Protein AF-0000000074209776 (afdb_homodimer)

Sequence (674 aa):
MSTSTVSNLLNGRTDRMLPETRHRVESTIRKLGYRPNRAARQLRTGKPQVIGLVVPSVGNPYWGALARHVEAAALTQGYHVLLCNSERDPERERQYVDELVSDGIRGIVLCSSLPSLEHVASLLDDGLRLVAFDRTAQADDPAGLINVSVDNAIGAELMGDHLVSLGHRRIAFVSGSIRSINRTERFQGFLRALERAGIARPDVVTWPGSIVDSTFGDVEAAELGRVATTELLSGPNPPTAIFAVNDMTAIGVCRAVRDAGLEVGRDVSVAGFDDIVLAELYSPALTTVRQPMKEMAAAAFRALHEPEDDDASSRGSSLLFRPELVVRDSTGRPAAEMSTSTVSNLLNGRTDRMLPETRHRVESTIRKLGYRPNRAARQLRTGKPQVIGLVVPSVGNPYWGALARHVEAAALTQGYHVLLCNSERDPERERQYVDELVSDGIRGIVLCSSLPSLEHVASLLDDGLRLVAFDRTAQADDPAGLINVSVDNAIGAELMGDHLVSLGHRRIAFVSGSIRSINRTERFQGFLRALERAGIARPDVVTWPGSIVDSTFGDVEAAELGRVATTELLSGPNPPTAIFAVNDMTAIGVCRAVRDAGLEVGRDVSVAGFDDIVLAELYSPALTTVRQPMKEMAAAAFRALHEPEDDDASSRGSSLLFRPELVVRDSTGRPAAE

Structure (mmCIF, N/CA/C/O backbone):
data_AF-0000000074209776-model_v1
#
loop_
_entity.id
_entity.type
_entity.pdbx_description
1 polymer 'DNA-binding LacI/PurR family transcriptional regulator'
#
loop_
_atom_site.group_PDB
_atom_site.id
_atom_site.type_symbol
_atom_site.label_atom_id
_atom_site.label_alt_id
_atom_site.label_comp_id
_atom_site.label_asym_id
_atom_site.label_entity_id
_atom_site.label_seq_id
_atom_site.pdbx_PDB_ins_code
_atom_site.Cartn_x
_atom_site.Cartn_y
_atom_site.Cartn_z
_atom_site.occupancy
_atom_site.B_iso_or_equiv
_atom_site.auth_seq_id
_atom_site.auth_comp_id
_atom_site.auth_asym_id
_atom_site.auth_atom_id
_atom_site.pdbx_PDB_model_num
ATOM 1 N N . MET A 1 1 ? 3.652 52.375 21.938 1 39.06 1 MET A N 1
ATOM 2 C CA . MET A 1 1 ? 2.879 51.5 21.047 1 39.06 1 MET A CA 1
ATOM 3 C C . MET A 1 1 ? 1.385 51.781 21.203 1 39.06 1 MET A C 1
ATOM 5 O O . MET A 1 1 ? 0.861 51.75 22.312 1 39.06 1 MET A O 1
ATOM 9 N N . SER A 1 2 ? 0.806 52.344 20.281 1 49.09 2 SER A N 1
ATOM 10 C CA . SER A 1 2 ? -0.432 53.094 20.406 1 49.09 2 SER A CA 1
ATOM 11 C C . SER A 1 2 ? -1.645 52.156 20.484 1 49.09 2 SER A C 1
ATOM 13 O O . SER A 1 2 ? -1.586 51.031 20.047 1 49.09 2 SER A O 1
ATOM 15 N N . THR A 1 3 ? -2.633 52.469 21.328 1 50.62 3 THR A N 1
ATOM 16 C CA . THR A 1 3 ? -3.996 51.969 21.359 1 50.62 3 THR A CA 1
ATOM 17 C C . THR A 1 3 ? -4.469 51.594 19.953 1 50.62 3 THR A C 1
ATOM 19 O O . THR A 1 3 ? -5.219 50.625 19.766 1 50.62 3 THR A O 1
ATOM 22 N N . SER A 1 4 ? -3.91 52.219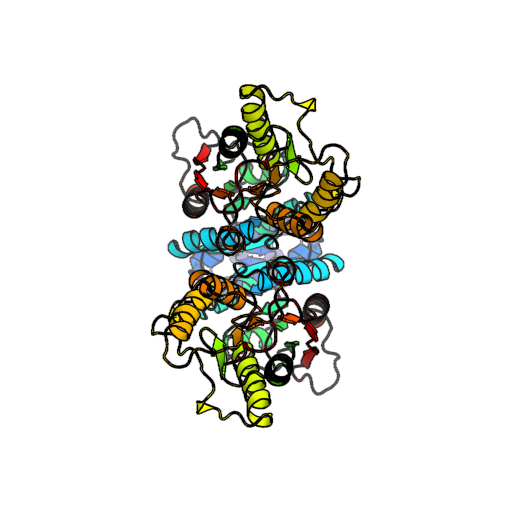 19.047 1 57.91 4 SER A N 1
ATOM 23 C CA . SER A 1 4 ? -4.316 52.062 17.656 1 57.91 4 SER A CA 1
ATOM 24 C C . SER A 1 4 ? -3.795 50.75 17.078 1 57.91 4 SER A C 1
ATOM 26 O O . SER A 1 4 ? -4.488 50.094 16.297 1 57.91 4 SER A O 1
ATOM 28 N N . THR A 1 5 ? -2.654 50.344 17.484 1 56.31 5 THR A N 1
ATOM 29 C CA . THR A 1 5 ? -2.049 49.125 16.984 1 56.31 5 THR A CA 1
ATOM 30 C C . THR A 1 5 ? -2.854 47.906 17.422 1 56.31 5 THR A C 1
ATOM 32 O O . THR A 1 5 ? -3.1 47 16.641 1 56.31 5 THR A O 1
ATOM 35 N N . VAL A 1 6 ? -3.24 47.938 18.625 1 52.91 6 VAL A N 1
ATOM 36 C CA . VAL A 1 6 ? -4.055 46.875 19.172 1 52.91 6 VAL A CA 1
ATOM 37 C C . VAL A 1 6 ? -5.43 46.875 18.5 1 52.91 6 VAL A C 1
ATOM 39 O O . VAL A 1 6 ? -5.969 45.812 18.156 1 52.91 6 VAL A O 1
ATOM 42 N N . SER A 1 7 ? -5.953 48.031 18.438 1 55.38 7 SER A N 1
ATOM 43 C CA . SER A 1 7 ? -7.238 48.188 17.766 1 55.38 7 SER A CA 1
ATOM 44 C C . SER A 1 7 ? -7.16 47.656 16.328 1 55.38 7 SER A C 1
ATOM 46 O O . SER A 1 7 ? -8.055 46.938 15.875 1 55.38 7 SER A O 1
ATOM 48 N N . ASN A 1 8 ? -6.109 47.969 15.672 1 59.94 8 ASN A N 1
ATOM 49 C CA . ASN A 1 8 ? -5.938 47.531 14.297 1 59.94 8 ASN A CA 1
ATOM 50 C C . ASN A 1 8 ? -5.711 46.031 14.234 1 59.94 8 ASN A C 1
ATOM 52 O O . ASN A 1 8 ? -6.211 45.344 13.32 1 59.94 8 ASN A O 1
ATOM 56 N N . LEU A 1 9 ? -4.949 45.531 15.172 1 59.19 9 LEU A N 1
ATOM 57 C CA . LEU A 1 9 ? -4.758 44.094 15.266 1 59.19 9 LEU A CA 1
ATOM 58 C C . LEU A 1 9 ? -6.074 43.375 15.555 1 59.19 9 LEU A C 1
ATOM 60 O O . LEU A 1 9 ? -6.418 42.406 14.891 1 59.19 9 LEU A O 1
ATOM 64 N N . LEU A 1 10 ? -6.801 43.875 16.484 1 57.44 10 LEU A N 1
ATOM 65 C CA . LEU A 1 10 ? -8.047 43.25 16.938 1 57.44 10 LEU A CA 1
ATOM 66 C C . LEU A 1 10 ? -9.133 43.375 15.867 1 57.44 10 LEU A C 1
ATOM 68 O O . LEU A 1 10 ? -10.047 42.562 15.797 1 57.44 10 LEU A O 1
ATOM 72 N N . ASN A 1 11 ? -8.984 44.312 15.086 1 57.97 11 ASN A N 1
ATOM 73 C CA . ASN A 1 11 ? -9.992 44.531 14.055 1 57.97 11 ASN A CA 1
ATOM 74 C C . ASN A 1 11 ? -9.531 44.031 12.695 1 57.97 11 ASN A C 1
ATOM 76 O O . ASN A 1 11 ? -10.141 44.312 11.672 1 57.97 11 ASN A O 1
ATOM 80 N N . GLY A 1 12 ? -8.5 43.188 12.75 1 58 12 GLY A N 1
ATOM 81 C CA . GLY A 1 12 ? -8 42.562 11.547 1 58 12 GLY A CA 1
ATOM 82 C C . GLY A 1 12 ? -7.438 43.531 10.531 1 58 12 GLY A C 1
ATOM 83 O O . GLY A 1 12 ? -7.41 43.25 9.336 1 58 12 GLY A O 1
ATOM 84 N N . ARG A 1 13 ? -7.188 44.75 10.828 1 61.97 13 ARG A N 1
ATOM 85 C CA . ARG A 1 13 ? -6.727 45.781 9.922 1 61.97 13 ARG A CA 1
ATOM 86 C C . ARG A 1 13 ? -5.215 45.969 10.008 1 61.97 13 ARG A C 1
ATOM 88 O O . ARG A 1 13 ? -4.723 47.062 10.289 1 61.97 13 ARG A O 1
ATOM 95 N N . THR A 1 14 ? -4.539 44.906 9.812 1 63.09 14 THR A N 1
ATOM 96 C CA . THR A 1 14 ? -3.086 44.906 9.938 1 63.09 14 THR A CA 1
ATOM 97 C C . THR A 1 14 ? -2.449 45.719 8.805 1 63.09 14 THR A C 1
ATOM 99 O O . THR A 1 14 ? -1.314 46.188 8.922 1 63.09 14 THR A O 1
ATOM 102 N N . ASP A 1 15 ? -3.148 45.812 7.793 1 64.12 15 ASP A N 1
ATOM 103 C CA . ASP A 1 15 ? -2.648 46.562 6.652 1 64.12 15 ASP A CA 1
ATOM 104 C C . ASP A 1 15 ? -2.486 48.031 7 1 64.12 15 ASP A C 1
ATOM 106 O O . ASP A 1 15 ? -1.776 48.781 6.309 1 64.12 15 ASP A O 1
ATOM 110 N N . ARG A 1 16 ? -3.035 48.531 7.949 1 64.44 16 ARG A N 1
ATOM 111 C CA . ARG A 1 16 ? -2.975 49.938 8.312 1 64.44 16 ARG A CA 1
ATOM 112 C C . ARG A 1 16 ? -1.871 50.188 9.336 1 64.44 16 ARG A C 1
ATOM 114 O O . ARG A 1 16 ? -1.658 51.344 9.758 1 64.44 16 ARG A O 1
ATOM 121 N N . MET A 1 17 ? -1.295 49.125 9.656 1 66.56 17 MET A N 1
ATOM 122 C CA . MET A 1 17 ? -0.195 49.25 10.609 1 66.56 17 MET A CA 1
ATOM 123 C C . MET A 1 17 ? 1.109 49.562 9.891 1 66.56 17 MET A C 1
ATOM 125 O O . MET A 1 17 ? 1.3 49.188 8.734 1 66.56 17 MET A O 1
ATOM 129 N N . LEU A 1 18 ? 1.891 50.375 10.539 1 66.88 18 LEU A N 1
ATOM 130 C CA . LEU A 1 18 ? 3.244 50.562 10.023 1 66.88 18 LEU A CA 1
ATOM 131 C C . LEU A 1 18 ? 3.969 49.219 9.906 1 66.88 18 LEU A C 1
ATOM 133 O O . LEU A 1 18 ? 3.768 48.344 10.742 1 66.88 18 LEU A O 1
ATOM 137 N N . PRO A 1 19 ? 4.766 49.031 8.875 1 71.62 19 PRO A N 1
ATOM 138 C CA . PRO A 1 19 ? 5.461 47.781 8.648 1 71.62 19 PRO A CA 1
ATOM 139 C C . PRO A 1 19 ? 6.191 47.25 9.891 1 71.62 19 PRO A C 1
ATOM 141 O O . PRO A 1 19 ? 6.18 46.062 10.172 1 71.62 19 PRO A O 1
ATOM 144 N N . GLU A 1 20 ? 6.758 48.188 10.562 1 69.75 20 GLU A N 1
ATOM 145 C CA . GLU A 1 20 ? 7.512 47.812 11.75 1 69.75 20 GLU A CA 1
ATOM 146 C C . GLU A 1 20 ? 6.59 47.25 12.828 1 69.75 20 GLU A C 1
ATOM 148 O O . GLU A 1 20 ? 6.934 46.25 13.492 1 69.75 20 GLU A O 1
ATOM 153 N N . THR A 1 21 ? 5.496 47.844 12.953 1 65.62 21 THR A N 1
ATOM 154 C CA . THR A 1 21 ? 4.52 47.406 13.945 1 65.62 21 THR A CA 1
ATOM 155 C C . THR A 1 21 ? 3.902 46.062 13.547 1 65.62 21 THR A C 1
ATOM 157 O O . THR A 1 21 ? 3.689 45.219 14.398 1 65.62 21 THR A O 1
ATOM 160 N N . ARG A 1 22 ? 3.59 45.906 12.328 1 70.94 22 ARG A N 1
ATOM 161 C CA . ARG A 1 22 ? 3.049 44.656 11.812 1 70.94 22 ARG A CA 1
ATOM 162 C C . ARG A 1 22 ? 3.994 43.5 12.094 1 70.94 22 ARG A C 1
ATOM 164 O O . ARG A 1 22 ? 3.561 42.406 12.523 1 70.94 22 ARG A O 1
ATOM 171 N N . HIS A 1 23 ? 5.152 43.719 11.852 1 72.88 23 HIS A N 1
ATOM 172 C CA . HIS A 1 23 ? 6.156 42.719 12.109 1 72.88 23 HIS A CA 1
ATOM 173 C C . HIS A 1 23 ? 6.191 42.312 13.586 1 72.88 23 HIS A C 1
ATOM 175 O O . HIS A 1 23 ? 6.316 41.156 13.93 1 72.88 23 HIS A O 1
ATOM 181 N N . ARG A 1 24 ? 6.129 43.344 14.391 1 68.12 24 ARG A N 1
ATOM 182 C CA . ARG A 1 24 ? 6.172 43.094 15.828 1 68.12 24 ARG A CA 1
ATOM 183 C C . ARG A 1 24 ? 4.949 42.312 16.281 1 68.12 24 ARG A C 1
ATOM 185 O O . ARG A 1 24 ? 5.059 41.406 17.125 1 68.12 24 ARG A O 1
ATOM 192 N N . VAL A 1 25 ? 3.822 42.688 15.742 1 66.19 25 VAL A N 1
ATOM 193 C CA . VAL A 1 25 ? 2.578 42 16.078 1 66.19 25 VAL A CA 1
ATOM 194 C C . VAL A 1 25 ? 2.648 40.531 15.594 1 66.19 25 VAL A C 1
ATOM 196 O O . VAL A 1 25 ? 2.328 39.625 16.344 1 66.19 25 VAL A O 1
ATOM 199 N N . GLU A 1 26 ? 3.055 40.375 14.398 1 69.25 26 GLU A N 1
ATOM 200 C CA . GLU A 1 26 ? 3.195 39.031 13.844 1 69.25 26 GLU A CA 1
ATOM 201 C C . GLU A 1 26 ? 4.195 38.188 14.648 1 69.25 26 GLU A C 1
ATOM 203 O O . GLU A 1 26 ? 3.963 37.031 14.914 1 69.25 26 GLU A O 1
ATOM 208 N N . SER A 1 27 ? 5.219 38.844 15.008 1 68.44 27 SER A N 1
ATOM 209 C CA . SER A 1 27 ? 6.219 38.156 15.828 1 68.44 27 SER A CA 1
ATOM 210 C C . SER A 1 27 ? 5.652 37.781 17.188 1 68.44 27 SER A C 1
ATOM 212 O O . SER A 1 27 ? 5.941 36.688 17.703 1 68.44 27 SER A O 1
ATOM 214 N N . THR A 1 28 ? 4.922 38.688 17.734 1 64.38 28 THR A N 1
ATOM 215 C CA . THR A 1 28 ? 4.312 38.438 19.031 1 64.38 28 THR A CA 1
ATOM 216 C C . THR A 1 28 ? 3.309 37.281 18.922 1 64.38 28 THR A C 1
ATOM 218 O O . THR A 1 28 ? 3.258 36.406 19.797 1 64.38 28 THR A O 1
ATOM 221 N N . ILE A 1 29 ? 2.502 37.312 17.875 1 65.19 29 ILE A N 1
ATOM 222 C CA . ILE A 1 29 ? 1.52 36.281 17.641 1 65.19 29 ILE A CA 1
ATOM 223 C C . ILE A 1 29 ? 2.227 34.938 17.531 1 65.19 29 ILE A C 1
ATOM 225 O O . ILE A 1 29 ? 1.784 33.938 18.109 1 65.19 29 ILE A O 1
ATOM 229 N N . ARG A 1 30 ? 3.266 34.969 16.844 1 64.81 30 ARG A N 1
ATOM 230 C CA . ARG A 1 30 ? 4.07 33.75 16.703 1 64.81 30 ARG A CA 1
ATOM 231 C C . ARG A 1 30 ? 4.637 33.312 18.047 1 64.81 30 ARG A C 1
ATOM 233 O O . ARG A 1 30 ? 4.648 32.125 18.359 1 64.81 30 ARG A O 1
ATOM 240 N N . LYS A 1 31 ? 5.105 34.281 18.766 1 63.47 31 LYS A N 1
ATOM 241 C CA . LYS A 1 31 ? 5.652 34 20.094 1 63.47 31 LYS A CA 1
ATOM 242 C C . LYS A 1 31 ? 4.59 33.406 21 1 63.47 31 LYS A C 1
ATOM 244 O O . LYS A 1 31 ? 4.898 32.594 21.891 1 63.47 31 LYS A O 1
ATOM 249 N N . LEU A 1 32 ? 3.383 33.875 20.797 1 60.84 32 LEU A N 1
ATOM 250 C CA . LEU A 1 32 ? 2.27 33.375 21.609 1 60.84 32 LEU A CA 1
ATOM 251 C C . LEU A 1 32 ? 1.84 32 21.141 1 60.84 32 LEU A C 1
ATOM 253 O O . LEU A 1 32 ? 0.91 31.422 21.703 1 60.84 32 LEU A O 1
ATOM 257 N N . GLY A 1 33 ? 2.471 31.609 20.156 1 60.09 33 GLY A N 1
ATOM 258 C CA . GLY A 1 33 ? 2.23 30.234 19.703 1 60.09 33 GLY A CA 1
ATOM 259 C C . GLY A 1 33 ? 1.218 30.156 18.578 1 60.09 33 GLY A C 1
ATOM 260 O O . GLY A 1 33 ? 0.601 29.109 18.375 1 60.09 33 GLY A O 1
ATOM 261 N N . TYR A 1 34 ? 0.944 31.406 18.078 1 62.22 34 TYR A N 1
ATOM 262 C CA . TYR A 1 34 ? 0.017 31.406 16.953 1 62.22 34 TYR A CA 1
ATOM 263 C C . TYR A 1 34 ? 0.769 31.391 15.625 1 62.22 34 TYR A C 1
ATOM 265 O O . TYR A 1 34 ? 1.846 31.984 15.508 1 62.22 34 TYR A O 1
ATOM 273 N N . ARG A 1 35 ? 0.39 30.562 14.797 1 60.25 35 ARG A N 1
ATOM 274 C CA . ARG A 1 35 ? 0.924 30.547 13.438 1 60.25 35 ARG A CA 1
ATOM 275 C C . ARG A 1 35 ? -0.155 30.906 12.422 1 60.25 35 ARG A C 1
ATOM 277 O O . ARG A 1 35 ? -1.336 30.625 12.633 1 60.25 35 ARG A O 1
ATOM 284 N N . PRO A 1 36 ? 0.321 31.797 11.484 1 58.34 36 PRO A N 1
ATOM 285 C CA . PRO A 1 36 ? -0.678 32.031 10.445 1 58.34 36 PRO A CA 1
ATOM 286 C C . PRO A 1 36 ? -1.297 30.734 9.914 1 58.34 36 PRO A C 1
ATOM 288 O O . PRO A 1 36 ? -0.607 29.719 9.789 1 58.34 36 PRO A O 1
ATOM 291 N N . ASN A 1 37 ? -2.658 30.812 9.922 1 57.72 37 ASN A N 1
ATOM 292 C CA . ASN A 1 37 ? -3.303 29.625 9.367 1 57.72 37 ASN A CA 1
ATOM 293 C C . ASN A 1 37 ? -2.932 29.422 7.906 1 57.72 37 ASN A C 1
ATOM 295 O O . ASN A 1 37 ? -2.303 30.297 7.293 1 57.72 37 ASN A O 1
ATOM 299 N N . ARG A 1 38 ? -3.162 28.188 7.457 1 56.12 38 ARG A N 1
ATOM 300 C CA . ARG A 1 38 ? -2.781 27.812 6.102 1 56.12 38 ARG A CA 1
ATOM 301 C C . ARG A 1 38 ? -3.287 28.828 5.082 1 56.12 38 ARG A C 1
ATOM 303 O O . ARG A 1 38 ? -2.578 29.172 4.133 1 56.12 38 ARG A O 1
ATOM 310 N N . ALA A 1 39 ? -4.527 29.297 5.375 1 50.97 39 ALA A N 1
ATOM 311 C CA . ALA A 1 39 ? -5.113 30.266 4.441 1 50.97 39 ALA A CA 1
ATOM 312 C C . ALA A 1 39 ? -4.309 31.562 4.418 1 50.97 39 ALA A C 1
ATOM 314 O O . ALA A 1 39 ? -4.039 32.094 3.346 1 50.97 39 ALA A O 1
ATOM 315 N N . ALA A 1 40 ? -4.016 32.062 5.551 1 54.16 40 ALA A N 1
ATOM 316 C CA . ALA A 1 40 ? -3.238 33.281 5.629 1 54.16 40 ALA A CA 1
ATOM 317 C C . ALA A 1 40 ? -1.846 33.094 5.035 1 54.16 40 ALA A C 1
ATOM 319 O O . ALA A 1 40 ? -1.325 34 4.359 1 54.16 40 ALA A O 1
ATOM 320 N N . ARG A 1 41 ? -1.356 31.922 5.223 1 56.47 41 ARG A N 1
ATOM 321 C CA . ARG A 1 41 ? -0.026 31.625 4.699 1 56.47 41 ARG A CA 1
ATOM 322 C C . ARG A 1 41 ? -0.05 31.516 3.178 1 56.47 41 ARG A C 1
ATOM 324 O O . ARG A 1 41 ? 0.873 31.984 2.504 1 56.47 41 ARG A O 1
ATOM 331 N N . GLN A 1 42 ? -1.112 30.797 2.717 1 56.75 42 GLN A N 1
ATOM 332 C CA . GLN A 1 42 ? -1.235 30.656 1.27 1 56.75 42 GLN A CA 1
ATOM 333 C C . GLN A 1 42 ? -1.262 32 0.581 1 56.75 42 GLN A C 1
ATOM 335 O O . GLN A 1 42 ? -0.653 32.188 -0.477 1 56.75 42 GLN A O 1
ATOM 340 N N . LEU A 1 43 ? -2.078 32.906 1.093 1 50.62 43 LEU A N 1
ATOM 341 C CA . LEU A 1 43 ? -2.182 34.25 0.519 1 50.62 43 LEU A CA 1
ATOM 342 C C . LEU A 1 43 ? -0.833 34.969 0.547 1 50.62 43 LEU A C 1
ATOM 344 O O . LEU A 1 43 ? -0.504 35.719 -0.371 1 50.62 43 LEU A O 1
ATOM 348 N N . ARG A 1 44 ? -0.186 34.656 1.535 1 49.78 44 ARG A N 1
ATOM 349 C CA . ARG A 1 44 ? 1.067 35.375 1.688 1 49.78 44 ARG A CA 1
ATOM 350 C C . ARG A 1 44 ? 2.203 34.688 0.948 1 49.78 44 ARG A C 1
ATOM 352 O O . ARG A 1 44 ? 3.027 35.344 0.304 1 49.78 44 ARG A O 1
ATOM 359 N N . THR A 1 45 ? 2.23 33.312 1.052 1 52.31 45 THR A N 1
ATOM 360 C CA . THR A 1 45 ? 3.459 32.656 0.656 1 52.31 45 THR A CA 1
ATOM 361 C C . THR A 1 45 ? 3.275 31.938 -0.679 1 52.31 45 THR A C 1
ATOM 363 O O . THR A 1 45 ? 4.254 31.516 -1.306 1 52.31 45 THR A O 1
ATOM 366 N N . GLY A 1 46 ? 2.018 31.859 -1.173 1 55.19 46 GLY A N 1
ATOM 367 C CA . GLY A 1 46 ? 1.811 31.109 -2.396 1 55.19 46 GLY A CA 1
ATOM 368 C C . GLY A 1 46 ? 1.904 29.609 -2.193 1 55.19 46 GLY A C 1
ATOM 369 O O . GLY A 1 46 ? 2.107 28.859 -3.152 1 55.19 46 GLY A O 1
ATOM 370 N N . LYS A 1 47 ? 1.936 29.203 -1.029 1 57.59 47 LYS A N 1
ATOM 371 C CA . LYS A 1 47 ? 2.15 27.797 -0.767 1 57.59 47 LYS A CA 1
ATOM 372 C C . LYS A 1 47 ? 0.939 26.969 -1.185 1 57.59 47 LYS A C 1
ATOM 374 O O . LYS A 1 47 ? -0.191 27.453 -1.168 1 57.59 47 LYS A O 1
ATOM 379 N N . PRO A 1 48 ? 1.28 25.703 -1.604 1 61.22 48 PRO A N 1
ATOM 380 C CA . PRO A 1 48 ? 0.191 24.875 -2.121 1 61.22 48 PRO A CA 1
ATOM 381 C C . PRO A 1 48 ? -0.923 24.656 -1.101 1 61.22 48 PRO A C 1
ATOM 383 O O . PRO A 1 48 ? -0.668 24.656 0.107 1 61.22 48 PRO A O 1
ATOM 386 N N . GLN A 1 49 ? -2.07 24.672 -1.663 1 83.19 49 GLN A N 1
ATOM 387 C CA . GLN A 1 49 ? -3.24 24.266 -0.891 1 83.19 49 GLN A CA 1
ATOM 388 C C . GLN A 1 49 ? -3.184 22.781 -0.535 1 83.19 49 GLN A C 1
ATOM 390 O O . GLN A 1 49 ? -2.4 22.031 -1.115 1 83.19 49 GLN A O 1
ATOM 395 N N . VAL A 1 50 ? -3.732 22.438 0.593 1 90.31 50 VAL A N 1
ATOM 396 C CA . VAL A 1 50 ? -3.646 21.062 1.086 1 90.31 50 VAL A CA 1
ATOM 397 C C . VAL A 1 50 ? -5.051 20.5 1.272 1 90.31 50 VAL A C 1
ATOM 399 O O . VAL A 1 50 ? -5.957 21.188 1.729 1 90.31 50 VAL A O 1
ATOM 402 N N . ILE A 1 51 ? -5.285 19.297 0.841 1 94.69 51 ILE A N 1
ATOM 403 C CA . ILE A 1 51 ? -6.492 18.562 1.216 1 94.69 51 ILE A CA 1
ATOM 404 C C . ILE A 1 51 ? -6.125 17.375 2.086 1 94.69 51 ILE A C 1
ATOM 406 O O . ILE A 1 51 ? -4.969 16.938 2.098 1 94.69 51 ILE A O 1
ATOM 410 N N . GLY A 1 52 ? -7.082 16.906 2.871 1 96.69 52 GLY A N 1
ATOM 411 C CA . GLY A 1 52 ? -6.906 15.695 3.656 1 96.69 52 GLY A CA 1
ATOM 412 C C . GLY A 1 52 ? -7.457 14.453 2.977 1 96.69 52 GLY A C 1
ATOM 413 O O . GLY A 1 52 ? -8.477 14.523 2.283 1 96.69 52 GLY A O 1
ATOM 414 N N . LEU A 1 53 ? -6.801 13.414 3.117 1 98 53 LEU A N 1
ATOM 415 C CA . LEU A 1 53 ? -7.254 12.086 2.713 1 98 53 LEU A CA 1
ATOM 416 C C . LEU A 1 53 ? -7.172 11.102 3.877 1 98 53 LEU A C 1
ATOM 418 O O . LEU A 1 53 ? -6.078 10.797 4.355 1 98 53 LEU A O 1
ATOM 422 N N . VAL A 1 54 ? -8.32 10.633 4.375 1 96.94 54 VAL A N 1
ATOM 423 C CA . VAL A 1 54 ? -8.375 9.68 5.473 1 96.94 54 VAL A CA 1
ATOM 424 C C . VAL A 1 54 ? -8.852 8.32 4.953 1 96.94 54 VAL A C 1
ATOM 426 O O . VAL A 1 54 ? -9.984 8.188 4.488 1 96.94 54 VAL A O 1
ATOM 429 N N . VAL A 1 55 ? -7.969 7.375 4.992 1 96.06 55 VAL A N 1
ATOM 430 C CA . VAL A 1 55 ? -8.289 6.039 4.496 1 96.06 55 VAL A CA 1
ATOM 431 C C . VAL A 1 55 ? -8.227 5.035 5.645 1 96.06 55 VAL A C 1
ATOM 433 O O . VAL A 1 55 ? -7.664 5.324 6.703 1 96.06 55 VAL A O 1
ATOM 436 N N . PRO A 1 56 ? -8.828 3.818 5.445 1 92.56 56 PRO A N 1
ATOM 437 C CA . PRO A 1 56 ? -8.688 2.791 6.48 1 92.56 56 PRO A CA 1
ATOM 438 C C . PRO A 1 56 ? -7.238 2.41 6.75 1 92.56 56 PRO A C 1
ATOM 440 O O . PRO A 1 56 ? -6.773 2.494 7.887 1 92.56 56 PRO A O 1
ATOM 443 N N . SER A 1 57 ? -6.547 1.992 5.699 1 92.88 57 SER A N 1
ATOM 444 C CA . SER A 1 57 ? -5.133 1.657 5.848 1 92.88 57 SER A CA 1
ATOM 445 C C . SER A 1 57 ? -4.461 1.489 4.492 1 92.88 57 SER A C 1
ATOM 447 O O . SER A 1 57 ? -4.918 0.701 3.658 1 92.88 57 SER A O 1
ATOM 449 N N . VAL A 1 58 ? -3.35 2.125 4.363 1 93.38 58 VAL A N 1
ATOM 450 C CA . VAL A 1 58 ? -2.6 1.979 3.119 1 93.38 58 VAL A CA 1
ATOM 451 C C . VAL A 1 58 ? -1.837 0.656 3.129 1 93.38 58 VAL A C 1
ATOM 453 O O . VAL A 1 58 ? -1.154 0.319 2.16 1 93.38 58 VAL A O 1
ATOM 456 N N . GLY A 1 59 ? -2.004 -0.084 4.215 1 89.5 59 GLY A N 1
ATOM 457 C CA . GLY A 1 59 ? -1.544 -1.464 4.184 1 89.5 59 GLY A CA 1
ATOM 458 C C . GLY A 1 59 ? -2.268 -2.309 3.15 1 89.5 59 GLY A C 1
ATOM 459 O O . GLY A 1 59 ? -1.749 -3.338 2.711 1 89.5 59 GLY A O 1
ATOM 460 N N . ASN A 1 60 ? -3.41 -1.97 2.846 1 91.69 60 ASN A N 1
ATOM 461 C CA . ASN A 1 60 ? -4.129 -2.502 1.693 1 91.69 60 ASN A CA 1
ATOM 462 C C . ASN A 1 60 ? -3.801 -1.727 0.421 1 91.69 60 ASN A C 1
ATOM 464 O O . ASN A 1 60 ? -4.051 -0.523 0.339 1 91.69 60 ASN A O 1
ATOM 468 N N . PRO A 1 61 ? -3.324 -2.461 -0.615 1 92.69 61 PRO A N 1
ATOM 469 C CA . PRO A 1 61 ? -2.895 -1.793 -1.846 1 92.69 61 PRO A CA 1
ATOM 470 C C . PRO A 1 61 ? -4.012 -0.98 -2.496 1 92.69 61 PRO A C 1
ATOM 472 O O . PRO A 1 61 ? -3.738 -0.018 -3.221 1 92.69 61 PRO A O 1
ATOM 475 N N . TYR A 1 62 ? -5.23 -1.296 -2.268 1 94.75 62 TYR A N 1
ATOM 476 C CA . TYR A 1 62 ? -6.344 -0.528 -2.816 1 94.75 62 TYR A CA 1
ATOM 477 C C . TYR A 1 62 ? -6.27 0.929 -2.375 1 94.75 62 TYR A C 1
ATOM 479 O O . TYR A 1 62 ? -6.426 1.84 -3.191 1 94.75 62 TYR A O 1
ATOM 487 N N . TRP A 1 63 ? -5.988 1.106 -1.13 1 95.69 63 TRP A N 1
ATOM 488 C CA . TRP A 1 63 ? -5.98 2.455 -0.574 1 95.69 63 TRP A CA 1
ATOM 489 C C . TRP A 1 63 ? -4.707 3.197 -0.966 1 95.69 63 TRP A C 1
ATOM 491 O O . TRP A 1 63 ? -4.719 4.422 -1.125 1 95.69 63 TRP A O 1
ATOM 501 N N . GLY A 1 64 ? -3.617 2.48 -1.072 1 94.19 64 GLY A N 1
ATOM 502 C CA . GLY A 1 64 ? -2.418 3.098 -1.619 1 94.19 64 GLY A CA 1
ATOM 503 C C . GLY A 1 64 ? -2.604 3.607 -3.035 1 94.19 64 GLY A C 1
ATOM 504 O O . GLY A 1 64 ? -2.143 4.699 -3.373 1 94.19 64 GLY A O 1
ATOM 505 N N . ALA A 1 65 ? -3.281 2.838 -3.826 1 94.06 65 ALA A N 1
ATOM 506 C CA . ALA A 1 65 ? -3.572 3.236 -5.199 1 94.06 65 ALA A CA 1
ATOM 507 C C . ALA A 1 65 ? -4.488 4.457 -5.234 1 94.06 65 ALA A C 1
ATOM 509 O O . ALA A 1 65 ? -4.273 5.379 -6.023 1 94.06 65 ALA A O 1
ATOM 510 N N . LEU A 1 66 ? -5.48 4.441 -4.387 1 96.62 66 LEU A N 1
ATOM 511 C CA . LEU A 1 66 ? -6.359 5.602 -4.309 1 96.62 66 LEU A CA 1
ATOM 512 C C . LEU A 1 66 ? -5.562 6.863 -3.98 1 96.62 66 LEU A C 1
ATOM 514 O O . LEU A 1 66 ? -5.758 7.906 -4.609 1 96.62 66 LEU A O 1
ATOM 518 N N . ALA A 1 67 ? -4.734 6.738 -2.951 1 96.12 67 ALA A N 1
ATOM 519 C CA . ALA A 1 67 ? -3.924 7.879 -2.533 1 96.12 67 ALA A CA 1
ATOM 520 C C . ALA A 1 67 ? -3.137 8.453 -3.709 1 96.12 67 ALA A C 1
ATOM 522 O O . ALA A 1 67 ? -3.096 9.672 -3.904 1 96.12 67 ALA A O 1
ATOM 523 N N . ARG A 1 68 ? -2.586 7.59 -4.477 1 93.06 68 ARG A N 1
ATOM 524 C CA . ARG A 1 68 ? -1.804 8.023 -5.629 1 93.06 68 ARG A CA 1
ATOM 525 C C . ARG A 1 68 ? -2.672 8.781 -6.625 1 93.06 68 ARG A C 1
ATOM 527 O O . ARG A 1 68 ? -2.268 9.828 -7.137 1 93.06 68 ARG A O 1
ATOM 534 N N . HIS A 1 69 ? -3.816 8.289 -6.914 1 95.31 69 HIS A N 1
ATOM 535 C CA . HIS A 1 69 ? -4.691 8.898 -7.906 1 95.31 69 HIS A CA 1
ATOM 536 C C . HIS A 1 69 ? -5.246 10.227 -7.402 1 95.31 69 HIS A C 1
ATOM 538 O O . HIS A 1 69 ? -5.375 11.18 -8.172 1 95.31 69 HIS A O 1
ATOM 544 N N . VAL A 1 70 ? -5.59 10.273 -6.102 1 96.75 70 VAL A N 1
ATOM 545 C CA . VAL A 1 70 ? -6.066 11.531 -5.527 1 96.75 70 VAL A CA 1
ATOM 546 C C . VAL A 1 70 ? -4.953 12.57 -5.566 1 96.75 70 VAL A C 1
ATOM 548 O O . VAL A 1 70 ? -5.195 13.734 -5.902 1 96.75 70 VAL A O 1
ATOM 551 N N . GLU A 1 71 ? -3.795 12.156 -5.215 1 94.31 71 GLU A N 1
ATOM 552 C CA . GLU A 1 71 ? -2.643 13.055 -5.223 1 94.31 71 GLU A CA 1
ATOM 553 C C . GLU A 1 71 ? -2.355 13.57 -6.629 1 94.31 71 GLU A C 1
ATOM 555 O O . GLU A 1 71 ? -2.045 14.75 -6.809 1 94.31 71 GLU A O 1
ATOM 560 N N . ALA A 1 72 ? -2.418 12.672 -7.602 1 92.25 72 ALA A N 1
ATOM 561 C CA . ALA A 1 72 ? -2.203 13.086 -8.984 1 92.25 72 ALA A CA 1
ATOM 562 C C . ALA A 1 72 ? -3.227 14.133 -9.414 1 92.25 72 ALA A C 1
ATOM 564 O O . ALA A 1 72 ? -2.877 15.133 -10.039 1 92.25 72 ALA A O 1
ATOM 565 N N . ALA A 1 73 ? -4.445 13.914 -9.078 1 93.38 73 ALA A N 1
ATOM 566 C CA . ALA A 1 73 ? -5.508 14.867 -9.398 1 93.38 73 ALA A CA 1
ATOM 567 C C . ALA A 1 73 ? -5.289 16.188 -8.672 1 93.38 73 ALA A C 1
ATOM 569 O O . ALA A 1 73 ? -5.48 17.266 -9.258 1 93.38 73 ALA A O 1
ATOM 570 N N . ALA A 1 74 ? -4.859 16.125 -7.426 1 93.44 74 ALA A N 1
ATOM 571 C CA . ALA A 1 74 ? -4.645 17.312 -6.598 1 93.44 74 ALA A CA 1
ATOM 572 C C . ALA A 1 74 ? -3.463 18.125 -7.102 1 93.44 74 ALA A C 1
ATOM 574 O O . ALA A 1 74 ? -3.537 19.359 -7.184 1 93.44 74 ALA A O 1
ATOM 575 N N . LEU A 1 75 ? -2.469 17.469 -7.441 1 88.38 75 LEU A N 1
ATOM 576 C CA . LEU A 1 75 ? -1.233 18.125 -7.859 1 88.38 75 LEU A CA 1
ATOM 577 C C . LEU A 1 75 ? -1.453 18.938 -9.125 1 88.38 75 LEU A C 1
ATOM 579 O O . LEU A 1 75 ? -0.857 20.016 -9.289 1 88.38 75 LEU A O 1
ATOM 583 N N . THR A 1 76 ? -2.262 18.453 -10.023 1 88.75 76 THR A N 1
ATOM 584 C CA . THR A 1 76 ? -2.553 19.156 -11.266 1 88.75 76 THR A CA 1
ATOM 585 C C . THR A 1 76 ? -3.195 20.516 -10.977 1 88.75 76 THR A C 1
ATOM 587 O O . THR A 1 76 ? -3.168 21.406 -11.82 1 88.75 76 THR A O 1
ATOM 590 N N . GLN A 1 77 ? -3.662 20.672 -9.812 1 88.62 77 GLN A N 1
ATOM 591 C CA . GLN A 1 77 ? -4.34 21.906 -9.453 1 88.62 77 GLN A CA 1
ATOM 592 C C . GLN A 1 77 ? -3.57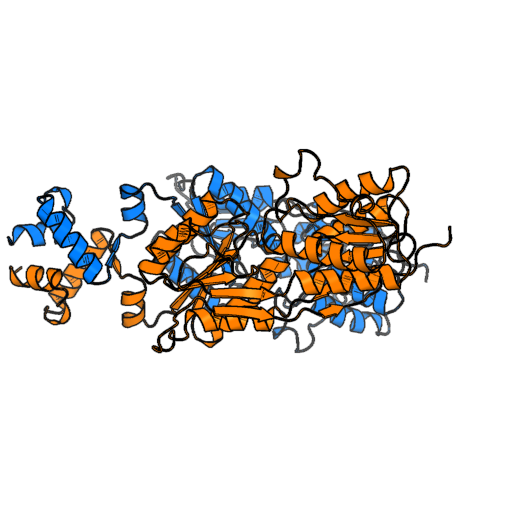4 22.656 -8.359 1 88.62 77 GLN A C 1
ATOM 594 O O . GLN A 1 77 ? -4.117 23.562 -7.723 1 88.62 77 GLN A O 1
ATOM 599 N N . GLY A 1 78 ? -2.34 22.125 -8.086 1 86.75 78 GLY A N 1
ATOM 600 C CA . GLY A 1 78 ? -1.464 22.828 -7.152 1 86.75 78 GLY A CA 1
ATOM 601 C C . GLY A 1 78 ? -1.742 22.469 -5.703 1 86.75 78 GLY A C 1
ATOM 602 O O . GLY A 1 78 ? -1.406 23.234 -4.801 1 86.75 78 GLY A O 1
ATOM 603 N N . TYR A 1 79 ? -2.453 21.344 -5.457 1 90.31 79 TYR A N 1
ATOM 604 C CA . TYR A 1 79 ? -2.74 20.906 -4.098 1 90.31 79 TYR A CA 1
ATOM 605 C C . TYR A 1 79 ? -1.797 19.781 -3.686 1 90.31 79 TYR A C 1
ATOM 607 O O . TYR A 1 79 ? -1.373 18.969 -4.52 1 90.31 79 TYR A O 1
ATOM 615 N N . HIS A 1 80 ? -1.526 19.75 -2.369 1 91.19 80 HIS A N 1
ATOM 616 C CA . HIS A 1 80 ? -0.9 18.594 -1.744 1 91.19 80 HIS A CA 1
ATOM 617 C C . HIS A 1 80 ? -1.912 17.797 -0.932 1 91.19 80 HIS A C 1
ATOM 619 O O . HIS A 1 80 ? -3.018 18.266 -0.668 1 91.19 80 HIS A O 1
ATOM 625 N N . VAL A 1 81 ? -1.496 16.578 -0.659 1 95.12 81 VAL A N 1
ATOM 626 C CA . VAL A 1 81 ? -2.408 15.703 0.07 1 95.12 81 VAL A CA 1
ATOM 627 C C . VAL A 1 81 ? -1.743 15.227 1.356 1 95.12 81 VAL A C 1
ATOM 629 O O . VAL A 1 81 ? -0.611 14.734 1.333 1 95.12 81 VAL A O 1
ATOM 632 N N . LEU A 1 82 ? -2.398 15.469 2.494 1 95 82 LEU A N 1
ATOM 633 C CA . LEU A 1 82 ? -2.021 14.82 3.748 1 95 82 LEU A CA 1
ATOM 634 C C . LEU A 1 82 ? -2.842 13.555 3.979 1 95 82 LEU A C 1
ATOM 636 O O . LEU A 1 82 ? -4.07 13.617 4.066 1 95 82 LEU A O 1
ATOM 640 N N . LEU A 1 83 ? -2.117 12.477 4.051 1 96.81 83 LEU A N 1
ATOM 641 C CA . LEU A 1 83 ? -2.746 11.164 4.121 1 96.81 83 LEU A CA 1
ATOM 642 C C . LEU A 1 83 ? -2.744 10.633 5.551 1 96.81 83 LEU A C 1
ATOM 644 O O . LEU A 1 83 ? -1.739 10.742 6.258 1 96.81 83 LEU A O 1
ATOM 648 N N . CYS A 1 84 ? -3.922 10.062 5.957 1 95.69 84 CYS A N 1
ATOM 649 C CA . CYS A 1 84 ? -4.09 9.531 7.305 1 95.69 84 CYS A CA 1
ATOM 650 C C . CYS A 1 84 ? -4.703 8.133 7.266 1 95.69 84 CYS A C 1
ATOM 652 O O . CYS A 1 84 ? -5.613 7.875 6.48 1 95.69 84 CYS A O 1
ATOM 654 N N . ASN A 1 85 ? -4.164 7.242 8.141 1 94.38 85 ASN A N 1
ATOM 655 C CA . ASN A 1 85 ? -4.738 5.914 8.312 1 94.38 85 ASN A CA 1
ATOM 656 C C . ASN A 1 85 ? -5.629 5.848 9.555 1 94.38 85 ASN A C 1
ATOM 658 O O . ASN A 1 85 ? -5.141 5.926 10.68 1 94.38 85 ASN A O 1
ATOM 662 N N . SER A 1 86 ? -6.918 5.574 9.328 1 91.06 86 SER A N 1
ATOM 663 C CA . SER A 1 86 ? -7.836 5.496 10.461 1 91.06 86 SER A CA 1
ATOM 664 C C . SER A 1 86 ? -7.863 4.09 11.047 1 91.06 86 SER A C 1
ATOM 666 O O . SER A 1 86 ? -8.352 3.889 12.164 1 91.06 86 SER A O 1
ATOM 668 N N . GLU A 1 87 ? -7.426 3.066 10.25 1 87.56 87 GLU A N 1
ATOM 669 C CA . GLU A 1 87 ? -7.434 1.66 10.648 1 87.56 87 GLU A CA 1
ATOM 670 C C . GLU A 1 87 ? -8.828 1.214 11.078 1 87.56 87 GLU A C 1
ATOM 672 O O . GLU A 1 87 ? -8.969 0.428 12.016 1 87.56 87 GLU A O 1
ATOM 677 N N . ARG A 1 88 ? -9.82 1.871 10.5 1 83.88 88 ARG A N 1
ATOM 678 C CA . ARG A 1 88 ? -11.234 1.578 10.711 1 83.88 88 ARG A CA 1
ATOM 679 C C . ARG A 1 88 ? -11.625 1.791 12.164 1 83.88 88 ARG A C 1
ATOM 681 O O . ARG A 1 88 ? -12.578 1.174 12.648 1 83.88 88 ARG A O 1
ATOM 688 N N . ASP A 1 89 ? -10.859 2.541 12.859 1 85.06 89 ASP A N 1
ATOM 689 C CA . ASP A 1 89 ? -11.188 2.939 14.227 1 85.06 89 ASP A CA 1
ATOM 690 C C . ASP A 1 89 ? -11.938 4.27 14.242 1 85.06 89 ASP A C 1
ATOM 692 O O . ASP A 1 89 ? -11.398 5.297 13.82 1 85.06 89 ASP A O 1
ATOM 696 N N . PRO A 1 90 ? -13.141 4.23 14.758 1 84.94 90 PRO A N 1
ATOM 697 C CA . PRO A 1 90 ? -13.953 5.445 14.703 1 84.94 90 PRO A CA 1
ATOM 698 C C . PRO A 1 90 ? -13.32 6.617 15.445 1 84.94 90 PRO A C 1
ATOM 700 O O . PRO A 1 90 ? -13.406 7.762 14.992 1 84.94 90 PRO A O 1
ATOM 703 N N . GLU A 1 91 ? -12.734 6.324 16.562 1 86.38 91 GLU A N 1
ATOM 704 C CA . GLU A 1 91 ? -12.117 7.398 17.328 1 86.38 91 GLU A CA 1
ATOM 705 C C . GLU A 1 91 ? -10.906 7.977 16.609 1 86.38 91 GLU A C 1
ATOM 707 O O . GLU A 1 91 ? -10.719 9.195 16.578 1 86.38 91 GLU A O 1
ATOM 712 N N . ARG A 1 92 ? -10.141 7.141 16.047 1 87.44 92 ARG A N 1
ATOM 713 C CA . ARG A 1 92 ? -8.992 7.594 15.273 1 87.44 92 ARG A CA 1
ATOM 714 C C . ARG A 1 92 ? -9.43 8.43 14.078 1 87.44 92 ARG A C 1
ATOM 716 O O . ARG A 1 92 ? -8.812 9.453 13.773 1 87.44 92 ARG A O 1
ATOM 723 N N . GLU A 1 93 ? -10.445 7.945 13.445 1 90.81 93 GLU A N 1
ATOM 724 C CA . GLU A 1 93 ? -10.984 8.664 12.297 1 90.81 93 GLU A CA 1
ATOM 725 C C . GLU A 1 93 ? -11.422 10.078 12.68 1 90.81 93 GLU A C 1
ATOM 727 O O . GLU A 1 93 ? -11.07 11.047 12.008 1 90.81 93 GLU A O 1
ATOM 732 N N . ARG A 1 94 ? -12.133 10.188 13.766 1 88.38 94 ARG A N 1
ATOM 733 C CA . ARG A 1 94 ? -12.602 11.484 14.25 1 88.38 94 ARG A CA 1
ATOM 734 C C . ARG A 1 94 ? -11.43 12.398 14.586 1 88.38 94 ARG A C 1
ATOM 736 O O . ARG A 1 94 ? -11.438 13.578 14.242 1 88.38 94 ARG A O 1
ATOM 743 N N . GLN A 1 95 ? -10.516 11.828 15.211 1 88 95 GLN A N 1
ATOM 744 C CA . GLN A 1 95 ? -9.359 12.609 15.641 1 88 95 GLN A CA 1
ATOM 745 C C . GLN A 1 95 ? -8.586 13.156 14.445 1 88 95 GLN A C 1
ATOM 747 O O . GLN A 1 95 ? -8.141 14.305 14.453 1 88 95 GLN A O 1
ATOM 752 N N . TYR A 1 96 ? -8.414 12.344 13.469 1 91.56 96 TYR A N 1
ATOM 753 C CA . TYR A 1 96 ? -7.715 12.797 12.273 1 91.56 96 TYR A CA 1
ATOM 754 C C . TYR A 1 96 ? -8.484 13.914 11.578 1 91.56 96 TYR A C 1
ATOM 756 O O . TYR A 1 96 ? -7.898 14.914 11.156 1 91.56 96 TYR A O 1
ATOM 764 N N . VAL A 1 97 ? -9.758 13.75 11.438 1 92.12 97 VAL A N 1
ATOM 765 C CA . VAL A 1 97 ? -10.578 14.773 10.797 1 92.12 97 VAL A CA 1
ATOM 766 C C . VAL A 1 97 ? -10.477 16.078 11.578 1 92.12 97 VAL A C 1
ATOM 768 O O . VAL A 1 97 ? -10.25 17.141 10.992 1 92.12 97 VAL A O 1
ATOM 771 N N . ASP A 1 98 ? -10.586 15.945 12.883 1 85.69 98 ASP A N 1
ATOM 772 C CA . ASP A 1 98 ? -10.5 17.125 13.734 1 85.69 98 ASP A CA 1
ATOM 773 C C . ASP A 1 98 ? -9.133 17.797 13.594 1 85.69 98 ASP A C 1
ATOM 775 O O . ASP A 1 98 ? -9.047 19.031 13.539 1 85.69 98 ASP A O 1
ATOM 779 N N . GLU A 1 99 ? -8.164 16.984 13.602 1 84.19 99 GLU A N 1
ATOM 780 C CA . GLU A 1 99 ? -6.801 17.5 13.477 1 84.19 99 GLU A CA 1
ATOM 781 C C . GLU A 1 99 ? -6.609 18.25 12.156 1 84.19 99 GLU A C 1
ATOM 783 O O . GLU A 1 99 ? -6.051 19.344 12.133 1 84.19 99 GLU A O 1
ATOM 788 N N . LEU A 1 100 ? -7.039 17.719 11.078 1 89.25 100 LEU A N 1
ATOM 789 C CA . LEU A 1 100 ? -6.91 18.344 9.758 1 89.25 100 LEU A CA 1
ATOM 790 C C . LEU A 1 100 ? -7.664 19.656 9.703 1 89.25 100 LEU A C 1
ATOM 792 O O . LEU A 1 100 ? -7.133 20.656 9.211 1 89.25 100 LEU A O 1
ATOM 796 N N . VAL A 1 101 ? -8.836 19.672 10.266 1 85.69 101 VAL A N 1
ATOM 797 C CA . VAL A 1 101 ? -9.656 20.875 10.266 1 85.69 101 VAL A CA 1
ATOM 798 C C . VAL A 1 101 ? -9 21.953 11.125 1 85.69 101 VAL A C 1
ATOM 800 O O . VAL A 1 101 ? -8.961 23.125 10.75 1 85.69 101 VAL A O 1
ATOM 803 N N . SER A 1 102 ? -8.516 21.5 12.203 1 77.75 102 SER A N 1
ATOM 804 C CA . SER A 1 102 ? -7.848 22.438 13.102 1 77.75 102 SER A CA 1
ATOM 805 C C . SER A 1 102 ? -6.617 23.062 12.445 1 77.75 102 SER A C 1
ATOM 807 O O . SER A 1 102 ? -6.246 24.188 12.766 1 77.75 102 SER A O 1
ATOM 809 N N . ASP A 1 103 ? -6.043 22.344 11.539 1 77.69 103 ASP A N 1
ATOM 810 C CA . ASP A 1 103 ? -4.852 22.812 10.844 1 77.69 103 ASP A CA 1
ATOM 811 C C . ASP A 1 103 ? -5.227 23.672 9.641 1 77.69 103 ASP A C 1
ATOM 813 O O . ASP A 1 103 ? -4.359 24.047 8.844 1 77.69 103 ASP A O 1
ATOM 817 N N . GLY A 1 104 ? -6.492 23.891 9.477 1 78.69 104 GLY A N 1
ATOM 818 C CA . GLY A 1 104 ? -6.941 24.828 8.461 1 78.69 104 GLY A CA 1
ATOM 819 C C . GLY A 1 104 ? -7.34 24.156 7.16 1 78.69 104 GLY A C 1
ATOM 820 O O . GLY A 1 104 ? -7.625 24.828 6.168 1 78.69 104 GLY A O 1
ATOM 821 N N . ILE A 1 105 ? -7.363 22.875 7.164 1 87.19 105 ILE A N 1
ATOM 822 C CA . ILE A 1 105 ? -7.762 22.156 5.965 1 87.19 105 ILE A CA 1
ATOM 823 C C . ILE A 1 105 ? -9.281 22.172 5.84 1 87.19 105 ILE A C 1
ATOM 825 O O . ILE A 1 105 ? -9.992 21.859 6.801 1 87.19 105 ILE A O 1
ATOM 829 N N . ARG A 1 106 ? -9.742 22.484 4.641 1 89 106 ARG A N 1
ATOM 830 C CA . ARG A 1 106 ? -11.18 22.656 4.469 1 89 106 ARG A CA 1
ATOM 831 C C . ARG A 1 106 ? -11.727 21.672 3.434 1 89 106 ARG A C 1
ATOM 833 O O . ARG A 1 106 ? -12.922 21.688 3.121 1 89 106 ARG A O 1
ATOM 840 N N . GLY A 1 107 ? -10.961 20.859 2.838 1 93.88 107 GLY A N 1
ATOM 841 C CA . GLY A 1 107 ? -11.352 19.766 1.953 1 93.88 107 GLY A CA 1
ATOM 842 C C . GLY A 1 107 ? -10.789 18.422 2.371 1 93.88 107 GLY A C 1
ATOM 843 O O . GLY A 1 107 ? -9.57 18.266 2.492 1 93.88 107 GLY A O 1
ATOM 844 N N . ILE A 1 108 ? -11.68 17.438 2.623 1 96.19 108 ILE A N 1
ATOM 845 C CA . ILE A 1 108 ? -11.25 16.125 3.066 1 96.19 108 ILE A CA 1
ATOM 846 C C . ILE A 1 108 ? -11.969 15.047 2.264 1 96.19 108 ILE A C 1
ATOM 848 O O . ILE A 1 108 ? -13.188 15.125 2.061 1 96.19 108 ILE A O 1
ATOM 852 N N . VAL A 1 109 ? -11.227 14.156 1.693 1 97.56 109 VAL A N 1
ATOM 853 C CA . VAL A 1 109 ? -11.781 12.898 1.215 1 97.56 109 VAL A CA 1
ATOM 854 C C . VAL A 1 109 ? -11.734 11.852 2.33 1 97.56 109 VAL A C 1
ATOM 856 O O . VAL A 1 109 ? -10.648 11.484 2.799 1 97.56 109 VAL A O 1
ATOM 859 N N . LEU A 1 110 ? -12.883 11.391 2.746 1 96.62 110 LEU A N 1
ATOM 860 C CA . LEU A 1 110 ? -13.008 10.469 3.873 1 96.62 110 LEU A CA 1
ATOM 861 C C . LEU A 1 110 ? -13.477 9.094 3.406 1 96.62 110 LEU A C 1
ATOM 863 O O . LEU A 1 110 ? -14.578 8.953 2.879 1 96.62 110 LEU A O 1
ATOM 867 N N . CYS A 1 111 ? -12.594 8.141 3.537 1 94.69 111 CYS A N 1
ATOM 868 C CA . CYS A 1 111 ? -12.93 6.75 3.238 1 94.69 111 CYS A CA 1
ATOM 869 C C . CYS A 1 111 ? -13.32 6 4.508 1 94.69 111 CYS A C 1
ATOM 871 O O . CYS A 1 111 ? -12.531 5.203 5.023 1 94.69 111 CYS A O 1
ATOM 873 N N . SER A 1 112 ? -14.531 6.172 4.93 1 84.56 112 SER A N 1
ATOM 874 C CA . SER A 1 112 ? -14.984 5.695 6.23 1 84.56 112 SER A CA 1
ATOM 875 C C . SER A 1 112 ? -15.516 4.27 6.141 1 84.56 112 SER A C 1
ATOM 877 O O . SER A 1 112 ? -16.156 3.898 5.148 1 84.56 112 SER A O 1
ATOM 879 N N . SER A 1 113 ? -15.156 3.553 7.176 1 74.94 113 SER A N 1
ATOM 880 C CA . SER A 1 113 ? -15.734 2.221 7.316 1 74.94 113 SER A CA 1
ATOM 881 C C . SER A 1 113 ? -16.922 2.229 8.273 1 74.94 113 SER A C 1
ATOM 883 O O . SER A 1 113 ? -17.5 1.181 8.562 1 74.94 113 SER A O 1
ATOM 885 N N . LEU A 1 114 ? -17.297 3.416 8.664 1 77.69 114 LEU A N 1
ATOM 886 C CA . LEU A 1 114 ? -18.391 3.539 9.625 1 77.69 114 LEU A CA 1
ATOM 887 C C . LEU A 1 114 ? -19.734 3.596 8.914 1 77.69 114 LEU A C 1
ATOM 889 O O . LEU A 1 114 ? -19.844 4.168 7.824 1 77.69 114 LEU A O 1
ATOM 893 N N . PRO A 1 115 ? -20.703 3.062 9.609 1 77.81 115 PRO A N 1
ATOM 894 C CA . PRO A 1 115 ? -22.031 3.086 8.992 1 77.81 115 PRO A CA 1
ATOM 895 C C . PRO A 1 115 ? -22.656 4.477 9.008 1 77.81 115 PRO A C 1
ATOM 897 O O . PRO A 1 115 ? -23.5 4.789 8.148 1 77.81 115 PRO A O 1
ATOM 900 N N . SER A 1 116 ? -22.281 5.234 9.969 1 83.19 116 SER A N 1
ATOM 901 C CA . SER A 1 116 ? -22.844 6.574 10.086 1 83.19 116 SER A CA 1
ATOM 902 C C . SER A 1 116 ? -21.75 7.633 10.109 1 83.19 116 SER A C 1
ATOM 904 O O . SER A 1 116 ? -20.656 7.391 10.617 1 83.19 116 SER A O 1
ATOM 906 N N . LEU A 1 117 ? -22.094 8.805 9.477 1 86.56 117 LEU A N 1
ATOM 907 C CA . LEU A 1 117 ? -21.156 9.914 9.461 1 86.56 117 LEU A CA 1
ATOM 908 C C . LEU A 1 117 ? -21.719 11.117 10.211 1 86.56 117 LEU A C 1
ATOM 910 O O . LEU A 1 117 ? -21.406 12.266 9.883 1 86.56 117 LEU A O 1
ATOM 914 N N . GLU A 1 118 ? -22.438 10.797 11.219 1 82.88 118 GLU A N 1
ATOM 915 C CA . GLU A 1 118 ? -23.031 11.852 12.031 1 82.88 118 GLU A CA 1
ATOM 916 C C . GLU A 1 118 ? -21.953 12.648 12.758 1 82.88 118 GLU A C 1
ATOM 918 O O . GLU A 1 118 ? -22.109 13.852 13 1 82.88 118 GLU A O 1
ATOM 923 N N . HIS A 1 119 ? -20.906 12.031 13.008 1 82 119 HIS A N 1
ATOM 924 C CA . HIS A 1 119 ? -19.859 12.641 13.812 1 82 119 HIS A CA 1
ATOM 925 C C . HIS A 1 119 ? -19.172 13.781 13.062 1 82 119 HIS A C 1
ATOM 927 O O . HIS A 1 119 ? -18.5 14.617 13.664 1 82 119 HIS A O 1
ATOM 933 N N . VAL A 1 120 ? -19.359 13.836 11.742 1 84.56 120 VAL A N 1
ATOM 934 C CA . VAL A 1 120 ? -18.703 14.883 10.977 1 84.56 120 VAL A CA 1
ATOM 935 C C . VAL A 1 120 ? -19.719 15.953 10.594 1 84.56 120 VAL A C 1
ATOM 937 O O . VAL A 1 120 ? -19.375 16.938 9.914 1 84.56 120 VAL A O 1
ATOM 940 N N . ALA A 1 121 ? -20.984 15.867 10.992 1 86.69 121 ALA A N 1
ATOM 941 C CA . ALA A 1 121 ? -22.062 16.75 10.578 1 86.69 121 ALA A CA 1
ATOM 942 C C . ALA A 1 121 ? -21.75 18.203 10.953 1 86.69 121 ALA A C 1
ATOM 944 O O . ALA A 1 121 ? -21.906 19.109 10.133 1 86.69 121 ALA A O 1
ATOM 945 N N . SER A 1 122 ? -21.312 18.391 12.117 1 86.44 122 SER A N 1
ATOM 946 C CA . SER A 1 122 ? -21.047 19.75 12.602 1 86.44 122 SER A CA 1
ATOM 947 C C . SER A 1 122 ? -19.922 20.406 11.812 1 86.44 122 SER A C 1
ATOM 949 O O . SER A 1 122 ? -19.906 21.625 11.633 1 86.44 122 SER A O 1
ATOM 951 N N . LEU A 1 123 ? -19.031 19.641 11.383 1 87.12 123 LEU A N 1
ATOM 952 C CA . LEU A 1 123 ? -17.906 20.172 10.633 1 87.12 123 LEU A CA 1
ATOM 953 C C . LEU A 1 123 ? -18.344 20.656 9.258 1 87.12 123 LEU A C 1
ATOM 955 O O . LEU A 1 123 ? -17.766 21.609 8.719 1 87.12 123 LEU A O 1
ATOM 959 N N . LEU A 1 124 ? -19.281 20 8.703 1 87.38 124 LEU A N 1
ATOM 960 C CA . LEU A 1 124 ? -19.859 20.438 7.434 1 87.38 124 LEU A CA 1
ATOM 961 C C . LEU A 1 124 ? -20.547 21.797 7.578 1 87.38 124 LEU A C 1
ATOM 963 O O . LEU A 1 124 ? -20.391 22.656 6.719 1 87.38 124 LEU A O 1
ATOM 967 N N . ASP A 1 125 ? -21.156 21.938 8.672 1 83.62 125 ASP A N 1
ATOM 968 C CA . ASP A 1 125 ? -21.828 23.203 8.961 1 83.62 125 ASP A CA 1
ATOM 969 C C . ASP A 1 125 ? -20.828 24.344 9.102 1 83.62 125 ASP A C 1
ATOM 971 O O . ASP A 1 125 ? -21.156 25.5 8.828 1 83.62 125 ASP A O 1
ATOM 975 N N . ASP A 1 126 ? -19.656 23.953 9.445 1 82.38 126 ASP A N 1
ATOM 976 C CA . ASP A 1 126 ? -18.625 24.938 9.688 1 82.38 126 ASP A CA 1
ATOM 977 C C . ASP A 1 126 ? -17.797 25.203 8.43 1 82.38 126 ASP A C 1
ATOM 979 O O . ASP A 1 126 ? -16.75 25.828 8.492 1 82.38 126 ASP A O 1
ATOM 983 N N . GLY A 1 127 ? -18.266 24.625 7.316 1 84.06 127 GLY A N 1
ATOM 984 C CA . GLY A 1 127 ? -17.656 24.984 6.055 1 84.06 127 GLY A CA 1
ATOM 985 C C . GLY A 1 127 ? -16.734 23.906 5.504 1 84.06 127 GLY A C 1
ATOM 986 O O . GLY A 1 127 ? -16.172 24.062 4.422 1 84.06 127 GLY A O 1
ATOM 987 N N . LEU A 1 128 ? -16.578 22.828 6.219 1 87.94 128 LEU A N 1
ATOM 988 C CA . LEU A 1 128 ? -15.789 21.719 5.691 1 87.94 128 LEU A CA 1
ATOM 989 C C . LEU A 1 128 ? -16.469 21.094 4.477 1 87.94 128 LEU A C 1
ATOM 991 O O . LEU A 1 128 ? -17.672 20.828 4.504 1 87.94 128 LEU A O 1
ATOM 995 N N . ARG A 1 129 ? -15.766 21 3.402 1 92.75 129 ARG A N 1
ATOM 996 C CA . ARG A 1 129 ? -16.203 20.188 2.273 1 92.75 129 ARG A CA 1
ATOM 997 C C . ARG A 1 129 ? -15.719 18.75 2.4 1 92.75 129 ARG A C 1
ATOM 999 O O . ARG A 1 129 ? -14.508 18.5 2.432 1 92.75 129 ARG A O 1
ATOM 1006 N N . LEU A 1 130 ? -16.656 17.844 2.475 1 93.81 130 LEU A N 1
ATOM 1007 C CA . LEU A 1 130 ? -16.328 16.453 2.736 1 93.81 130 LEU A CA 1
ATOM 1008 C C . LEU A 1 130 ? -16.875 15.547 1.639 1 93.81 130 LEU A C 1
ATOM 1010 O O . LEU A 1 130 ? -18.047 15.656 1.275 1 93.81 130 LEU A O 1
ATOM 1014 N N . VAL A 1 131 ? -16.031 14.773 1.085 1 95.5 131 VAL A N 1
ATOM 1015 C CA . VAL A 1 131 ? -16.438 13.703 0.177 1 95.5 131 VAL A CA 1
ATOM 1016 C C . VAL A 1 131 ? -16.312 12.359 0.878 1 95.5 131 VAL A C 1
ATOM 1018 O O . VAL A 1 131 ? -15.227 11.977 1.325 1 95.5 131 VAL A O 1
ATOM 1021 N N . ALA A 1 132 ? -17.406 11.688 1.094 1 95.25 132 ALA A N 1
ATOM 1022 C CA . ALA A 1 132 ? -17.391 10.297 1.542 1 95.25 132 ALA A CA 1
ATOM 1023 C C . ALA A 1 132 ? -17.125 9.352 0.376 1 95.25 132 ALA A C 1
ATOM 1025 O O . ALA A 1 132 ? -17.938 9.258 -0.55 1 95.25 132 ALA A O 1
ATOM 1026 N N . PHE A 1 133 ? -16 8.6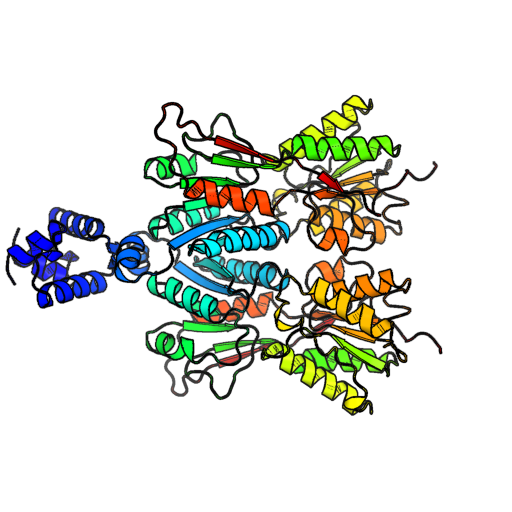8 0.428 1 96.19 133 PHE A N 1
ATOM 1027 C CA . PHE A 1 133 ? -15.547 7.84 -0.674 1 96.19 133 PHE A CA 1
ATOM 1028 C C . PHE A 1 133 ? -15.812 6.367 -0.375 1 96.19 133 PHE A C 1
ATOM 1030 O O . PHE A 1 133 ? -15.672 5.926 0.768 1 96.19 133 PHE A O 1
ATOM 1037 N N . ASP A 1 134 ? -16.234 5.543 -1.407 1 94.25 134 ASP A N 1
ATOM 1038 C CA . ASP A 1 134 ? -16.438 4.098 -1.369 1 94.25 134 ASP A CA 1
ATOM 1039 C C . ASP A 1 134 ? -17.688 3.742 -0.556 1 94.25 134 ASP A C 1
ATOM 1041 O O . ASP A 1 134 ? -17.688 2.744 0.168 1 94.25 134 ASP A O 1
ATOM 1045 N N . ARG A 1 135 ? -18.609 4.598 -0.556 1 89.88 135 ARG A N 1
ATOM 1046 C CA . ARG A 1 135 ? -19.922 4.344 0.052 1 89.88 135 ARG A CA 1
ATOM 1047 C C . ARG A 1 135 ? -21.016 5.102 -0.683 1 89.88 135 ARG A C 1
ATOM 1049 O O . ARG A 1 135 ? -20.797 6.199 -1.195 1 89.88 135 ARG A O 1
ATOM 1056 N N . THR A 1 136 ? -22.156 4.508 -0.71 1 90.19 136 THR A N 1
ATOM 1057 C CA . THR A 1 136 ? -23.312 5.176 -1.298 1 90.19 136 THR A CA 1
ATOM 1058 C C . THR A 1 136 ? -24.016 6.039 -0.26 1 90.19 136 THR A C 1
ATOM 1060 O O . THR A 1 136 ? -23.797 5.875 0.943 1 90.19 136 THR A O 1
ATOM 1063 N N . ALA A 1 137 ? -24.812 6.906 -0.787 1 89.25 137 ALA A N 1
ATOM 1064 C CA . ALA A 1 137 ? -25.562 7.812 0.074 1 89.25 137 ALA A CA 1
ATOM 1065 C C . ALA A 1 137 ? -26.484 7.039 1.018 1 89.25 137 ALA A C 1
ATOM 1067 O O . ALA A 1 137 ? -27.094 6.043 0.623 1 89.25 137 ALA A O 1
ATOM 1068 N N . GLN A 1 138 ? -26.422 7.457 2.232 1 88.38 138 GLN A N 1
ATOM 1069 C CA . GLN A 1 138 ? -27.297 6.887 3.252 1 88.38 138 GLN A CA 1
ATOM 1070 C C . GLN A 1 138 ? -28.359 7.887 3.678 1 88.38 138 GLN A C 1
ATOM 1072 O O . GLN A 1 138 ? -28.156 9.102 3.578 1 88.38 138 GLN A O 1
ATOM 1077 N N . ALA A 1 139 ? -29.453 7.391 4.195 1 85.94 139 ALA A N 1
ATOM 1078 C CA . ALA A 1 139 ? -30.578 8.234 4.57 1 85.94 139 ALA A CA 1
ATOM 1079 C C . ALA A 1 139 ? -30.203 9.203 5.688 1 85.94 139 ALA A C 1
ATOM 1081 O O . ALA A 1 139 ? -30.703 10.328 5.742 1 85.94 139 ALA A O 1
ATOM 1082 N N . ASP A 1 140 ? -29.281 8.773 6.488 1 86.56 140 ASP A N 1
ATOM 1083 C CA . ASP A 1 140 ? -28.938 9.578 7.656 1 86.56 140 ASP A CA 1
ATOM 1084 C C . ASP A 1 140 ? -27.656 10.391 7.402 1 86.56 140 ASP A C 1
ATOM 1086 O O . ASP A 1 140 ? -27.094 10.969 8.328 1 86.56 140 ASP A O 1
ATOM 1090 N N . ASP A 1 141 ? -27.297 10.484 6.184 1 89.75 141 ASP A N 1
ATOM 1091 C CA . ASP A 1 141 ? -26.125 11.297 5.871 1 89.75 141 ASP A CA 1
ATOM 1092 C C . ASP A 1 141 ? -26.391 12.773 6.129 1 89.75 141 ASP A C 1
ATOM 1094 O O . ASP A 1 141 ? -27.5 13.266 5.863 1 89.75 141 ASP A O 1
ATOM 1098 N N . PRO A 1 142 ? -25.422 13.469 6.688 1 87.44 142 PRO A N 1
ATOM 1099 C CA . PRO A 1 142 ? -25.594 14.914 6.824 1 87.44 142 PRO A CA 1
ATOM 1100 C C . PRO A 1 142 ? -25.812 15.617 5.484 1 87.44 142 PRO A C 1
ATOM 1102 O O . PRO A 1 142 ? -25.312 15.148 4.453 1 87.44 142 PRO A O 1
ATOM 1105 N N . ALA A 1 143 ? -26.516 16.781 5.625 1 83.12 143 ALA A N 1
ATOM 1106 C CA . ALA A 1 143 ? -26.75 17.578 4.434 1 83.12 143 ALA A CA 1
ATOM 1107 C C . ALA A 1 143 ? -25.438 18.094 3.859 1 83.12 143 ALA A C 1
ATOM 1109 O O . ALA A 1 143 ? -24.516 18.469 4.609 1 83.12 143 ALA A O 1
ATOM 1110 N N . GLY A 1 144 ? -25.266 18.016 2.639 1 84.12 144 GLY A N 1
ATOM 1111 C CA . GLY A 1 144 ? -24.078 18.562 1.998 1 84.12 144 GLY A CA 1
ATOM 1112 C C . GLY A 1 144 ? -23 17.531 1.749 1 84.12 144 GLY A C 1
ATOM 1113 O O . GLY A 1 144 ? -22 17.812 1.078 1 84.12 144 GLY A O 1
ATOM 1114 N N . LEU A 1 145 ? -23.203 16.375 2.33 1 89.38 145 LEU A N 1
ATOM 1115 C CA . LEU A 1 145 ? -22.234 15.312 2.113 1 89.38 145 LEU A CA 1
ATOM 1116 C C . LEU A 1 145 ? -22.281 14.812 0.674 1 89.38 145 LEU A C 1
ATOM 1118 O O . LEU A 1 145 ? -23.359 14.617 0.117 1 89.38 145 LEU A O 1
ATOM 1122 N N . ILE A 1 146 ? -21.125 14.703 0.075 1 91.19 146 ILE A N 1
ATOM 1123 C CA . ILE A 1 146 ? -21.016 14.141 -1.265 1 91.19 146 ILE A CA 1
ATOM 1124 C C . ILE A 1 146 ? -20.453 12.719 -1.179 1 91.19 146 ILE A C 1
ATOM 1126 O O . ILE A 1 146 ? -19.422 12.492 -0.533 1 91.19 146 ILE A O 1
ATOM 1130 N N . ASN A 1 147 ? -21.125 11.82 -1.771 1 93.81 147 ASN A N 1
ATOM 1131 C CA . ASN A 1 147 ? -20.656 10.438 -1.819 1 93.81 147 ASN A CA 1
ATOM 1132 C C . ASN A 1 147 ? -20.125 10.078 -3.203 1 93.81 147 ASN A C 1
ATOM 1134 O O . ASN A 1 147 ? -20.703 10.445 -4.219 1 93.81 147 ASN A O 1
ATOM 1138 N N . VAL A 1 148 ? -18.984 9.477 -3.26 1 95.88 148 VAL A N 1
ATOM 1139 C CA . VAL A 1 148 ? -18.391 8.914 -4.473 1 95.88 148 VAL A CA 1
ATOM 1140 C C . VAL A 1 148 ? -18.141 7.422 -4.281 1 95.88 148 VAL A C 1
ATOM 1142 O O . VAL A 1 148 ? -17.453 7.012 -3.346 1 95.88 148 VAL A O 1
ATOM 1145 N N . SER A 1 149 ? -18.719 6.621 -5.086 1 96.19 149 SER A N 1
ATOM 1146 C CA . SER A 1 149 ? -18.594 5.18 -4.91 1 96.19 149 SER A CA 1
ATOM 1147 C C . SER A 1 149 ? -18.766 4.441 -6.234 1 96.19 149 SER A C 1
ATOM 1149 O O . SER A 1 149 ? -19.312 4.992 -7.188 1 96.19 149 SER A O 1
ATOM 1151 N N . VAL A 1 150 ? -18.188 3.309 -6.305 1 97.38 150 VAL A N 1
ATOM 1152 C CA . VAL A 1 150 ? -18.578 2.361 -7.34 1 97.38 150 VAL A CA 1
ATOM 1153 C C . VAL A 1 150 ? -19.891 1.675 -6.938 1 97.38 150 VAL A C 1
ATOM 1155 O O . VAL A 1 150 ? -20.25 1.655 -5.758 1 97.38 150 VAL A O 1
ATOM 1158 N N . ASP A 1 151 ? -20.625 1.238 -7.891 1 97.19 151 ASP A N 1
ATOM 1159 C CA . ASP A 1 151 ? -21.812 0.454 -7.574 1 97.19 151 ASP A CA 1
ATOM 1160 C C . ASP A 1 151 ? -21.438 -0.947 -7.098 1 97.19 151 ASP A C 1
ATOM 1162 O O . ASP A 1 151 ? -21.344 -1.877 -7.898 1 97.19 151 ASP A O 1
ATOM 1166 N N . ASN A 1 152 ? -21.219 -1.048 -5.832 1 97.06 152 ASN A N 1
ATOM 1167 C CA . ASN A 1 152 ? -20.766 -2.287 -5.211 1 97.06 152 ASN A CA 1
ATOM 1168 C C . ASN A 1 152 ? -21.75 -3.428 -5.449 1 97.06 152 ASN A C 1
ATOM 1170 O O . ASN A 1 152 ? -21.344 -4.562 -5.707 1 97.06 152 ASN A O 1
ATOM 1174 N N . ALA A 1 153 ? -23.031 -3.146 -5.348 1 97.06 153 ALA A N 1
ATOM 1175 C CA . ALA A 1 153 ? -24.062 -4.172 -5.523 1 97.06 153 ALA A CA 1
ATOM 1176 C C . ALA A 1 153 ? -24.031 -4.73 -6.945 1 97.06 153 ALA A C 1
ATOM 1178 O O . ALA A 1 153 ? -24.047 -5.949 -7.137 1 97.06 153 ALA A O 1
ATOM 1179 N N . ILE A 1 154 ? -23.906 -3.861 -7.895 1 97.94 154 ILE A N 1
ATOM 1180 C CA . ILE A 1 154 ? -23.906 -4.285 -9.289 1 97.94 154 ILE A CA 1
ATOM 1181 C C . ILE A 1 154 ? -22.625 -5.074 -9.578 1 97.94 154 ILE A C 1
ATOM 1183 O O . ILE A 1 154 ? -22.656 -6.102 -10.258 1 97.94 154 ILE A O 1
ATOM 1187 N N . GLY A 1 155 ? -21.516 -4.59 -9.055 1 98.62 155 GLY A N 1
ATOM 1188 C CA . GLY A 1 155 ? -20.266 -5.309 -9.242 1 98.62 155 GLY A CA 1
ATOM 1189 C C . GLY A 1 155 ? -20.312 -6.73 -8.711 1 98.62 155 GLY A C 1
ATOM 1190 O O . GLY A 1 155 ? -19.859 -7.664 -9.383 1 98.62 155 GLY A O 1
ATOM 1191 N N . ALA A 1 156 ? -20.859 -6.84 -7.555 1 98.12 156 ALA A N 1
ATOM 1192 C CA . ALA A 1 156 ? -20.938 -8.156 -6.93 1 98.12 156 ALA A CA 1
ATOM 1193 C C . ALA A 1 156 ? -21.953 -9.047 -7.637 1 98.12 156 ALA A C 1
ATOM 1195 O O . ALA A 1 156 ? -21.781 -10.266 -7.719 1 98.12 156 ALA A O 1
ATOM 1196 N N . GLU A 1 157 ? -23 -8.422 -8.102 1 98.44 157 GLU A N 1
ATOM 1197 C CA . GLU A 1 157 ? -24 -9.156 -8.875 1 98.44 157 GLU A CA 1
ATOM 1198 C C . GLU A 1 157 ? -23.391 -9.727 -10.156 1 98.44 157 GLU A C 1
ATOM 1200 O O . GLU A 1 157 ? -23.641 -10.883 -10.508 1 98.44 157 GLU A O 1
ATOM 1205 N N . LEU A 1 158 ? -22.609 -8.938 -10.844 1 98.69 158 LEU A N 1
ATOM 1206 C CA . LEU A 1 158 ? -21.906 -9.391 -12.047 1 98.69 158 LEU A CA 1
ATOM 1207 C C . LEU A 1 158 ? -21.031 -10.602 -11.742 1 98.69 158 LEU A C 1
ATOM 1209 O O . LEU A 1 158 ? -21 -11.555 -12.516 1 98.69 158 LEU A O 1
ATOM 1213 N N . MET A 1 159 ? -20.375 -10.531 -10.586 1 98.81 159 MET A N 1
ATOM 1214 C CA . MET A 1 159 ? -19.484 -11.633 -10.211 1 98.81 159 MET A CA 1
ATOM 1215 C C . MET A 1 159 ? -20.297 -12.891 -9.891 1 98.81 159 MET A C 1
ATOM 1217 O O . MET A 1 159 ? -19.938 -13.992 -10.312 1 98.81 159 MET A O 1
ATOM 1221 N N . GLY A 1 160 ? -21.359 -12.688 -9.141 1 98.12 160 GLY A N 1
ATOM 1222 C CA . GLY A 1 160 ? -22.234 -13.82 -8.867 1 98.12 160 GLY A CA 1
ATOM 1223 C C . GLY A 1 160 ? -22.75 -14.477 -10.133 1 98.12 160 GLY A C 1
ATOM 1224 O O . GLY A 1 160 ? -22.703 -15.703 -10.258 1 98.12 160 GLY A O 1
ATOM 1225 N N . ASP A 1 161 ? -23.188 -13.688 -11.047 1 98.5 161 ASP A N 1
ATOM 1226 C CA . ASP A 1 161 ? -23.688 -14.18 -12.328 1 98.5 161 ASP A CA 1
ATOM 1227 C C . ASP A 1 161 ? -22.594 -14.953 -13.07 1 98.5 161 ASP A C 1
ATOM 1229 O O . ASP A 1 161 ? -22.875 -16 -13.664 1 98.5 161 ASP A O 1
ATOM 1233 N N . HIS A 1 162 ? -21.422 -14.414 -13.031 1 98.81 162 HIS A N 1
ATOM 1234 C CA . HIS A 1 162 ? -20.297 -15.047 -13.703 1 98.81 162 HIS A CA 1
ATOM 1235 C C . HIS A 1 162 ? -20.031 -16.438 -13.133 1 98.81 162 HIS A C 1
ATOM 1237 O O . HIS A 1 162 ? -19.938 -17.406 -13.891 1 98.81 162 HIS A O 1
ATOM 1243 N N . LEU A 1 163 ? -19.969 -16.531 -11.828 1 98.12 163 LEU A N 1
ATOM 1244 C CA . LEU A 1 163 ? -19.656 -17.812 -11.188 1 98.12 163 LEU A CA 1
ATOM 1245 C C . LEU A 1 163 ? -20.766 -18.828 -11.438 1 98.12 163 LEU A C 1
ATOM 1247 O O . LEU A 1 163 ? -20.484 -20 -11.703 1 98.12 163 LEU A O 1
ATOM 1251 N N . VAL A 1 164 ? -22 -18.391 -11.43 1 97.44 164 VAL A N 1
ATOM 1252 C CA . VAL A 1 164 ? -23.141 -19.266 -11.703 1 97.44 164 VAL A CA 1
ATOM 1253 C C . VAL A 1 164 ? -23.109 -19.719 -13.164 1 97.44 164 VAL A C 1
ATOM 1255 O O . VAL A 1 164 ? -23.391 -20.875 -13.461 1 97.44 164 VAL A O 1
ATOM 1258 N N . SER A 1 165 ? -22.781 -18.781 -14.016 1 98.19 165 SER A N 1
ATOM 1259 C CA . SER A 1 165 ? -22.75 -19.094 -15.445 1 98.19 165 SER A CA 1
ATOM 1260 C C . SER A 1 165 ? -21.688 -20.141 -15.766 1 98.19 165 SER A C 1
ATOM 1262 O O . SER A 1 165 ? -21.797 -20.859 -16.75 1 98.19 165 SER A O 1
ATOM 1264 N N . LEU A 1 166 ? -20.641 -20.234 -14.961 1 98.19 166 LEU A N 1
ATOM 1265 C CA . LEU A 1 166 ? -19.578 -21.234 -15.133 1 98.19 166 LEU A CA 1
ATOM 1266 C C . LEU A 1 166 ? -20.062 -22.609 -14.672 1 98.19 166 LEU A C 1
ATOM 1268 O O . LEU A 1 166 ? -19.406 -23.609 -14.945 1 98.19 166 LEU A O 1
ATOM 1272 N N . GLY A 1 167 ? -21.219 -22.609 -13.898 1 97.12 167 GLY A N 1
ATOM 1273 C CA . GLY A 1 167 ? -21.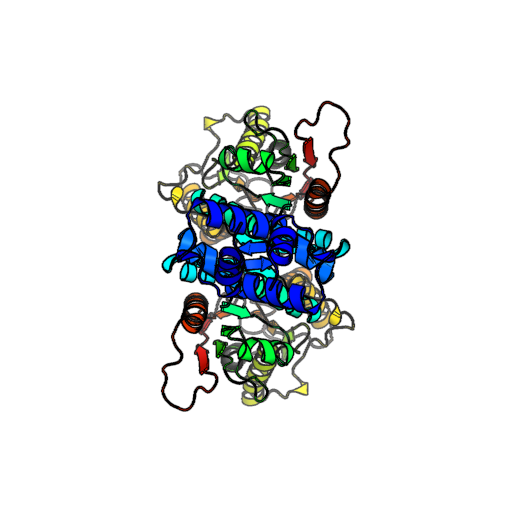781 -23.875 -13.469 1 97.12 167 GLY A CA 1
ATOM 1274 C C . GLY A 1 167 ? -21.688 -24.109 -11.977 1 97.12 167 GLY A C 1
ATOM 1275 O O . GLY A 1 167 ? -22.109 -25.156 -11.469 1 97.12 167 GLY A O 1
ATOM 1276 N N . HIS A 1 168 ? -21.172 -23.156 -11.219 1 96.38 168 HIS A N 1
ATOM 1277 C CA . HIS A 1 168 ? -21.016 -23.328 -9.773 1 96.38 168 HIS A CA 1
ATOM 1278 C C . HIS A 1 168 ? -22.344 -23.219 -9.062 1 96.38 168 HIS A C 1
ATOM 1280 O O . HIS A 1 168 ? -23.172 -22.359 -9.398 1 96.38 168 HIS A O 1
ATOM 1286 N N . ARG A 1 169 ? -22.547 -24.062 -8.07 1 94.06 169 ARG A N 1
ATOM 1287 C CA . ARG A 1 169 ? -23.75 -24.031 -7.258 1 94.06 169 ARG A CA 1
ATOM 1288 C C . ARG A 1 169 ? -23.406 -23.922 -5.773 1 94.06 169 ARG A C 1
ATOM 1290 O O . ARG A 1 169 ? -24.219 -23.453 -4.977 1 94.06 169 ARG A O 1
ATOM 1297 N N . ARG A 1 170 ? -22.266 -24.438 -5.355 1 93.94 170 ARG A N 1
ATOM 1298 C CA . ARG A 1 170 ? -21.719 -24.25 -4.012 1 93.94 170 ARG A CA 1
ATOM 1299 C C . ARG A 1 170 ? -20.703 -23.125 -3.977 1 93.94 170 ARG A C 1
ATOM 1301 O O . ARG A 1 170 ? -19.5 -23.359 -4.133 1 93.94 170 ARG A O 1
ATOM 1308 N N . ILE A 1 171 ? -21.219 -21.984 -3.738 1 95.38 171 ILE A N 1
ATOM 1309 C CA . ILE A 1 171 ? -20.391 -20.797 -3.805 1 95.38 171 ILE A CA 1
ATOM 1310 C C . ILE A 1 171 ? -20.328 -20.125 -2.428 1 95.38 171 ILE A C 1
ATOM 1312 O O . ILE A 1 171 ? -21.344 -19.938 -1.775 1 95.38 171 ILE A O 1
ATOM 1316 N N . ALA A 1 172 ? -19.125 -19.828 -1.97 1 95.44 172 ALA A N 1
ATOM 1317 C CA . ALA A 1 172 ? -18.953 -19.156 -0.684 1 95.44 172 ALA A CA 1
ATOM 1318 C C . ALA A 1 172 ? -18.594 -17.688 -0.876 1 95.44 172 ALA A C 1
ATOM 1320 O O . ALA A 1 172 ? -17.953 -17.312 -1.872 1 95.44 172 ALA A O 1
ATOM 1321 N N . PHE A 1 173 ? -19.031 -16.875 0.052 1 95 173 PHE A N 1
ATOM 1322 C CA . PHE A 1 173 ? -18.609 -15.492 0.18 1 95 173 PHE A CA 1
ATOM 1323 C C . PHE A 1 173 ? -17.719 -15.312 1.399 1 95 173 PHE A C 1
ATOM 1325 O O . PHE A 1 173 ? -18.109 -15.633 2.521 1 95 173 PHE A O 1
ATOM 1332 N N . VAL A 1 174 ? -16.5 -14.828 1.146 1 93.44 174 VAL A N 1
ATOM 1333 C CA . VAL A 1 174 ? -15.555 -14.672 2.246 1 93.44 174 VAL A CA 1
ATOM 1334 C C . VAL A 1 174 ? -15.297 -13.188 2.496 1 93.44 174 VAL A C 1
ATOM 1336 O O . VAL A 1 174 ? -14.828 -12.477 1.605 1 93.44 174 VAL A O 1
ATOM 1339 N N . SER A 1 175 ? -15.625 -12.758 3.65 1 89.88 175 SER A N 1
ATOM 1340 C CA . SER A 1 175 ? -15.445 -11.367 4.055 1 89.88 175 SER A CA 1
ATOM 1341 C C . SER A 1 175 ? -15.133 -11.266 5.547 1 89.88 175 SER A C 1
ATOM 1343 O O . SER A 1 175 ? -15.406 -12.195 6.309 1 89.88 175 SER A O 1
ATOM 1345 N N . GLY A 1 176 ? -14.336 -10.281 5.867 1 80.31 176 GLY A N 1
ATOM 1346 C CA . GLY A 1 176 ? -14.367 -9.906 7.273 1 80.31 176 GLY A CA 1
ATOM 1347 C C . GLY A 1 176 ? -15.688 -9.289 7.695 1 80.31 176 GLY A C 1
ATOM 1348 O O . GLY A 1 176 ? -16.734 -9.641 7.156 1 80.31 176 GLY A O 1
ATOM 1349 N N . SER A 1 177 ? -15.602 -8.398 8.656 1 75.56 177 SER A N 1
ATOM 1350 C CA . SER A 1 177 ? -16.812 -7.738 9.109 1 75.56 177 SER A CA 1
ATOM 1351 C C . SER A 1 177 ? -17.562 -7.078 7.945 1 75.56 177 SER A C 1
ATOM 1353 O O . SER A 1 177 ? -16.938 -6.395 7.125 1 75.56 177 SER A O 1
ATOM 1355 N N . ILE A 1 178 ? -18.859 -7.355 7.863 1 73.75 178 ILE A N 1
ATOM 1356 C CA . ILE A 1 178 ? -19.703 -6.773 6.824 1 73.75 178 ILE A CA 1
ATOM 1357 C C . ILE A 1 178 ? -20.5 -5.605 7.395 1 73.75 178 ILE A C 1
ATOM 1359 O O . ILE A 1 178 ? -21.719 -5.547 7.238 1 73.75 178 ILE A O 1
ATOM 1363 N N . ARG A 1 179 ? -19.781 -4.73 8.016 1 76.62 179 ARG A N 1
ATOM 1364 C CA . ARG A 1 179 ? -20.484 -3.635 8.672 1 76.62 179 ARG A CA 1
ATOM 1365 C C . ARG A 1 179 ? -20.375 -2.35 7.855 1 76.62 179 ARG A C 1
ATOM 1367 O O . ARG A 1 179 ? -21.203 -1.445 8 1 76.62 179 ARG A O 1
ATOM 1374 N N . SER A 1 180 ? -19.469 -2.334 7.02 1 83.06 180 SER A N 1
ATOM 1375 C CA . SER A 1 180 ? -19.344 -1.146 6.184 1 83.06 180 SER A CA 1
ATOM 1376 C C . SER A 1 180 ? -20.344 -1.18 5.031 1 83.06 180 SER A C 1
ATOM 1378 O O . SER A 1 180 ? -20.797 -2.254 4.617 1 83.06 180 SER A O 1
ATOM 1380 N N . ILE A 1 181 ? -20.703 -0.085 4.566 1 87.19 181 ILE A N 1
ATOM 1381 C CA . ILE A 1 181 ? -21.75 0.053 3.547 1 87.19 181 ILE A CA 1
ATOM 1382 C C . ILE A 1 181 ? -21.312 -0.677 2.275 1 87.19 181 ILE A C 1
ATOM 1384 O O . ILE A 1 181 ? -22.109 -1.424 1.688 1 87.19 181 ILE A O 1
ATOM 1388 N N . ASN A 1 182 ? -20.094 -0.475 1.79 1 91 182 ASN A N 1
ATOM 1389 C CA . ASN A 1 182 ? -19.609 -1.082 0.556 1 91 182 ASN A CA 1
ATOM 1390 C C . ASN A 1 182 ? -19.641 -2.605 0.634 1 91 182 ASN A C 1
ATOM 1392 O O . ASN A 1 182 ? -20.062 -3.273 -0.31 1 91 182 ASN A O 1
ATOM 1396 N N . ARG A 1 183 ? -19.266 -3.203 1.734 1 89.75 183 ARG A N 1
ATOM 1397 C CA . ARG A 1 183 ? -19.234 -4.652 1.895 1 89.75 183 ARG A CA 1
ATOM 1398 C C . ARG A 1 183 ? -20.641 -5.234 1.956 1 89.75 183 ARG A C 1
ATOM 1400 O O . ARG A 1 183 ? -20.891 -6.309 1.404 1 89.75 183 ARG A O 1
ATOM 1407 N N . THR A 1 184 ? -21.5 -4.551 2.689 1 90.06 184 THR A N 1
ATOM 1408 C CA . THR A 1 184 ? -22.906 -4.973 2.746 1 90.06 184 THR A CA 1
ATOM 1409 C C . THR A 1 184 ? -23.516 -4.988 1.349 1 90.06 184 THR A C 1
ATOM 1411 O O . THR A 1 184 ? -24.219 -5.938 0.984 1 90.06 184 THR A O 1
ATOM 1414 N N . GLU A 1 185 ? -23.219 -3.996 0.648 1 93.25 185 GLU A N 1
ATOM 1415 C CA . GLU A 1 185 ? -23.75 -3.883 -0.706 1 93.25 185 GLU A CA 1
ATOM 1416 C C . GLU A 1 185 ? -23.203 -4.98 -1.61 1 93.25 185 GLU A C 1
ATOM 1418 O O . GLU A 1 185 ? -23.938 -5.539 -2.432 1 93.25 185 GLU A O 1
ATOM 1423 N N . ARG A 1 186 ? -21.938 -5.27 -1.519 1 94.94 186 ARG A N 1
ATOM 1424 C CA . ARG A 1 186 ? -21.344 -6.355 -2.295 1 94.94 186 ARG A CA 1
ATOM 1425 C C . ARG A 1 186 ? -22.031 -7.688 -1.977 1 94.94 186 ARG A C 1
ATOM 1427 O O . ARG A 1 186 ? -22.375 -8.445 -2.883 1 94.94 186 ARG A O 1
ATOM 1434 N N . PHE A 1 187 ? -22.219 -7.902 -0.689 1 93.75 187 PHE A N 1
ATOM 1435 C CA . PHE A 1 187 ? -22.844 -9.148 -0.277 1 93.75 187 PHE A CA 1
ATOM 1436 C C . PHE A 1 187 ? -24.266 -9.242 -0.818 1 93.75 187 PHE A C 1
ATOM 1438 O O . PHE A 1 187 ? -24.688 -10.289 -1.318 1 93.75 187 PHE A O 1
ATOM 1445 N N . GLN A 1 188 ? -24.984 -8.164 -0.737 1 93.56 188 GLN A N 1
ATOM 1446 C CA . GLN A 1 188 ? -26.375 -8.141 -1.216 1 93.56 188 GLN A CA 1
ATOM 1447 C C . GLN A 1 188 ? -26.438 -8.383 -2.721 1 93.56 188 GLN A C 1
ATOM 1449 O O . GLN A 1 188 ? -27.297 -9.117 -3.197 1 93.56 188 GLN A O 1
ATOM 1454 N N . GLY A 1 189 ? -25.531 -7.711 -3.438 1 96.5 189 GLY A N 1
ATOM 1455 C CA . GLY A 1 189 ? -25.469 -7.938 -4.871 1 96.5 189 GLY A CA 1
ATOM 1456 C C . GLY A 1 189 ? -25.156 -9.375 -5.238 1 96.5 189 GLY A C 1
ATOM 1457 O O . GLY A 1 189 ? -25.781 -9.938 -6.145 1 96.5 189 GLY A O 1
ATOM 1458 N N . PHE A 1 190 ? -24.281 -9.945 -4.492 1 96.31 190 PHE A N 1
ATOM 1459 C CA . PHE A 1 190 ? -23.891 -11.336 -4.68 1 96.31 190 PHE A CA 1
ATOM 1460 C C . PHE A 1 190 ? -25.078 -12.266 -4.438 1 96.31 190 PHE A C 1
ATOM 1462 O O . PHE A 1 190 ? -25.344 -13.148 -5.254 1 96.31 190 PHE A O 1
ATOM 1469 N N . LEU A 1 191 ? -25.797 -12.039 -3.402 1 95.31 191 LEU A N 1
ATOM 1470 C CA . LEU A 1 191 ? -26.953 -12.859 -3.051 1 95.31 191 LEU A CA 1
ATOM 1471 C C . LEU A 1 191 ? -28.031 -12.758 -4.117 1 95.31 191 LEU A C 1
ATOM 1473 O O . LEU A 1 191 ? -28.703 -13.742 -4.426 1 95.31 191 LEU A O 1
ATOM 1477 N N . ARG A 1 192 ? -28.25 -11.602 -4.648 1 96.06 192 ARG A N 1
ATOM 1478 C CA . ARG A 1 192 ? -29.25 -11.406 -5.688 1 96.06 192 ARG A CA 1
ATOM 1479 C C . ARG A 1 192 ? -28.953 -12.273 -6.91 1 96.06 192 ARG A C 1
ATOM 1481 O O . ARG A 1 192 ? -29.875 -12.867 -7.484 1 96.06 192 ARG A O 1
ATOM 1488 N N . ALA A 1 193 ? -27.688 -12.281 -7.309 1 97.19 193 ALA A N 1
ATOM 1489 C CA . ALA A 1 193 ? -27.281 -13.109 -8.445 1 97.19 193 ALA A CA 1
ATOM 1490 C C . ALA A 1 193 ? -27.562 -14.586 -8.172 1 97.19 193 ALA A C 1
ATOM 1492 O O . ALA A 1 193 ? -28.078 -15.297 -9.039 1 97.19 193 ALA A O 1
ATOM 1493 N N . LEU A 1 194 ? -27.266 -15.023 -6.969 1 96.25 194 LEU A N 1
ATOM 1494 C CA . LEU A 1 194 ? -27.453 -16.422 -6.617 1 96.25 194 LEU A CA 1
ATOM 1495 C C . LEU A 1 194 ? -28.938 -16.781 -6.555 1 96.25 194 LEU A C 1
ATOM 1497 O O . LEU A 1 194 ? -29.344 -17.859 -7.016 1 96.25 194 LEU A O 1
ATOM 1501 N N . GLU A 1 195 ? -29.688 -15.898 -5.996 1 95.38 195 GLU A N 1
ATOM 1502 C CA . GLU A 1 195 ? -31.125 -16.109 -5.91 1 95.38 195 GLU A CA 1
ATOM 1503 C C . GLU A 1 195 ? -31.75 -16.266 -7.301 1 95.38 195 GLU A C 1
ATOM 1505 O O . GLU A 1 195 ? -32.594 -17.109 -7.516 1 95.38 195 GLU A O 1
ATOM 1510 N N . ARG A 1 196 ? -31.328 -15.477 -8.188 1 95.75 196 ARG A N 1
ATOM 1511 C CA . ARG A 1 196 ? -31.828 -15.531 -9.555 1 95.75 196 ARG A CA 1
ATOM 1512 C C . ARG A 1 196 ? -31.5 -16.875 -10.211 1 95.75 196 ARG A C 1
ATOM 1514 O O . ARG A 1 196 ? -32.219 -17.344 -11.078 1 95.75 196 ARG A O 1
ATOM 1521 N N . ALA A 1 197 ? -30.438 -17.453 -9.781 1 95.5 197 ALA A N 1
ATOM 1522 C CA . ALA A 1 197 ? -30 -18.734 -10.336 1 95.5 197 ALA A CA 1
ATOM 1523 C C . ALA A 1 197 ? -30.625 -19.906 -9.578 1 95.5 197 ALA A C 1
ATOM 1525 O O . ALA A 1 197 ? -30.312 -21.062 -9.852 1 95.5 197 ALA A O 1
ATOM 1526 N N . GLY A 1 198 ? -31.422 -19.609 -8.57 1 94.94 198 GLY A N 1
ATOM 1527 C CA . GLY A 1 198 ? -32.125 -20.641 -7.824 1 94.94 198 GLY A CA 1
ATOM 1528 C C . GLY A 1 198 ? -31.344 -21.172 -6.645 1 94.94 198 GLY A C 1
ATOM 1529 O O . GLY A 1 198 ? -31.672 -22.219 -6.086 1 94.94 198 GLY A O 1
ATOM 1530 N N . ILE A 1 199 ? -30.312 -20.547 -6.266 1 93 199 ILE A N 1
ATOM 1531 C CA . ILE A 1 199 ? -29.547 -20.922 -5.09 1 93 199 ILE A CA 1
ATOM 1532 C C . ILE A 1 199 ? -30.062 -20.172 -3.867 1 93 199 ILE A C 1
ATOM 1534 O O . ILE A 1 199 ? -30.031 -18.938 -3.822 1 93 199 ILE A O 1
ATOM 1538 N N . ALA A 1 200 ? -30.5 -20.953 -2.889 1 86.94 200 ALA A N 1
ATOM 1539 C CA . ALA A 1 200 ? -31.109 -20.344 -1.707 1 86.94 200 ALA A CA 1
ATOM 1540 C C . ALA A 1 200 ? -30.047 -19.734 -0.793 1 86.94 200 ALA A C 1
ATOM 1542 O O . ALA A 1 200 ? -28.922 -20.25 -0.703 1 86.94 200 ALA A O 1
ATOM 1543 N N . ARG A 1 201 ? -30.406 -18.703 -0.063 1 81.25 201 ARG A N 1
ATOM 1544 C CA . ARG A 1 201 ? -29.516 -17.969 0.817 1 81.25 201 ARG A CA 1
ATOM 1545 C C . ARG A 1 201 ? -28.859 -18.875 1.851 1 81.25 201 ARG A C 1
ATOM 1547 O O . ARG A 1 201 ? -27.656 -18.797 2.105 1 81.25 201 ARG A O 1
ATOM 1554 N N . PRO A 1 202 ? -29.641 -19.766 2.371 1 76.12 202 PRO A N 1
ATOM 1555 C CA . PRO A 1 202 ? -29.047 -20.656 3.363 1 76.12 202 PRO A CA 1
ATOM 1556 C C . PRO A 1 202 ? -27.969 -21.562 2.766 1 76.12 202 PRO A C 1
ATOM 1558 O O . PRO A 1 202 ? -27.156 -22.125 3.5 1 76.12 202 PRO A O 1
ATOM 1561 N N . ASP A 1 203 ? -27.984 -21.625 1.516 1 77 203 ASP A N 1
ATOM 1562 C CA . ASP A 1 203 ? -27.016 -22.5 0.847 1 77 203 ASP A CA 1
ATOM 1563 C C . ASP A 1 203 ? -25.734 -21.75 0.522 1 77 203 ASP A C 1
ATOM 1565 O O . ASP A 1 203 ? -24.734 -22.359 0.125 1 77 203 ASP A O 1
ATOM 1569 N N . VAL A 1 204 ? -25.906 -20.469 0.726 1 79.12 204 VAL A N 1
ATOM 1570 C CA . VAL A 1 204 ? -24.719 -19.672 0.504 1 79.12 204 VAL A CA 1
ATOM 1571 C C . VAL A 1 204 ? -23.828 -19.719 1.745 1 79.12 204 VAL A C 1
ATOM 1573 O O . VAL A 1 204 ? -24.266 -19.406 2.85 1 79.12 204 VAL A O 1
ATOM 1576 N N . VAL A 1 205 ? -22.609 -20.172 1.562 1 74.56 205 VAL A N 1
ATOM 1577 C CA . VAL A 1 205 ? -21.688 -20.266 2.684 1 74.56 205 VAL A CA 1
ATOM 1578 C C . VAL A 1 205 ? -21.047 -18.906 2.951 1 74.56 205 VAL A C 1
ATOM 1580 O O . VAL A 1 205 ? -20.5 -18.281 2.039 1 74.56 205 VAL A O 1
ATOM 1583 N N . THR A 1 206 ? -21.406 -18.344 4.012 1 78.06 206 THR A N 1
ATOM 1584 C CA . THR A 1 206 ? -20.719 -17.141 4.469 1 78.06 206 THR A CA 1
ATOM 1585 C C . THR A 1 206 ? -19.797 -17.453 5.645 1 78.06 206 THR A C 1
ATOM 1587 O O . THR A 1 206 ? -20.141 -18.234 6.52 1 78.06 206 THR A O 1
ATOM 1590 N N . TRP A 1 207 ? -18.562 -17.125 5.379 1 67.62 207 TRP A N 1
ATOM 1591 C CA . TRP A 1 207 ? -17.656 -17.391 6.488 1 67.62 207 TRP A CA 1
ATOM 1592 C C . TRP A 1 207 ? -17.938 -16.453 7.656 1 67.62 207 TRP A C 1
ATOM 1594 O O . TRP A 1 207 ? -17.875 -15.227 7.508 1 67.62 207 TRP A O 1
ATOM 1604 N N . PRO A 1 208 ? -18.625 -17.031 8.703 1 57.34 208 PRO A N 1
ATOM 1605 C CA . PRO A 1 208 ? -19.078 -16.25 9.852 1 57.34 208 PRO A CA 1
ATOM 1606 C C . PRO A 1 208 ? -17.953 -15.492 10.539 1 57.34 208 PRO A C 1
ATOM 1608 O O . PRO A 1 208 ? -18.203 -14.586 11.344 1 57.34 208 PRO A O 1
ATOM 1611 N N . GLY A 1 209 ? -16.922 -15.148 10.086 1 53.16 209 GLY A N 1
ATOM 1612 C CA . GLY A 1 209 ? -15.867 -14.555 10.891 1 53.16 209 GLY A CA 1
ATOM 1613 C C . GLY A 1 209 ? -15.641 -15.273 12.203 1 53.16 209 GLY A C 1
ATOM 1614 O O . GLY A 1 209 ? -16.594 -15.672 12.875 1 53.16 209 GLY A O 1
ATOM 1615 N N . SER A 1 210 ? -15.016 -16.359 12.352 1 46.53 210 SER A N 1
ATOM 1616 C CA . SER A 1 210 ? -14.844 -16.719 13.758 1 46.53 210 SER A CA 1
ATOM 1617 C C . SER A 1 210 ? -14.719 -15.477 14.633 1 46.53 210 SER A C 1
ATOM 1619 O O . SER A 1 210 ? -14.461 -14.383 14.125 1 46.53 210 SER A O 1
ATOM 1621 N N . ILE A 1 211 ? -15.016 -15.484 15.953 1 42.91 211 ILE A N 1
ATOM 1622 C CA . ILE A 1 211 ? -14.742 -14.492 17 1 42.91 211 ILE A CA 1
ATOM 1623 C C . ILE A 1 211 ? -13.555 -13.625 16.578 1 42.91 211 ILE A C 1
ATOM 1625 O O . ILE A 1 211 ? -13.219 -12.656 17.266 1 42.91 211 ILE A O 1
ATOM 1629 N N . VAL A 1 212 ? -12.812 -14.047 15.719 1 44.75 212 VAL A N 1
ATOM 1630 C CA . VAL A 1 212 ? -11.562 -13.406 15.336 1 44.75 212 VAL A CA 1
ATOM 1631 C C . VAL A 1 212 ? -11.852 -12.172 14.484 1 44.75 212 VAL A C 1
ATOM 1633 O O . VAL A 1 212 ? -10.938 -11.422 14.141 1 44.75 212 VAL A O 1
ATOM 1636 N N . ASP A 1 213 ? -13.07 -12.016 14.031 1 50.03 213 ASP A N 1
ATOM 1637 C CA . ASP A 1 213 ? -13.508 -11.055 13.023 1 50.03 213 ASP A CA 1
ATOM 1638 C C . ASP A 1 213 ? -13.156 -9.633 13.438 1 50.03 213 ASP A C 1
ATOM 1640 O O . ASP A 1 213 ? -12.789 -8.805 12.594 1 50.03 213 ASP A O 1
ATOM 1644 N N . SER A 1 214 ? -13.391 -9.461 14.773 1 51.44 214 SER A N 1
ATOM 1645 C CA . SER A 1 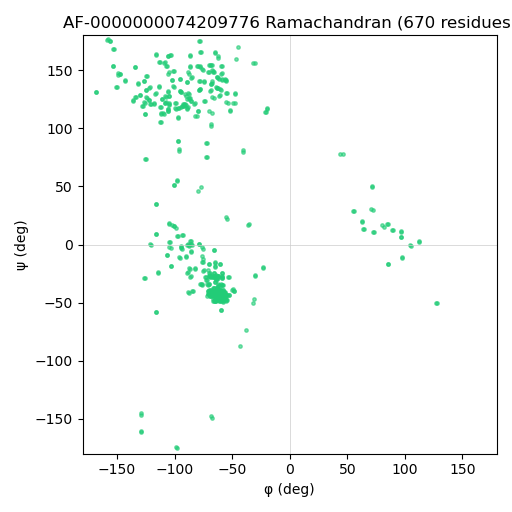214 ? -13.164 -8.094 15.234 1 51.44 214 SER A CA 1
ATOM 1646 C C . SER A 1 214 ? -11.695 -7.707 15.133 1 51.44 214 SER A C 1
ATOM 1648 O O . SER A 1 214 ? -11.352 -6.527 15.219 1 51.44 214 SER A O 1
ATOM 1650 N N . THR A 1 215 ? -10.898 -8.828 14.703 1 54.59 215 THR A N 1
ATOM 1651 C CA . THR A 1 215 ? -9.469 -8.578 14.836 1 54.59 215 THR A CA 1
ATOM 1652 C C . THR A 1 215 ? -8.844 -8.305 13.469 1 54.59 215 THR A C 1
ATOM 1654 O O . THR A 1 215 ? -7.684 -7.887 13.383 1 54.59 215 THR A O 1
ATOM 1657 N N . PHE A 1 216 ? -9.758 -8.406 12.477 1 55.66 216 PHE A N 1
ATOM 1658 C CA . PHE A 1 216 ? -9.086 -8.289 11.188 1 55.66 216 PHE A CA 1
ATOM 1659 C C . PHE A 1 216 ? -9.367 -6.93 10.555 1 55.66 216 PHE A C 1
ATOM 1661 O O . PHE A 1 216 ? -10.523 -6.574 10.328 1 55.66 216 PHE A O 1
ATOM 1668 N N . GLY A 1 217 ? -8.312 -6.309 10.445 1 65.44 217 GLY A N 1
ATOM 1669 C CA . GLY A 1 217 ? -8.359 -5.051 9.719 1 65.44 217 GLY A CA 1
ATOM 1670 C C . GLY A 1 217 ? -7.898 -5.184 8.273 1 65.44 217 GLY A C 1
ATOM 1671 O O . GLY A 1 217 ? -7.859 -6.289 7.73 1 65.44 217 GLY A O 1
ATOM 1672 N N . ASP A 1 218 ? -7.793 -4.176 7.598 1 70.94 218 ASP A N 1
ATOM 1673 C CA . ASP A 1 218 ? -7.398 -4.109 6.195 1 70.94 218 ASP A CA 1
ATOM 1674 C C . ASP A 1 218 ? -6.07 -4.824 5.961 1 70.94 218 ASP A C 1
ATOM 1676 O O . ASP A 1 218 ? -5.891 -5.492 4.941 1 70.94 218 ASP A O 1
ATOM 1680 N N . VAL A 1 219 ? -5.32 -4.844 6.969 1 73.75 219 VAL A N 1
ATOM 1681 C CA . VAL A 1 219 ? -3.967 -5.371 6.824 1 73.75 219 VAL A CA 1
ATOM 1682 C C . VAL A 1 219 ? -3.992 -6.895 6.922 1 73.75 219 VAL A C 1
ATOM 1684 O O . VAL A 1 219 ? -3.113 -7.574 6.387 1 73.75 219 VAL A O 1
ATOM 1687 N N . GLU A 1 220 ? -5.008 -7.355 7.484 1 84.25 220 GLU A N 1
ATOM 1688 C CA . GLU A 1 220 ? -5.078 -8.797 7.707 1 84.25 220 GLU A CA 1
ATOM 1689 C C . GLU A 1 220 ? -6.031 -9.461 6.723 1 84.25 220 GLU A C 1
ATOM 1691 O O . GLU A 1 220 ? -6.438 -10.609 6.918 1 84.25 220 GLU A O 1
ATOM 1696 N N . ALA A 1 221 ? -6.312 -8.781 5.699 1 89.38 221 ALA A N 1
ATOM 1697 C CA . ALA A 1 221 ? -7.305 -9.281 4.746 1 89.38 221 ALA A CA 1
ATOM 1698 C C . ALA A 1 221 ? -6.867 -10.609 4.145 1 89.38 221 ALA A C 1
ATOM 1700 O O . ALA A 1 221 ? -7.672 -11.539 4.027 1 89.38 221 ALA A O 1
ATOM 1701 N N . ALA A 1 222 ? -5.637 -10.703 3.785 1 93 222 ALA A N 1
ATOM 1702 C CA . ALA A 1 222 ? -5.148 -11.945 3.189 1 93 222 ALA A CA 1
ATOM 1703 C C . ALA A 1 222 ? -5.184 -13.094 4.195 1 93 222 ALA A C 1
ATOM 1705 O O . ALA A 1 222 ? -5.566 -14.211 3.855 1 93 222 ALA A O 1
ATOM 1706 N N . GLU A 1 223 ? -4.773 -12.789 5.391 1 91.31 223 GLU A N 1
ATOM 1707 C CA . GLU A 1 223 ? -4.797 -13.812 6.434 1 91.31 223 GLU A CA 1
ATOM 1708 C C . GLU A 1 223 ? -6.223 -14.273 6.715 1 91.31 223 GLU A C 1
ATOM 1710 O O . GLU A 1 223 ? -6.457 -15.469 6.934 1 91.31 223 GLU A O 1
ATOM 1715 N N . LEU A 1 224 ? -7.074 -13.352 6.723 1 91.12 224 LEU A N 1
ATOM 1716 C CA . LEU A 1 224 ? -8.484 -13.68 6.891 1 91.12 224 LEU A CA 1
ATOM 1717 C C . LEU A 1 224 ? -8.953 -14.625 5.789 1 91.12 224 LEU A C 1
ATOM 1719 O O . LEU A 1 224 ? -9.625 -15.617 6.066 1 91.12 224 LEU A O 1
ATOM 1723 N N . GLY A 1 225 ? -8.641 -14.336 4.566 1 94.5 225 GLY A N 1
ATOM 1724 C CA . GLY A 1 225 ? -8.984 -15.203 3.451 1 94.5 225 GLY A CA 1
ATOM 1725 C C . GLY A 1 225 ? -8.422 -16.594 3.584 1 94.5 225 GLY A C 1
ATOM 1726 O O . GLY A 1 225 ? -9.109 -17.578 3.291 1 94.5 225 GLY A O 1
ATOM 1727 N N . ARG A 1 226 ? -7.223 -16.641 4.043 1 93.81 226 ARG A N 1
ATOM 1728 C CA . ARG A 1 226 ? -6.543 -17.922 4.199 1 93.81 226 ARG A CA 1
ATOM 1729 C C . ARG A 1 226 ? -7.223 -18.766 5.27 1 93.81 226 ARG A C 1
ATOM 1731 O O . ARG A 1 226 ? -7.527 -19.938 5.039 1 93.81 226 ARG A O 1
ATOM 1738 N N . VAL A 1 227 ? -7.477 -18.188 6.414 1 91.94 227 VAL A N 1
ATOM 1739 C CA . VAL A 1 227 ? -8.07 -18.891 7.543 1 91.94 227 VAL A CA 1
ATOM 1740 C C . VAL A 1 227 ? -9.484 -19.344 7.188 1 91.94 227 VAL A C 1
ATOM 1742 O O . VAL A 1 227 ? -9.844 -20.5 7.402 1 91.94 227 VAL A O 1
ATOM 1745 N N . ALA A 1 228 ? -10.234 -18.438 6.66 1 92.5 228 ALA A N 1
ATOM 1746 C CA . ALA A 1 228 ? -11.617 -18.734 6.285 1 92.5 228 ALA A CA 1
ATOM 1747 C C . ALA A 1 228 ? -11.672 -19.891 5.289 1 92.5 228 ALA A C 1
ATOM 1749 O O . ALA A 1 228 ? -12.477 -20.812 5.445 1 92.5 228 ALA A O 1
ATOM 1750 N N . THR A 1 229 ? -10.875 -19.891 4.324 1 95.62 229 THR A N 1
ATOM 1751 C CA . THR A 1 229 ? -10.898 -20.875 3.25 1 95.62 229 THR A CA 1
ATOM 1752 C C . THR A 1 229 ? -10.414 -22.234 3.754 1 95.62 229 THR A C 1
ATOM 1754 O O . THR A 1 229 ? -10.93 -23.266 3.342 1 95.62 229 THR A O 1
ATOM 1757 N N . THR A 1 230 ? -9.398 -22.203 4.59 1 95.19 230 THR A N 1
ATOM 1758 C CA . THR A 1 230 ? -8.945 -23.453 5.199 1 95.19 230 THR A CA 1
ATOM 1759 C C . THR A 1 230 ? -10.102 -24.156 5.902 1 95.19 230 THR A C 1
ATOM 1761 O O . THR A 1 230 ? -10.281 -25.359 5.754 1 95.19 230 THR A O 1
ATOM 1764 N N . GLU A 1 231 ? -10.867 -23.375 6.609 1 92.25 231 GLU A N 1
ATOM 1765 C CA . GLU A 1 231 ? -12.031 -23.922 7.309 1 92.25 231 GLU A CA 1
ATOM 1766 C C . GLU A 1 231 ? -13.086 -24.422 6.32 1 92.25 231 GLU A C 1
ATOM 1768 O O . GLU A 1 231 ? -13.641 -25.5 6.496 1 92.25 231 GLU A O 1
ATOM 1773 N N . LEU A 1 232 ? -13.352 -23.656 5.293 1 93.12 232 LEU A N 1
ATOM 1774 C CA . LEU A 1 232 ? -14.375 -23.984 4.309 1 93.12 232 LEU A CA 1
ATOM 1775 C C . LEU A 1 232 ? -14.023 -25.281 3.564 1 93.12 232 LEU A C 1
ATOM 1777 O O . LEU A 1 232 ? -14.891 -26.109 3.303 1 93.12 232 LEU A O 1
ATOM 1781 N N . LEU A 1 233 ? -12.797 -25.438 3.225 1 94.94 233 LEU A N 1
ATOM 1782 C CA . LEU A 1 233 ? -12.359 -26.578 2.418 1 94.94 233 LEU A CA 1
ATOM 1783 C C . LEU A 1 233 ? -12.328 -27.859 3.25 1 94.94 233 LEU A C 1
ATOM 1785 O O . LEU A 1 233 ? -12.359 -28.969 2.701 1 94.94 233 LEU A O 1
ATOM 1789 N N . SER A 1 234 ? -12.234 -27.672 4.531 1 92.56 234 SER A N 1
ATOM 1790 C CA . SER A 1 234 ? -12.172 -28.828 5.422 1 92.56 234 SER A CA 1
ATOM 1791 C C . SER A 1 234 ? -13.562 -29.328 5.789 1 92.56 234 SER A C 1
ATOM 1793 O O . SER A 1 234 ? -13.711 -30.359 6.453 1 92.56 234 SER A O 1
ATOM 1795 N N . GLY A 1 235 ? -14.57 -28.656 5.402 1 88.69 235 GLY A N 1
ATOM 1796 C CA . GLY A 1 235 ? -15.938 -29.031 5.715 1 88.69 235 GLY A CA 1
ATOM 1797 C C . GLY A 1 235 ? -16.469 -30.141 4.832 1 88.69 235 GLY A C 1
ATOM 1798 O O . GLY A 1 235 ? -15.789 -30.578 3.9 1 88.69 235 GLY A O 1
ATOM 1799 N N . PRO A 1 236 ? -17.656 -30.625 5.102 1 89.12 236 PRO A N 1
ATOM 1800 C CA . PRO A 1 236 ? -18.234 -31.766 4.387 1 89.12 236 PRO A CA 1
ATOM 1801 C C . PRO A 1 236 ? -18.641 -31.406 2.957 1 89.12 236 PRO A C 1
ATOM 1803 O O . PRO A 1 236 ? -18.688 -32.281 2.09 1 89.12 236 PRO A O 1
ATOM 1806 N N . ASN A 1 237 ? -19.016 -30.203 2.746 1 90.12 237 ASN A N 1
ATOM 1807 C CA . ASN A 1 237 ? -19.406 -29.734 1.423 1 90.12 237 ASN A CA 1
ATOM 1808 C C . ASN A 1 237 ? -18.609 -28.5 0.999 1 90.12 237 ASN A C 1
ATOM 1810 O O . ASN A 1 237 ? -19.172 -27.406 0.894 1 90.12 237 ASN A O 1
ATOM 1814 N N . PRO A 1 238 ? -17.391 -28.719 0.675 1 93.62 238 PRO A N 1
ATOM 1815 C CA . PRO A 1 238 ? -16.562 -27.562 0.322 1 93.62 238 PRO A CA 1
ATOM 1816 C C . PRO A 1 238 ? -17.062 -26.828 -0.922 1 93.62 238 PRO A C 1
ATOM 1818 O O . PRO A 1 238 ? -17.547 -27.469 -1.856 1 93.62 238 PRO A O 1
ATOM 1821 N N . PRO A 1 239 ? -16.922 -25.531 -0.923 1 95.44 239 PRO A N 1
ATOM 1822 C CA . PRO A 1 239 ? -17.312 -24.781 -2.115 1 95.44 239 PRO A CA 1
ATOM 1823 C C . PRO A 1 239 ? -16.406 -25.062 -3.312 1 95.44 239 PRO A C 1
ATOM 1825 O O . PRO A 1 239 ? -15.234 -25.391 -3.139 1 95.44 239 PRO A O 1
ATOM 1828 N N . THR A 1 240 ? -17.031 -24.938 -4.484 1 96.44 240 THR A N 1
ATOM 1829 C CA . THR A 1 240 ? -16.25 -25.047 -5.711 1 96.44 240 THR A CA 1
ATOM 1830 C C . THR A 1 240 ? -15.852 -23.656 -6.227 1 96.44 240 THR A C 1
ATOM 1832 O O . THR A 1 240 ? -15.047 -23.547 -7.152 1 96.44 240 THR A O 1
ATOM 1835 N N . ALA A 1 241 ? -16.469 -22.625 -5.621 1 97.38 241 ALA A N 1
ATOM 1836 C CA . ALA A 1 241 ? -16.125 -21.234 -5.93 1 97.38 241 ALA A CA 1
ATOM 1837 C C . ALA A 1 241 ? -16.188 -20.359 -4.68 1 97.38 241 ALA A C 1
ATOM 1839 O O . ALA A 1 241 ? -17.047 -20.562 -3.82 1 97.38 241 ALA A O 1
ATOM 1840 N N . ILE A 1 242 ? -15.25 -19.469 -4.586 1 97.56 242 ILE A N 1
ATOM 1841 C CA . ILE A 1 242 ? -15.203 -18.531 -3.473 1 97.56 242 ILE A CA 1
ATOM 1842 C C . ILE A 1 242 ? -15.094 -17.094 -4.004 1 97.56 242 ILE A C 1
ATOM 1844 O O . ILE A 1 242 ? -14.188 -16.781 -4.773 1 97.56 242 ILE A O 1
ATOM 1848 N N . PHE A 1 243 ? -16.078 -16.281 -3.682 1 97.75 243 PHE A N 1
ATOM 1849 C CA . PHE A 1 243 ? -16.031 -14.836 -3.93 1 97.75 243 PHE A CA 1
ATOM 1850 C C . PHE A 1 243 ? -15.594 -14.086 -2.678 1 97.75 243 PHE A C 1
ATOM 1852 O O . PHE A 1 243 ? -16.328 -14.031 -1.692 1 97.75 243 PHE A O 1
ATOM 1859 N N . ALA A 1 244 ? -14.367 -13.547 -2.732 1 97 244 ALA A N 1
ATOM 1860 C CA . ALA A 1 244 ? -13.852 -12.766 -1.611 1 97 244 ALA A CA 1
ATOM 1861 C C . ALA A 1 244 ? -14.273 -11.305 -1.717 1 97 244 ALA A C 1
ATOM 1863 O O . ALA A 1 244 ? -14.398 -10.766 -2.818 1 97 244 ALA A O 1
ATOM 1864 N N . VAL A 1 245 ? -14.375 -10.641 -0.634 1 94.62 245 VAL A N 1
ATOM 1865 C CA . VAL A 1 245 ? -14.922 -9.289 -0.547 1 94.62 245 VAL A CA 1
ATOM 1866 C C . VAL A 1 245 ? -14.016 -8.312 -1.293 1 94.62 245 VAL A C 1
ATOM 1868 O O . VAL A 1 245 ? -14.477 -7.273 -1.776 1 94.62 245 VAL A O 1
ATOM 1871 N N . ASN A 1 246 ? -12.75 -8.625 -1.381 1 95.44 246 ASN A N 1
ATOM 1872 C CA . ASN A 1 246 ? -11.789 -7.832 -2.135 1 95.44 246 ASN A CA 1
ATOM 1873 C C . ASN A 1 246 ? -10.586 -8.672 -2.562 1 95.44 246 ASN A C 1
ATOM 1875 O O . ASN A 1 246 ? -10.492 -9.852 -2.217 1 95.44 246 ASN A O 1
ATOM 1879 N N . ASP A 1 247 ? -9.727 -8.109 -3.311 1 97 247 ASP A N 1
ATOM 1880 C CA . ASP A 1 247 ? -8.625 -8.82 -3.941 1 97 247 ASP A CA 1
ATOM 1881 C C . ASP A 1 247 ? -7.641 -9.352 -2.898 1 97 247 ASP A C 1
ATOM 1883 O O . ASP A 1 247 ? -7.109 -10.453 -3.037 1 97 247 ASP A O 1
ATOM 1887 N N . MET A 1 248 ? -7.352 -8.578 -1.889 1 95.19 248 MET A N 1
ATOM 1888 C CA . MET A 1 248 ? -6.406 -9.031 -0.874 1 95.19 248 MET A CA 1
ATOM 1889 C C . MET A 1 248 ? -6.926 -10.273 -0.158 1 95.19 248 MET A C 1
ATOM 1891 O O . MET A 1 248 ? -6.172 -11.219 0.086 1 95.19 248 MET A O 1
ATOM 1895 N N . THR A 1 249 ? -8.172 -10.266 0.202 1 94.94 249 THR A N 1
ATOM 1896 C CA . THR A 1 249 ? -8.797 -11.453 0.771 1 94.94 249 THR A CA 1
ATOM 1897 C C . THR A 1 249 ? -8.734 -12.625 -0.212 1 94.94 249 THR A C 1
ATOM 1899 O O . THR A 1 249 ? -8.438 -13.758 0.177 1 94.94 249 THR A O 1
ATOM 1902 N N . ALA A 1 250 ? -8.977 -12.328 -1.478 1 97.56 250 ALA A N 1
ATOM 1903 C CA . ALA A 1 250 ? -8.953 -13.352 -2.516 1 97.56 250 ALA A CA 1
ATOM 1904 C C . ALA A 1 250 ? -7.574 -13.992 -2.633 1 97.56 250 ALA A C 1
ATOM 1906 O O . ALA A 1 250 ? -7.453 -15.195 -2.842 1 97.56 250 ALA A O 1
ATOM 1907 N N . ILE A 1 251 ? -6.586 -13.172 -2.523 1 96.38 251 ILE A N 1
ATOM 1908 C CA . ILE A 1 251 ? -5.219 -13.68 -2.596 1 96.38 251 ILE A CA 1
ATOM 1909 C C . ILE A 1 251 ? -4.957 -14.625 -1.43 1 96.38 251 ILE A C 1
ATOM 1911 O O . ILE A 1 251 ? -4.312 -15.664 -1.599 1 96.38 251 ILE A O 1
ATOM 1915 N N . GLY A 1 252 ? -5.469 -14.281 -0.265 1 95.69 252 GLY A N 1
ATOM 1916 C CA . GLY A 1 252 ? -5.406 -15.203 0.861 1 95.69 252 GLY A CA 1
ATOM 1917 C C . GLY A 1 252 ? -6.145 -16.5 0.61 1 95.69 252 GLY A C 1
ATOM 1918 O O . GLY A 1 252 ? -5.676 -17.578 0.998 1 95.69 252 GLY A O 1
ATOM 1919 N N . VAL A 1 253 ? -7.266 -16.406 -0.017 1 97.12 253 VAL A N 1
ATOM 1920 C CA . VAL A 1 253 ? -8.039 -17.578 -0.407 1 97.12 253 VAL A CA 1
ATOM 1921 C C . VAL A 1 253 ? -7.211 -18.469 -1.331 1 97.12 253 VAL A C 1
ATOM 1923 O O . VAL A 1 253 ? -7.137 -19.688 -1.137 1 97.12 253 VAL A O 1
ATOM 1926 N N . CYS A 1 254 ? -6.598 -17.875 -2.316 1 97.69 254 CYS A N 1
ATOM 1927 C CA . CYS A 1 254 ? -5.766 -18.609 -3.26 1 97.69 254 CYS A CA 1
ATOM 1928 C C . CYS A 1 254 ? -4.668 -19.375 -2.533 1 97.69 254 CYS A C 1
ATOM 1930 O O . CYS A 1 254 ? -4.395 -20.531 -2.863 1 97.69 254 CYS A O 1
ATOM 1932 N N . ARG A 1 255 ? -4.082 -18.688 -1.586 1 95.94 255 ARG A N 1
ATOM 1933 C CA . ARG A 1 255 ? -3.023 -19.344 -0.824 1 95.94 255 ARG A CA 1
ATOM 1934 C C . ARG A 1 255 ? -3.549 -20.578 -0.097 1 95.94 255 ARG A C 1
ATOM 1936 O O . ARG A 1 255 ? -2.916 -21.641 -0.121 1 95.94 255 ARG A O 1
ATOM 1943 N N . ALA A 1 256 ? -4.648 -20.453 0.54 1 96.75 256 ALA A N 1
ATOM 1944 C CA . ALA A 1 256 ? -5.25 -21.578 1.275 1 96.75 256 ALA A CA 1
ATOM 1945 C C . ALA A 1 256 ? -5.582 -22.734 0.342 1 96.75 256 ALA A C 1
ATOM 1947 O O . ALA A 1 256 ? -5.398 -23.891 0.7 1 96.75 256 ALA A O 1
ATOM 1948 N N . VAL A 1 257 ? -6.105 -22.438 -0.849 1 97.62 257 VAL A N 1
ATOM 1949 C CA . VAL A 1 257 ? -6.426 -23.453 -1.839 1 97.62 257 VAL A CA 1
ATOM 1950 C C . VAL A 1 257 ? -5.164 -24.234 -2.211 1 97.62 257 VAL A C 1
ATOM 1952 O O . VAL A 1 257 ? -5.168 -25.469 -2.24 1 97.62 257 VAL A O 1
ATOM 1955 N N . ARG A 1 258 ? -4.117 -23.516 -2.391 1 95.88 258 ARG A N 1
ATOM 1956 C CA . ARG A 1 258 ? -2.848 -24.141 -2.736 1 95.88 258 ARG A CA 1
ATOM 1957 C C . ARG A 1 258 ? -2.309 -24.969 -1.57 1 95.88 258 ARG A C 1
ATOM 1959 O O . ARG A 1 258 ? -1.778 -26.062 -1.77 1 95.88 258 ARG A O 1
ATOM 1966 N N . ASP A 1 259 ? -2.441 -24.406 -0.393 1 95.25 259 ASP A N 1
ATOM 1967 C CA . ASP A 1 259 ? -1.988 -25.125 0.798 1 95.25 259 ASP A CA 1
ATOM 1968 C C . ASP A 1 259 ? -2.711 -26.453 0.948 1 95.25 259 ASP A C 1
ATOM 1970 O O . ASP A 1 259 ? -2.16 -27.406 1.505 1 95.25 259 ASP A O 1
ATOM 1974 N N . ALA A 1 260 ? -3.885 -26.562 0.44 1 96.81 260 ALA A N 1
ATOM 1975 C CA . ALA A 1 260 ? -4.699 -27.766 0.517 1 96.81 260 ALA A CA 1
ATOM 1976 C C . ALA A 1 260 ? -4.359 -28.734 -0.615 1 96.81 260 ALA A C 1
ATOM 1978 O O . ALA A 1 260 ? -4.969 -29.797 -0.738 1 96.81 260 ALA A O 1
ATOM 1979 N N . GLY A 1 261 ? -3.418 -28.344 -1.439 1 95.81 261 GLY A N 1
ATOM 1980 C CA . GLY A 1 261 ? -3 -29.172 -2.549 1 95.81 261 GLY A CA 1
ATOM 1981 C C . GLY A 1 261 ? -3.922 -29.094 -3.748 1 95.81 261 GLY A C 1
ATOM 1982 O O . GLY A 1 261 ? -3.922 -29.969 -4.609 1 95.81 261 GLY A O 1
ATOM 1983 N N . LEU A 1 262 ? -4.781 -28.031 -3.766 1 97 262 LEU A N 1
ATOM 1984 C CA . LEU A 1 262 ? -5.738 -27.828 -4.848 1 97 262 LEU A CA 1
ATOM 1985 C C . LEU A 1 262 ? -5.262 -26.719 -5.793 1 97 262 LEU A C 1
ATOM 1987 O O . LEU A 1 262 ? -4.375 -25.938 -5.445 1 97 262 LEU A O 1
ATOM 1991 N N . GLU A 1 263 ? -5.855 -26.688 -6.977 1 96.56 263 GLU A N 1
ATOM 1992 C CA . GLU A 1 263 ? -5.469 -25.703 -7.98 1 96.56 263 GLU A CA 1
ATOM 1993 C C . GLU A 1 263 ? -6.543 -24.625 -8.148 1 96.56 263 GLU A C 1
ATOM 1995 O O . GLU A 1 263 ? -7.703 -24.938 -8.414 1 96.56 263 GLU A O 1
ATOM 2000 N N . VAL A 1 264 ? -6.129 -23.422 -8.031 1 97.69 264 VAL A N 1
ATOM 2001 C CA . VAL A 1 264 ? -7.031 -22.297 -8.234 1 97.69 264 VAL A CA 1
ATOM 2002 C C . VAL A 1 264 ? -7.441 -22.219 -9.703 1 97.69 264 VAL A C 1
ATOM 2004 O O . VAL A 1 264 ? -6.598 -22.312 -10.602 1 97.69 264 VAL A O 1
ATOM 2007 N N . GLY A 1 265 ? -8.688 -21.953 -9.984 1 97.81 265 GLY A N 1
ATOM 2008 C CA . GLY A 1 265 ? -9.195 -21.844 -11.336 1 97.81 265 GLY A CA 1
ATOM 2009 C C . GLY A 1 265 ? -9.586 -23.188 -11.938 1 97.81 265 GLY A C 1
ATOM 2010 O O . GLY A 1 265 ? -10.32 -23.25 -12.922 1 97.81 265 GLY A O 1
ATOM 2011 N N . ARG A 1 266 ? -9.109 -24.266 -11.312 1 97 266 ARG A N 1
ATOM 2012 C CA . ARG A 1 266 ? -9.422 -25.609 -11.781 1 97 266 ARG A CA 1
ATOM 2013 C C . ARG A 1 266 ? -10.234 -26.375 -10.742 1 97 266 ARG A C 1
ATOM 2015 O O . ARG A 1 266 ? -11.328 -26.859 -11.023 1 97 266 ARG A O 1
ATOM 2022 N N . ASP A 1 267 ? -9.68 -26.516 -9.531 1 97.5 267 ASP A N 1
ATOM 2023 C CA . ASP A 1 267 ? -10.383 -27.219 -8.461 1 97.5 267 ASP A CA 1
ATOM 2024 C C . ASP A 1 267 ? -11.336 -26.297 -7.723 1 97.5 267 ASP A C 1
ATOM 2026 O O . ASP A 1 267 ? -12.414 -26.719 -7.289 1 97.5 267 ASP A O 1
ATOM 2030 N N . VAL A 1 268 ? -10.875 -25.078 -7.516 1 98.12 268 VAL A N 1
ATOM 2031 C CA . VAL A 1 268 ? -11.656 -24.047 -6.848 1 98.12 268 VAL A CA 1
ATOM 2032 C C . VAL A 1 268 ? -11.523 -22.719 -7.602 1 98.12 268 VAL A C 1
ATOM 2034 O O . VAL A 1 268 ? -10.406 -22.25 -7.844 1 98.12 268 VAL A O 1
ATOM 2037 N N . SER A 1 269 ? -12.664 -22.172 -8.008 1 98.75 269 SER A N 1
ATOM 2038 C CA . SER A 1 269 ? -12.656 -20.812 -8.57 1 98.75 269 SER A CA 1
ATOM 2039 C C . SER A 1 269 ? -12.555 -19.766 -7.473 1 98.75 269 SER A C 1
ATOM 2041 O O . SER A 1 269 ? -13.211 -19.875 -6.434 1 98.75 269 SER A O 1
ATOM 2043 N N . VAL A 1 270 ? -11.68 -18.812 -7.68 1 98.75 270 VAL A N 1
ATOM 2044 C CA . VAL A 1 270 ? -11.5 -17.734 -6.715 1 98.75 270 VAL A CA 1
ATOM 2045 C C . VAL A 1 270 ? -11.672 -16.375 -7.414 1 98.75 270 VAL A C 1
ATOM 2047 O O . VAL A 1 270 ? -11.109 -16.156 -8.492 1 98.75 270 VAL A O 1
ATOM 2050 N N . ALA A 1 271 ? -12.422 -15.523 -6.84 1 98.81 271 ALA A N 1
ATOM 2051 C CA . ALA A 1 271 ? -12.656 -14.195 -7.391 1 98.81 271 ALA A CA 1
ATOM 2052 C C . ALA A 1 271 ? -12.547 -13.117 -6.312 1 98.81 271 ALA A C 1
ATOM 2054 O O . ALA A 1 271 ? -12.766 -13.398 -5.129 1 98.81 271 ALA A O 1
ATOM 2055 N N . GLY A 1 272 ? -12.188 -11.945 -6.723 1 98.5 272 GLY A N 1
ATOM 2056 C CA . GLY A 1 272 ? -12.07 -10.82 -5.805 1 98.5 272 GLY A CA 1
ATOM 2057 C C . GLY A 1 272 ? -12.82 -9.586 -6.273 1 98.5 272 GLY A C 1
ATOM 2058 O O . GLY A 1 272 ? -13.797 -9.695 -7.02 1 98.5 272 GLY A O 1
ATOM 2059 N N . PHE A 1 273 ? -12.5 -8.453 -5.75 1 98.31 273 PHE A N 1
ATOM 2060 C CA . PHE A 1 273 ? -13.07 -7.141 -6.031 1 98.31 273 PHE A CA 1
ATOM 2061 C C . PHE A 1 273 ? -12.039 -6.043 -5.824 1 98.31 273 PHE A C 1
ATOM 2063 O O . PHE A 1 273 ? -11.328 -6.035 -4.816 1 98.31 273 PHE A O 1
ATOM 2070 N N . ASP A 1 274 ? -11.938 -5.082 -6.727 1 97.81 274 ASP A N 1
ATOM 2071 C CA . ASP A 1 274 ? -11.07 -3.908 -6.688 1 97.81 274 ASP A CA 1
ATOM 2072 C C . ASP A 1 274 ? -10.25 -3.785 -7.969 1 97.81 274 ASP A C 1
ATOM 2074 O O . ASP A 1 274 ? -10.203 -2.719 -8.578 1 97.81 274 ASP A O 1
ATOM 2078 N N . ASP A 1 275 ? -9.586 -4.902 -8.336 1 98 275 ASP A N 1
ATOM 2079 C CA . ASP A 1 275 ? -8.633 -5.016 -9.445 1 98 275 ASP A CA 1
ATOM 2080 C C . ASP A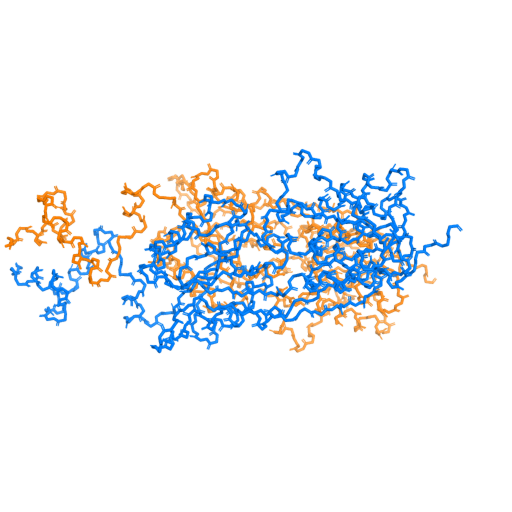 1 275 ? -7.332 -4.285 -9.125 1 98 275 ASP A C 1
ATOM 2082 O O . ASP A 1 275 ? -6.879 -3.447 -9.906 1 98 275 ASP A O 1
ATOM 2086 N N . ILE A 1 276 ? -6.781 -4.578 -7.965 1 95 276 ILE A N 1
ATOM 2087 C CA . ILE A 1 276 ? -5.469 -4.043 -7.613 1 95 276 ILE A CA 1
ATOM 2088 C C . ILE A 1 276 ? -4.41 -4.617 -8.555 1 95 276 ILE A C 1
ATOM 2090 O O . ILE A 1 276 ? -4.656 -5.609 -9.242 1 95 276 ILE A O 1
ATOM 2094 N N . VAL A 1 277 ? -3.262 -4.051 -8.594 1 91.31 277 VAL A N 1
ATOM 2095 C CA . VAL A 1 277 ? -2.215 -4.414 -9.547 1 91.31 277 VAL A CA 1
ATOM 2096 C C . VAL A 1 277 ? -1.857 -5.891 -9.383 1 91.31 277 VAL A C 1
ATOM 2098 O O . VAL A 1 277 ? -1.514 -6.562 -10.359 1 91.31 277 VAL A O 1
ATOM 2101 N N . LEU A 1 278 ? -1.996 -6.418 -8.258 1 92.12 278 LEU A N 1
ATOM 2102 C CA . LEU A 1 278 ? -1.631 -7.797 -7.941 1 92.12 278 LEU A CA 1
ATOM 2103 C C . LEU A 1 278 ? -2.576 -8.781 -8.625 1 92.12 278 LEU A C 1
ATOM 2105 O O . LEU A 1 278 ? -2.215 -9.938 -8.852 1 92.12 278 LEU A O 1
ATOM 2109 N N . ALA A 1 279 ? -3.754 -8.352 -8.867 1 95.56 279 ALA A N 1
ATOM 2110 C CA . ALA A 1 279 ? -4.742 -9.234 -9.477 1 95.56 279 ALA A CA 1
ATOM 2111 C C . ALA A 1 279 ? -4.258 -9.75 -10.828 1 95.56 279 ALA A C 1
ATOM 2113 O O . ALA A 1 279 ? -4.504 -10.906 -11.188 1 95.56 279 ALA A O 1
ATOM 2114 N N . GLU A 1 280 ? -3.529 -8.898 -11.523 1 93.06 280 GLU A N 1
ATOM 2115 C CA . GLU A 1 280 ? -3 -9.289 -12.828 1 93.06 280 GLU A CA 1
ATOM 2116 C C . GLU A 1 280 ? -1.665 -10.016 -12.688 1 93.06 280 GLU A C 1
ATOM 2118 O O . GLU A 1 280 ? -1.353 -10.906 -13.484 1 93.06 280 GLU A O 1
ATOM 2123 N N . LEU A 1 281 ? -0.949 -9.711 -11.648 1 90.69 281 LEU A N 1
ATOM 2124 C CA . LEU A 1 281 ? 0.418 -10.203 -11.508 1 90.69 281 LEU A CA 1
ATOM 2125 C C . LEU A 1 281 ? 0.439 -11.562 -10.82 1 90.69 281 LEU A C 1
ATOM 2127 O O . LEU A 1 281 ? 1.389 -12.336 -10.984 1 90.69 281 LEU A O 1
ATOM 2131 N N . TYR A 1 282 ? -0.562 -11.852 -10.078 1 89.88 282 TYR A N 1
ATOM 2132 C CA . TYR A 1 282 ? -0.65 -13.102 -9.328 1 89.88 282 TYR A CA 1
ATOM 2133 C C . TYR A 1 282 ? -0.808 -14.289 -10.273 1 89.88 282 TYR A C 1
ATOM 2135 O O . TYR A 1 282 ? -1.153 -14.117 -11.445 1 89.88 282 TYR A O 1
ATOM 2143 N N . SER A 1 283 ? -0.35 -15.492 -9.766 1 89.94 283 SER A N 1
ATOM 2144 C CA . SER A 1 283 ? -0.558 -16.719 -10.516 1 89.94 283 SER A CA 1
ATOM 2145 C C . SER A 1 283 ? -1.431 -17.703 -9.742 1 89.94 283 SER A C 1
ATOM 2147 O O . SER A 1 283 ? -1.055 -18.156 -8.656 1 89.94 283 SER A O 1
ATOM 2149 N N . PRO A 1 284 ? -2.586 -18.094 -10.344 1 94.25 284 PRO A N 1
ATOM 2150 C CA . PRO A 1 284 ? -3.141 -17.578 -11.594 1 94.25 284 PRO A CA 1
ATOM 2151 C C . PRO A 1 284 ? -3.664 -16.141 -11.469 1 94.25 284 PRO A C 1
ATOM 2153 O O . PRO A 1 284 ? -3.984 -15.695 -10.359 1 94.25 284 PRO A O 1
ATOM 2156 N N . ALA A 1 285 ? -3.682 -15.414 -12.602 1 96.12 285 ALA A N 1
ATOM 2157 C CA . ALA A 1 285 ? -4.246 -14.07 -12.578 1 96.12 285 ALA A CA 1
ATOM 2158 C C . ALA A 1 285 ? -5.676 -14.078 -12.039 1 96.12 285 ALA A C 1
ATOM 2160 O O . ALA A 1 285 ? -6.461 -14.977 -12.367 1 96.12 285 ALA A O 1
ATOM 2161 N N . LEU A 1 286 ? -6 -13.109 -11.273 1 98.19 286 LEU A N 1
ATOM 2162 C CA . LEU A 1 286 ? -7.191 -13.148 -10.438 1 98.19 286 LEU A CA 1
ATOM 2163 C C . LEU A 1 286 ? -8.391 -12.547 -11.156 1 98.19 286 LEU A C 1
ATOM 2165 O O . LEU A 1 286 ? -8.328 -11.398 -11.617 1 98.19 286 LEU A O 1
ATOM 2169 N N . THR A 1 287 ? -9.484 -13.312 -11.352 1 98.88 287 THR A N 1
ATOM 2170 C CA . THR A 1 287 ? -10.781 -12.758 -11.734 1 98.88 287 THR A CA 1
ATOM 2171 C C . THR A 1 287 ? -11.289 -11.789 -10.672 1 98.88 287 THR A C 1
ATOM 2173 O O . THR A 1 287 ? -11.289 -12.117 -9.484 1 98.88 287 THR A O 1
ATOM 2176 N N . THR A 1 288 ? -11.664 -10.594 -11.078 1 98.88 288 THR A N 1
ATOM 2177 C CA . THR A 1 288 ? -12.031 -9.562 -10.109 1 98.88 288 THR A CA 1
ATOM 2178 C C . THR A 1 288 ? -13.008 -8.562 -10.719 1 98.88 288 THR A C 1
ATOM 2180 O O . THR A 1 288 ? -13.391 -8.695 -11.883 1 98.88 288 THR A O 1
ATOM 2183 N N . VAL A 1 289 ? -13.586 -7.738 -9.906 1 98.88 289 VAL A N 1
ATOM 2184 C CA . VAL A 1 289 ? -14.383 -6.602 -10.359 1 98.88 289 VAL A CA 1
ATOM 2185 C C . VAL A 1 289 ? -13.547 -5.328 -10.305 1 98.88 289 VAL A C 1
ATOM 2187 O O . VAL A 1 289 ? -13.016 -4.969 -9.25 1 98.88 289 VAL A O 1
ATOM 2190 N N . ARG A 1 290 ? -13.422 -4.699 -11.406 1 98.69 290 ARG A N 1
ATOM 2191 C CA . ARG A 1 290 ? -12.602 -3.498 -11.5 1 98.69 290 ARG A CA 1
ATOM 2192 C C . ARG A 1 290 ? -13.414 -2.252 -11.164 1 98.69 290 ARG A C 1
ATOM 2194 O O . ARG A 1 290 ? -14.539 -2.09 -11.633 1 98.69 290 ARG A O 1
ATOM 2201 N N . GLN A 1 291 ? -12.883 -1.445 -10.289 1 98.19 291 GLN A N 1
ATOM 2202 C CA . GLN A 1 291 ? -13.398 -0.105 -10.023 1 98.19 291 GLN A CA 1
ATOM 2203 C C . GLN A 1 291 ? -12.641 0.945 -10.836 1 98.19 291 GLN A C 1
ATOM 2205 O O . GLN A 1 291 ? -11.414 0.897 -10.93 1 98.19 291 GLN A O 1
ATOM 2210 N N . PRO A 1 292 ? -13.344 1.825 -11.477 1 97.62 292 PRO A N 1
ATOM 2211 C CA . PRO A 1 292 ? -12.633 2.887 -12.203 1 97.62 292 PRO A CA 1
ATOM 2212 C C . PRO A 1 292 ? -12.016 3.922 -11.266 1 97.62 292 PRO A C 1
ATOM 2214 O O . PRO A 1 292 ? -12.445 5.078 -11.242 1 97.62 292 PRO A O 1
ATOM 2217 N N . MET A 1 293 ? -10.992 3.609 -10.641 1 96.06 293 MET A N 1
ATOM 2218 C CA . MET A 1 293 ? -10.391 4.328 -9.523 1 96.06 293 MET A CA 1
ATOM 2219 C C . MET A 1 293 ? -9.906 5.707 -9.961 1 96.06 293 MET A C 1
ATOM 2221 O O . MET A 1 293 ? -10.07 6.688 -9.234 1 96.06 293 MET A O 1
ATOM 2225 N N . LYS A 1 294 ? -9.211 5.758 -11.094 1 95.75 294 LYS A N 1
ATOM 2226 C CA . LYS A 1 294 ? -8.711 7.035 -11.594 1 95.75 294 LYS A CA 1
ATOM 2227 C C . LYS A 1 294 ? -9.836 8.055 -11.727 1 95.75 294 LYS A C 1
ATOM 2229 O O . LYS A 1 294 ? -9.703 9.195 -11.273 1 95.75 294 LYS A O 1
ATOM 2234 N N . GLU A 1 295 ? -10.898 7.613 -12.32 1 97 295 GLU A N 1
ATOM 2235 C CA . GLU A 1 295 ? -12.055 8.484 -12.516 1 97 295 GLU A CA 1
ATOM 2236 C C . GLU A 1 295 ? -12.703 8.844 -11.18 1 97 295 GLU A C 1
ATOM 2238 O O . GLU A 1 295 ? -13.109 9.992 -10.969 1 97 295 GLU A O 1
ATOM 2243 N N . MET A 1 296 ? -12.82 7.891 -10.336 1 97.31 296 MET A N 1
ATOM 2244 C CA . MET A 1 296 ? -13.43 8.102 -9.023 1 97.31 296 MET A CA 1
ATOM 2245 C C . MET A 1 296 ? -12.609 9.094 -8.195 1 97.31 296 MET A C 1
ATOM 2247 O O . MET A 1 296 ? -13.164 9.977 -7.551 1 97.31 296 MET A O 1
ATOM 2251 N N . ALA A 1 297 ? -11.289 8.914 -8.203 1 97.19 297 ALA A N 1
ATOM 2252 C CA . ALA A 1 297 ? -10.398 9.812 -7.473 1 97.19 297 ALA A CA 1
ATOM 2253 C C . ALA A 1 297 ? -10.508 11.242 -7.996 1 97.19 297 ALA A C 1
ATOM 2255 O O . ALA A 1 297 ? -10.562 12.195 -7.215 1 97.19 297 ALA A O 1
ATOM 2256 N N . ALA A 1 298 ? -10.516 11.391 -9.312 1 95.94 298 ALA A N 1
ATOM 2257 C CA . ALA A 1 298 ? -10.656 12.703 -9.945 1 95.94 298 ALA A CA 1
ATOM 2258 C C . ALA A 1 298 ? -11.984 13.352 -9.555 1 95.94 298 ALA A C 1
ATOM 2260 O O . ALA A 1 298 ? -12.039 14.547 -9.281 1 95.94 298 ALA A O 1
ATOM 2261 N N . ALA A 1 299 ? -13.031 12.547 -9.57 1 95.56 299 ALA A N 1
ATOM 2262 C CA . ALA A 1 299 ? -14.352 13.047 -9.195 1 95.56 299 ALA A CA 1
ATOM 2263 C C . ALA A 1 299 ? -14.367 13.508 -7.746 1 95.56 299 ALA A C 1
ATOM 2265 O O . ALA A 1 299 ? -14.984 14.531 -7.422 1 95.56 299 ALA A O 1
ATOM 2266 N N . ALA A 1 300 ? -13.742 12.719 -6.879 1 96.31 300 ALA A N 1
ATOM 2267 C CA . ALA A 1 300 ? -13.68 13.078 -5.465 1 96.31 300 ALA A CA 1
ATOM 2268 C C . ALA A 1 300 ? -12.984 14.422 -5.273 1 96.31 300 ALA A C 1
ATOM 2270 O O . ALA A 1 300 ? -13.469 15.289 -4.539 1 96.31 300 ALA A O 1
ATOM 2271 N N . PHE A 1 301 ? -11.859 14.594 -5.953 1 95.56 301 PHE A N 1
ATOM 2272 C CA . PHE A 1 301 ? -11.125 15.852 -5.844 1 95.56 301 PHE A CA 1
ATOM 2273 C C . PHE A 1 301 ? -11.953 17 -6.387 1 95.56 301 PHE A C 1
ATOM 2275 O O . PHE A 1 301 ? -12.016 18.078 -5.777 1 95.56 301 PHE A O 1
ATOM 2282 N N . ARG A 1 302 ? -12.555 16.797 -7.559 1 93.56 302 ARG A N 1
ATOM 2283 C CA . ARG A 1 302 ? -13.375 17.828 -8.18 1 93.56 302 ARG A CA 1
ATOM 2284 C C . ARG A 1 302 ? -14.523 18.25 -7.258 1 93.56 302 ARG A C 1
ATOM 2286 O O . ARG A 1 302 ? -14.859 19.438 -7.168 1 93.56 302 ARG A O 1
ATOM 2293 N N . ALA A 1 303 ? -15.078 17.297 -6.609 1 92.69 303 ALA A N 1
ATOM 2294 C CA . ALA A 1 303 ? -16.234 17.547 -5.746 1 92.69 303 ALA A CA 1
ATOM 2295 C C . ALA A 1 303 ? -15.844 18.438 -4.57 1 92.69 303 ALA A C 1
ATOM 2297 O O . ALA A 1 303 ? -16.688 19.172 -4.035 1 92.69 303 ALA A O 1
ATOM 2298 N N . LEU A 1 304 ? -14.586 18.406 -4.137 1 92.25 304 LEU A N 1
ATOM 2299 C CA . LEU A 1 304 ? -14.125 19.25 -3.035 1 92.25 304 LEU A CA 1
ATOM 2300 C C . LEU A 1 304 ? -14.086 20.703 -3.451 1 92.25 304 LEU A C 1
ATOM 2302 O O . LEU A 1 304 ? -14.125 21.594 -2.6 1 92.25 304 LEU A O 1
ATOM 2306 N N . HIS A 1 305 ? -13.898 21.016 -4.688 1 83.38 305 HIS A N 1
ATOM 2307 C CA . HIS A 1 305 ? -13.602 22.375 -5.113 1 83.38 305 HIS A CA 1
ATOM 2308 C C . HIS A 1 305 ? -14.727 22.953 -5.961 1 83.38 305 HIS A C 1
ATOM 2310 O O . HIS A 1 305 ? -14.727 24.156 -6.277 1 83.38 305 HIS A O 1
ATOM 2316 N N . GLU A 1 306 ? -15.477 22.234 -6.574 1 72.31 306 GLU A N 1
ATOM 2317 C CA . GLU A 1 306 ? -16.578 22.766 -7.371 1 72.31 306 GLU A CA 1
ATOM 2318 C C . GLU A 1 306 ? -17.641 23.406 -6.484 1 72.31 306 GLU A C 1
ATOM 2320 O O . GLU A 1 306 ? -18.047 22.812 -5.473 1 72.31 306 GLU A O 1
ATOM 2325 N N . PRO A 1 307 ? -17.672 24.859 -6.738 1 57.22 307 PRO A N 1
ATOM 2326 C CA . PRO A 1 307 ? -18.734 25.547 -5.992 1 57.22 307 PRO A CA 1
ATOM 2327 C C . PRO A 1 307 ? -20.078 24.859 -6.105 1 57.22 307 PRO A C 1
ATOM 2329 O O . PRO A 1 307 ? -20.375 24.203 -7.117 1 57.22 307 PRO A O 1
ATOM 2332 N N . GLU A 1 308 ? -20.641 24.484 -4.969 1 51.81 308 GLU A N 1
ATOM 2333 C CA . GLU A 1 308 ? -22.047 24.094 -5.043 1 51.81 308 GLU A CA 1
ATOM 2334 C C . GLU A 1 308 ? -22.828 25.016 -5.965 1 51.81 308 GLU A C 1
ATOM 2336 O O . GLU A 1 308 ? -22.75 26.234 -5.844 1 51.81 308 GLU A O 1
ATOM 2341 N N . ASP A 1 309 ? -22.859 24.938 -7.176 1 46.75 309 ASP A N 1
ATOM 2342 C CA . ASP A 1 309 ? -23.781 25.812 -7.891 1 46.75 309 ASP A CA 1
ATOM 2343 C C . ASP A 1 309 ? -24.891 26.328 -6.965 1 46.75 309 ASP A C 1
ATOM 2345 O O . ASP A 1 309 ? -25.391 25.578 -6.113 1 46.75 309 ASP A O 1
ATOM 2349 N N . ASP A 1 310 ? -25 27.719 -6.727 1 43.22 310 ASP A N 1
ATOM 2350 C CA . ASP A 1 310 ? -26.031 28.438 -5.992 1 43.22 310 ASP A CA 1
ATOM 2351 C C . ASP A 1 310 ? -27.391 27.734 -6.113 1 43.22 310 ASP A C 1
ATOM 2353 O O . ASP A 1 310 ? -28.391 28.219 -5.586 1 43.22 310 ASP A O 1
ATOM 2357 N N . ASP A 1 311 ? -27.859 27.391 -7.316 1 43.38 311 ASP A N 1
ATOM 2358 C CA . ASP A 1 311 ? -29.281 27.078 -7.27 1 43.38 311 ASP A CA 1
ATOM 2359 C C . ASP A 1 311 ? -29.609 26.188 -6.07 1 43.38 311 ASP A C 1
ATOM 2361 O O . ASP A 1 311 ? -28.719 25.547 -5.504 1 43.38 311 ASP A O 1
ATOM 2365 N N . ALA A 1 312 ? -31 26 -5.801 1 39.78 312 ALA A N 1
ATOM 2366 C CA . ALA A 1 312 ? -31.859 25.562 -4.707 1 39.78 312 ALA A CA 1
ATOM 2367 C C . ALA A 1 312 ? -31.281 24.328 -4.008 1 39.78 312 ALA A C 1
ATOM 2369 O O . ALA A 1 312 ? -31.203 24.297 -2.777 1 39.78 312 ALA A O 1
ATOM 2370 N N . SER A 1 313 ? -31.5 23 -4.383 1 43.47 313 SER A N 1
ATOM 2371 C CA . SER A 1 313 ? -31.516 21.734 -3.646 1 43.47 313 SER A CA 1
ATOM 2372 C C . SER A 1 313 ? -30.094 21.266 -3.334 1 43.47 313 SER A C 1
ATOM 2374 O O . SER A 1 313 ? -29.453 20.609 -4.16 1 43.47 313 SER A O 1
ATOM 2376 N N . SER A 1 314 ? -29.266 21.984 -2.834 1 48.81 314 SER A N 1
ATOM 2377 C CA . SER A 1 314 ? -27.906 21.75 -2.355 1 48.81 314 SER A CA 1
ATOM 2378 C C . SER A 1 314 ? -27.781 20.359 -1.73 1 48.81 314 SER A C 1
ATOM 2380 O O . SER A 1 314 ? -27.5 20.234 -0.539 1 48.81 314 SER A O 1
ATOM 2382 N N . ARG A 1 315 ? -28.656 19.578 -2.014 1 50.25 315 ARG A N 1
ATOM 2383 C CA . ARG A 1 315 ? -28.75 18.188 -1.564 1 50.25 315 ARG A CA 1
ATOM 2384 C C . ARG A 1 315 ? -27.469 17.422 -1.885 1 50.25 315 ARG A C 1
ATOM 2386 O O . ARG A 1 315 ? -26.797 17.719 -2.873 1 50.25 315 ARG A O 1
ATOM 2393 N N . GLY A 1 316 ? -26.844 16.891 -0.945 1 58.69 316 GLY A N 1
ATOM 2394 C CA . GLY A 1 316 ? -25.797 15.898 -1.093 1 58.69 316 GLY A CA 1
ATOM 2395 C C . GLY A 1 316 ? -25.844 15.18 -2.428 1 58.69 316 GLY A C 1
ATOM 2396 O O . GLY A 1 316 ? -26.906 15.055 -3.033 1 58.69 316 GLY A O 1
ATOM 2397 N N . SER A 1 317 ? -24.781 15.367 -3.346 1 70.06 317 SER A N 1
ATOM 2398 C CA . SER A 1 317 ? -24.672 14.648 -4.609 1 70.06 317 SER A CA 1
ATOM 2399 C C . SER A 1 317 ? -23.875 13.359 -4.445 1 70.06 317 SER A C 1
ATOM 2401 O O . SER A 1 317 ? -23.094 13.227 -3.498 1 70.06 317 SER A O 1
ATOM 2403 N N . SER A 1 318 ? -24.484 12.383 -4.93 1 84.81 318 SER A N 1
ATOM 2404 C CA . SER A 1 318 ? -23.781 11.094 -4.977 1 84.81 318 SER A CA 1
ATOM 2405 C C . SER A 1 318 ? -23.375 10.742 -6.398 1 84.81 318 SER A C 1
ATOM 2407 O O . SER A 1 318 ? -24.125 10.945 -7.344 1 84.81 318 SER A O 1
ATOM 2409 N N . LEU A 1 319 ? -22.109 10.547 -6.59 1 92.25 319 LEU A N 1
ATOM 2410 C CA . LEU A 1 319 ? -21.594 10.016 -7.848 1 92.25 319 LEU A CA 1
ATOM 2411 C C . LEU A 1 319 ? -21.375 8.508 -7.758 1 92.25 319 LEU A C 1
ATOM 2413 O O . LEU A 1 319 ? -20.656 8.039 -6.875 1 92.25 319 LEU A O 1
ATOM 2417 N N . LEU A 1 320 ? -22.078 7.836 -8.539 1 94.81 320 LEU A N 1
ATOM 2418 C CA . LEU A 1 320 ? -22 6.379 -8.594 1 94.81 320 LEU A CA 1
ATOM 2419 C C . LEU A 1 320 ? -21.375 5.922 -9.906 1 94.81 320 LEU A C 1
ATOM 2421 O O . LEU A 1 320 ? -21.844 6.297 -10.984 1 94.81 320 LEU A O 1
ATOM 2425 N N . PHE A 1 321 ? -20.312 5.113 -9.883 1 96.94 321 PHE A N 1
ATOM 2426 C CA . PHE A 1 321 ? -19.578 4.688 -11.07 1 96.94 321 PHE A CA 1
ATOM 2427 C C . PHE A 1 321 ? -19.859 3.227 -11.391 1 96.94 321 PHE A C 1
ATOM 2429 O O . PHE A 1 321 ? -20.188 2.439 -10.492 1 96.94 321 PHE A O 1
ATOM 2436 N N . ARG A 1 322 ? -19.734 2.906 -12.609 1 96.75 322 ARG A N 1
ATOM 2437 C CA . ARG A 1 322 ? -20.016 1.551 -13.07 1 96.75 322 ARG A CA 1
ATOM 2438 C C . ARG A 1 322 ? -18.781 0.657 -12.93 1 96.75 322 ARG A C 1
ATOM 2440 O O . ARG A 1 322 ? -17.703 1.004 -13.406 1 96.75 322 ARG A O 1
ATOM 2447 N N . PRO A 1 323 ? -18.953 -0.478 -12.234 1 98 323 PRO A N 1
ATOM 2448 C CA . PRO A 1 323 ? -17.859 -1.459 -12.156 1 98 323 PRO A CA 1
ATOM 2449 C C . PRO A 1 323 ? -17.734 -2.297 -13.43 1 98 323 PRO A C 1
ATOM 2451 O O . PRO A 1 323 ? -18.609 -2.23 -14.305 1 98 323 PRO A O 1
ATOM 2454 N N . GLU A 1 324 ? -16.625 -2.994 -13.586 1 98.56 324 GLU A N 1
ATOM 2455 C CA . GLU A 1 324 ? -16.391 -3.898 -14.703 1 98.56 324 GLU A CA 1
ATOM 2456 C C . GLU A 1 324 ? -15.906 -5.262 -14.219 1 98.56 324 GLU A C 1
ATOM 2458 O O . GLU A 1 324 ? -14.984 -5.348 -13.398 1 98.56 324 GLU A O 1
ATOM 2463 N N . LEU A 1 325 ? -16.578 -6.27 -14.695 1 98.88 325 LEU A N 1
ATOM 2464 C CA . LEU A 1 325 ? -16.078 -7.617 -14.438 1 98.88 325 LEU A CA 1
ATOM 2465 C C . LEU A 1 325 ? -14.852 -7.922 -15.289 1 98.88 325 LEU A C 1
ATOM 2467 O O . LEU A 1 325 ? -14.891 -7.777 -16.516 1 98.88 325 LEU A O 1
ATOM 2471 N N . VAL A 1 326 ? -13.766 -8.273 -14.688 1 98.88 326 VAL A N 1
ATOM 2472 C CA . VAL A 1 326 ? -12.539 -8.664 -15.375 1 98.88 326 VAL A CA 1
ATOM 2473 C C . VAL A 1 326 ? -12.273 -10.148 -15.141 1 98.88 326 VAL A C 1
ATOM 2475 O O . VAL A 1 326 ? -11.844 -10.555 -14.055 1 98.88 326 VAL A O 1
ATOM 2478 N N . VAL A 1 327 ? -12.5 -10.914 -16.125 1 98.81 327 VAL A N 1
ATOM 2479 C CA . VAL A 1 327 ? -12.328 -12.359 -16.031 1 98.81 327 VAL A CA 1
ATOM 2480 C C . VAL A 1 327 ? -10.891 -12.734 -16.391 1 98.81 327 VAL A C 1
ATOM 2482 O O . VAL A 1 327 ? -10.383 -12.336 -17.438 1 98.81 327 VAL A O 1
ATOM 2485 N N . ARG A 1 328 ? -10.25 -13.477 -15.43 1 98.12 328 ARG A N 1
ATOM 2486 C CA . ARG A 1 328 ? -8.906 -13.977 -15.672 1 98.12 328 ARG A CA 1
ATOM 2487 C C . ARG A 1 328 ? -8.82 -15.477 -15.383 1 98.12 328 ARG A C 1
ATOM 2489 O O . ARG A 1 328 ? -9.781 -16.203 -15.602 1 98.12 328 ARG A O 1
ATOM 2496 N N . ASP A 1 329 ? -7.676 -15.953 -14.867 1 97.25 329 ASP A N 1
ATOM 2497 C CA . ASP A 1 329 ? -7.395 -17.391 -14.883 1 97.25 329 ASP A CA 1
ATOM 2498 C C . ASP A 1 329 ? -7.82 -18.031 -13.562 1 97.25 329 ASP A C 1
ATOM 2500 O O . ASP A 1 329 ? -7.809 -19.266 -13.445 1 97.25 329 ASP A O 1
ATOM 2504 N N . SER A 1 330 ? -8.289 -17.25 -12.625 1 98.44 330 SER A N 1
ATOM 2505 C CA . SER A 1 330 ? -8.562 -17.812 -11.305 1 98.44 330 SER A CA 1
ATOM 2506 C C . SER A 1 330 ? -9.984 -18.375 -11.234 1 98.44 330 SER A C 1
ATOM 2508 O O . SER A 1 330 ? -10.414 -18.844 -10.18 1 98.44 330 SER A O 1
ATOM 2510 N N . THR A 1 331 ? -10.781 -18.297 -12.344 1 98.75 331 THR A N 1
ATOM 2511 C CA . THR A 1 331 ? -12.109 -18.891 -12.367 1 98.75 331 THR A CA 1
ATOM 2512 C C . THR A 1 331 ? -12.266 -19.828 -13.57 1 98.75 331 THR A C 1
ATOM 2514 O O . THR A 1 331 ? -11.727 -19.562 -14.641 1 98.75 331 THR A O 1
ATOM 2517 N N . GLY A 1 332 ? -12.922 -20.906 -13.352 1 98.38 332 GLY A N 1
ATOM 2518 C CA . GLY A 1 332 ? -13.242 -21.922 -14.344 1 98.38 332 GLY A CA 1
ATOM 2519 C C . GLY A 1 332 ? -14.422 -22.797 -13.945 1 98.38 332 GLY A C 1
ATOM 2520 O O . GLY A 1 332 ? -15.023 -22.594 -12.891 1 98.38 332 GLY A O 1
ATOM 2521 N N . ARG A 1 333 ? -14.828 -23.703 -14.844 1 97.88 333 ARG A N 1
ATOM 2522 C CA . ARG A 1 333 ? -15.93 -24.625 -14.562 1 97.88 333 ARG A CA 1
ATOM 2523 C C . ARG A 1 333 ? -15.594 -25.516 -13.375 1 97.88 333 ARG A C 1
ATOM 2525 O O . ARG A 1 333 ? -14.438 -25.875 -13.172 1 97.88 333 ARG A O 1
ATOM 2532 N N . PRO A 1 334 ? -16.594 -25.797 -12.562 1 95.88 334 PRO A N 1
ATOM 2533 C CA . PRO A 1 334 ? -16.312 -26.734 -11.469 1 95.88 334 PRO A CA 1
ATOM 2534 C C . PRO A 1 334 ? -15.82 -28.094 -11.961 1 95.88 334 PRO A C 1
ATOM 2536 O O . PRO A 1 334 ? -16.234 -28.547 -13.031 1 95.88 334 PRO A O 1
ATOM 2539 N N . ALA A 1 335 ? -14.969 -28.609 -11.102 1 87 335 ALA A N 1
ATOM 2540 C CA . ALA A 1 335 ? -14.492 -29.938 -11.445 1 87 335 ALA A CA 1
ATOM 2541 C C . ALA A 1 335 ? -15.641 -30.953 -11.469 1 87 335 ALA A C 1
ATOM 2543 O O . ALA A 1 335 ? -16.594 -30.828 -10.688 1 87 335 ALA A O 1
ATOM 2544 N N . ALA A 1 336 ? -15.695 -31.797 -12.5 1 72.44 336 ALA A N 1
ATOM 2545 C CA . ALA A 1 336 ? -16.734 -32.844 -12.648 1 72.44 336 ALA A CA 1
ATOM 2546 C C . ALA A 1 336 ? -16.828 -33.688 -11.391 1 72.44 336 ALA A C 1
ATOM 2548 O O . ALA A 1 336 ? -15.805 -34.031 -10.781 1 72.44 336 ALA A O 1
ATOM 2549 N N . GLU A 1 337 ? -17.891 -33.688 -10.648 1 58.34 337 GLU A N 1
ATOM 2550 C CA . GLU A 1 337 ? -18.141 -34.625 -9.547 1 58.34 337 GLU A CA 1
ATOM 2551 C C . GLU A 1 337 ? -18.031 -36.062 -10.016 1 58.34 337 GLU A C 1
ATOM 2553 O O . GLU A 1 337 ? -18.359 -36.375 -11.164 1 58.34 337 GLU A O 1
ATOM 2558 N N . MET B 1 1 ? -9.82 49.812 25.688 1 38.56 1 MET B N 1
ATOM 2559 C CA . MET B 1 1 ? -8.914 48.656 25.609 1 38.56 1 MET B CA 1
ATOM 2560 C C . MET B 1 1 ? -7.461 49.125 25.766 1 38.56 1 MET B C 1
ATOM 2562 O O . MET B 1 1 ? -7.004 50 25.062 1 38.56 1 MET B O 1
ATOM 2566 N N . SER B 1 2 ? -6.891 48.844 26.812 1 48.91 2 SER B N 1
ATOM 2567 C CA . SER B 1 2 ? -5.742 49.562 27.375 1 48.91 2 SER B CA 1
ATOM 2568 C C . SER B 1 2 ? -4.449 49.156 26.672 1 48.91 2 SER B C 1
ATOM 2570 O O . SER B 1 2 ? -4.371 48.062 26.078 1 48.91 2 SER B O 1
ATOM 2572 N N . THR B 1 3 ? -3.535 50.062 26.406 1 50.62 3 THR B N 1
ATOM 2573 C CA . THR B 1 3 ? -2.127 49.906 26.062 1 50.62 3 THR B CA 1
ATOM 2574 C C . THR B 1 3 ? -1.552 48.656 26.719 1 50.62 3 THR B C 1
ATOM 2576 O O . THR B 1 3 ? -0.694 47.969 26.141 1 50.62 3 THR B O 1
ATOM 2579 N N . SER B 1 4 ? -2.131 48.312 27.75 1 57.75 4 SER B N 1
ATOM 2580 C CA . SER B 1 4 ? -1.644 47.188 28.547 1 57.75 4 SER B CA 1
ATOM 2581 C C . SER B 1 4 ? -1.992 45.844 27.891 1 57.75 4 SER B C 1
ATOM 2583 O O . SER B 1 4 ? -1.198 44.906 27.922 1 57.75 4 SER B O 1
ATOM 2585 N N . THR B 1 5 ? -3.088 45.781 27.25 1 56.38 5 THR B N 1
ATOM 2586 C CA . THR B 1 5 ? -3.533 44.562 26.609 1 56.38 5 THR B CA 1
ATOM 2587 C C . THR B 1 5 ? -2.627 44.188 25.438 1 56.38 5 THR B C 1
ATOM 2589 O O . THR B 1 5 ? -2.248 43.031 25.266 1 56.38 5 THR B O 1
ATOM 2592 N N . VAL B 1 6 ? -2.303 45.188 24.703 1 53 6 VAL B N 1
ATOM 2593 C CA . VAL B 1 6 ? -1.405 44.969 23.578 1 53 6 VAL B CA 1
ATOM 2594 C C . VAL B 1 6 ? -0.008 44.625 24.078 1 53 6 VAL B C 1
ATOM 2596 O O . VAL B 1 6 ? 0.654 43.75 23.516 1 53 6 VAL B O 1
ATOM 2599 N N . SER B 1 7 ? 0.378 45.375 25.047 1 55.5 7 SER B N 1
ATOM 2600 C CA . SER B 1 7 ? 1.669 45.094 25.656 1 55.5 7 SER B CA 1
ATOM 2601 C C . SER B 1 7 ? 1.715 43.656 26.172 1 55.5 7 SER B C 1
ATOM 2603 O O . SER B 1 7 ? 2.701 42.938 25.969 1 55.5 7 SER B O 1
ATOM 2605 N N . ASN B 1 8 ? 0.676 43.25 26.797 1 60.12 8 ASN B N 1
ATOM 2606 C CA . ASN B 1 8 ? 0.621 41.875 27.328 1 60.12 8 ASN B CA 1
ATOM 2607 C C . ASN B 1 8 ? 0.56 40.844 26.203 1 60.12 8 ASN B C 1
ATOM 2609 O O . ASN B 1 8 ? 1.171 39.781 26.312 1 60.12 8 ASN B O 1
ATOM 2613 N N . LEU B 1 9 ? -0.188 41.188 25.188 1 59.12 9 LEU B N 1
ATOM 2614 C CA . LEU B 1 9 ? -0.231 40.312 24.016 1 59.12 9 LEU B CA 1
ATOM 2615 C C . LEU B 1 9 ? 1.14 40.219 23.359 1 59.12 9 LEU B C 1
ATOM 2617 O O . LEU B 1 9 ? 1.617 39.125 23.062 1 59.12 9 LEU B O 1
ATOM 2621 N N . LEU B 1 10 ? 1.761 41.312 23.156 1 57.31 10 LEU B N 1
ATOM 2622 C CA . LEU B 1 10 ? 3.043 41.406 22.469 1 57.31 10 LEU B CA 1
ATOM 2623 C C . LEU B 1 10 ? 4.152 40.781 23.328 1 57.31 10 LEU B C 1
ATOM 2625 O O . LEU B 1 10 ? 5.16 40.312 22.781 1 57.31 10 LEU B O 1
ATOM 2629 N N . ASN B 1 11 ? 3.947 40.781 24.531 1 58.12 11 ASN B N 1
ATOM 2630 C CA . ASN B 1 11 ? 4.977 40.219 25.422 1 58.12 11 ASN B CA 1
ATOM 2631 C C . ASN B 1 11 ? 4.645 38.812 25.875 1 58.12 11 ASN B C 1
ATOM 2633 O O . ASN B 1 11 ? 5.266 38.281 26.797 1 58.12 11 ASN B O 1
ATOM 2637 N N . GLY B 1 12 ? 3.701 38.219 25.156 1 58.06 12 GLY B N 1
ATOM 2638 C CA . GLY B 1 12 ? 3.332 36.844 25.406 1 58.06 12 GLY B CA 1
ATOM 2639 C C . GLY B 1 12 ? 2.721 36.625 26.781 1 58.06 12 GLY B C 1
ATOM 2640 O O . GLY B 1 12 ? 2.791 35.531 27.344 1 58.06 12 GLY B O 1
ATOM 2641 N N . ARG B 1 13 ? 2.33 37.594 27.531 1 62.19 13 ARG B N 1
ATOM 2642 C CA . ARG B 1 13 ? 1.81 37.531 28.891 1 62.19 13 ARG B CA 1
ATOM 2643 C C . ARG B 1 13 ? 0.284 37.562 28.891 1 62.19 13 ARG B C 1
ATOM 2645 O O . ARG B 1 13 ? -0.329 38.406 29.531 1 62.19 13 ARG B O 1
ATOM 2652 N N . THR B 1 14 ? -0.264 36.656 28.172 1 63.06 14 THR B N 1
ATOM 2653 C CA . THR B 1 14 ? -1.714 36.625 28.016 1 63.06 14 THR B CA 1
ATOM 2654 C C . THR B 1 14 ? -2.375 36.188 29.328 1 63.06 14 THR B C 1
ATOM 2656 O O . THR B 1 14 ? -3.557 36.469 29.547 1 63.06 14 THR B O 1
ATOM 2659 N N . ASP B 1 15 ? -1.643 35.562 30.078 1 64.12 15 ASP B N 1
ATOM 2660 C CA . ASP B 1 15 ? -2.162 35.125 31.359 1 64.12 15 ASP B CA 1
ATOM 2661 C C . ASP B 1 15 ? -2.502 36.312 32.25 1 64.12 15 ASP B C 1
ATOM 2663 O O . ASP B 1 15 ? -3.266 36.188 33.219 1 64.12 15 ASP B O 1
ATOM 2667 N N . ARG B 1 16 ? -2.049 37.406 32.062 1 64.62 16 ARG B N 1
ATOM 2668 C CA . ARG B 1 16 ? -2.277 38.562 32.906 1 64.62 16 ARG B CA 1
ATOM 2669 C C . ARG B 1 16 ? -3.449 39.406 32.375 1 64.62 16 ARG B C 1
ATOM 2671 O O . ARG B 1 16 ? -3.807 40.438 32.969 1 64.62 16 ARG B O 1
ATOM 2678 N N . MET B 1 17 ? -3.922 38.906 31.312 1 66.69 17 MET B N 1
ATOM 2679 C CA . MET B 1 17 ? -5.074 39.594 30.734 1 66.69 17 MET B CA 1
ATOM 2680 C C . MET B 1 17 ? -6.371 39.125 31.391 1 66.69 17 MET B C 1
ATOM 2682 O O . MET B 1 17 ? -6.465 37.969 31.828 1 66.69 17 MET B O 1
ATOM 2686 N N . LEU B 1 18 ? -7.258 40.031 31.547 1 66.88 18 LEU B N 1
ATOM 2687 C CA . LEU B 1 18 ? -8.594 39.625 31.953 1 66.88 18 LEU B CA 1
ATOM 2688 C C . LEU B 1 18 ? -9.172 38.594 30.969 1 66.88 18 LEU B C 1
ATOM 2690 O O . LEU B 1 18 ? -8.914 38.688 29.766 1 66.88 18 LEU B O 1
ATOM 2694 N N . PRO B 1 19 ? -9.891 37.594 31.438 1 71.69 19 PRO B N 1
ATOM 2695 C CA . PRO B 1 19 ? -10.438 36.562 30.594 1 71.69 19 PRO B CA 1
ATOM 2696 C C . PRO B 1 19 ? -11.164 37.094 29.359 1 71.69 19 PRO B C 1
ATOM 2698 O O . PRO B 1 19 ? -11.039 36.562 28.266 1 71.69 19 PRO B O 1
ATOM 2701 N N . GLU B 1 20 ? -11.867 38.156 29.609 1 69.69 20 GLU B N 1
ATOM 2702 C CA . GLU B 1 20 ? -12.633 38.719 28.5 1 69.69 20 GLU B CA 1
ATOM 2703 C C . GLU B 1 20 ? -11.711 39.281 27.422 1 69.69 20 GLU B C 1
ATOM 2705 O O . GLU B 1 20 ? -11.977 39.125 26.234 1 69.69 20 GLU B O 1
ATOM 2710 N N . THR B 1 21 ? -10.688 39.875 27.859 1 65.44 21 THR B N 1
ATOM 2711 C CA . THR B 1 21 ? -9.719 40.469 26.938 1 65.44 21 THR B CA 1
ATOM 2712 C C . THR B 1 21 ? -8.945 39.375 26.203 1 65.44 21 THR B C 1
ATOM 2714 O O . THR B 1 21 ? -8.688 39.469 25 1 65.44 21 THR B O 1
ATOM 2717 N N . ARG B 1 22 ? -8.562 38.344 26.875 1 70.56 22 ARG B N 1
ATOM 2718 C CA . ARG B 1 22 ? -7.871 37.219 26.281 1 70.56 22 ARG B CA 1
ATOM 2719 C C . ARG B 1 22 ? -8.703 36.594 25.172 1 70.56 22 ARG B C 1
ATOM 2721 O O . ARG B 1 22 ? -8.18 36.281 24.109 1 70.56 22 ARG B O 1
ATOM 2728 N N . HIS B 1 23 ? -9.867 36.438 25.453 1 72.44 23 HIS B N 1
ATOM 2729 C CA . HIS B 1 23 ? -10.766 35.875 24.453 1 72.44 23 HIS B CA 1
ATOM 2730 C C . HIS B 1 23 ? -10.836 36.75 23.219 1 72.44 23 HIS B C 1
ATOM 2732 O O . HIS B 1 23 ? -10.859 36.25 22.094 1 72.44 23 HIS B O 1
ATOM 2738 N N . ARG B 1 24 ? -10.914 38.031 23.469 1 67.94 24 ARG B N 1
ATOM 2739 C CA . ARG B 1 24 ? -11 38.969 22.359 1 67.94 24 ARG B CA 1
ATOM 2740 C C . ARG B 1 24 ? -9.727 38.938 21.531 1 67.94 24 ARG B C 1
ATOM 2742 O O . ARG B 1 24 ? -9.781 38.969 20.297 1 67.94 24 ARG B O 1
ATOM 2749 N N . VAL B 1 25 ? -8.609 38.875 22.203 1 65.75 25 VAL B N 1
ATOM 2750 C CA . VAL B 1 25 ? -7.32 38.812 21.531 1 65.75 25 VAL B CA 1
ATOM 2751 C C . VAL B 1 25 ? -7.219 37.5 20.734 1 65.75 25 VAL B C 1
ATOM 2753 O O . VAL B 1 25 ? -6.844 37.531 19.562 1 65.75 25 VAL B O 1
ATOM 2756 N N . GLU B 1 26 ? -7.547 36.438 21.359 1 69.06 26 GLU B N 1
ATOM 2757 C CA . GLU B 1 26 ? -7.523 35.156 20.672 1 69.06 26 GLU B CA 1
ATOM 2758 C C . GLU B 1 26 ? -8.469 35.125 19.484 1 69.06 26 GLU B C 1
ATOM 2760 O O . GLU B 1 26 ? -8.125 34.625 18.422 1 69.06 26 GLU B O 1
ATOM 2765 N N . SER B 1 27 ? -9.57 35.719 19.672 1 68.12 27 SER B N 1
ATOM 2766 C CA . SER B 1 27 ? -10.539 35.812 18.594 1 68.12 27 SER B CA 1
ATOM 2767 C C . SER B 1 27 ? -9.992 36.656 17.438 1 68.12 27 SER B C 1
ATOM 2769 O O . SER B 1 27 ? -10.195 36.344 16.266 1 68.12 27 SER B O 1
ATOM 2771 N N . THR B 1 28 ? -9.391 37.719 17.844 1 64.38 28 THR B N 1
ATOM 2772 C CA . THR B 1 28 ? -8.82 38.625 16.828 1 64.38 28 THR B CA 1
ATOM 2773 C C . THR B 1 28 ? -7.695 37.906 16.078 1 64.38 28 THR B C 1
ATOM 2775 O O . THR B 1 28 ? -7.598 38.031 14.852 1 64.38 28 THR B O 1
ATOM 2778 N N . ILE B 1 29 ? -6.84 37.219 16.828 1 65 29 ILE B N 1
ATOM 2779 C CA . ILE B 1 29 ? -5.742 36.469 16.219 1 65 29 ILE B CA 1
ATOM 2780 C C . ILE B 1 29 ? -6.297 35.438 15.234 1 65 29 ILE B C 1
ATOM 2782 O O . ILE B 1 29 ? -5.785 35.312 14.125 1 65 29 ILE B O 1
ATOM 2786 N N . ARG B 1 30 ? -7.301 34.844 15.656 1 64.5 30 ARG B N 1
ATOM 2787 C CA . ARG B 1 30 ? -7.969 33.875 14.781 1 64.5 30 ARG B CA 1
ATOM 2788 C C . ARG B 1 30 ? -8.555 34.562 13.555 1 64.5 30 ARG B C 1
ATOM 2790 O O . ARG B 1 30 ? -8.453 34.031 12.438 1 64.5 30 ARG B O 1
ATOM 2797 N N . LYS B 1 31 ? -9.156 35.688 13.812 1 63.41 31 LYS B N 1
ATOM 2798 C CA . LYS B 1 31 ? -9.734 36.469 12.711 1 63.41 31 LYS B CA 1
ATOM 2799 C C . LYS B 1 31 ? -8.656 36.875 11.719 1 63.41 31 LYS B C 1
ATOM 2801 O O . LYS B 1 31 ? -8.922 37 10.516 1 63.41 31 LYS B O 1
ATOM 2806 N N . LEU B 1 32 ? -7.496 37.156 12.273 1 60.75 32 LEU B N 1
ATOM 2807 C CA . LEU B 1 32 ? -6.375 37.562 11.43 1 60.75 32 LEU B CA 1
ATOM 2808 C C . LEU B 1 32 ? -5.781 36.375 10.688 1 60.75 32 LEU B C 1
ATOM 2810 O O . LEU B 1 32 ? -4.82 36.531 9.93 1 60.75 32 LEU B O 1
ATOM 2814 N N . GLY B 1 33 ? -6.312 35.312 11 1 60.03 33 GLY B N 1
ATOM 2815 C CA . GLY B 1 33 ? -5.906 34.125 10.258 1 60.03 33 GLY B CA 1
ATOM 2816 C C . GLY B 1 33 ? -4.84 33.312 10.961 1 60.03 33 GLY B C 1
ATOM 2817 O O . GLY B 1 33 ? -4.109 32.531 10.328 1 60.03 33 GLY B O 1
ATOM 2818 N N . TYR B 1 34 ? -4.68 33.75 12.258 1 62.12 34 TYR B N 1
ATOM 2819 C CA . TYR B 1 34 ? -3.703 33 13.031 1 62.12 34 TYR B CA 1
ATOM 2820 C C . TYR B 1 34 ? -4.383 31.891 13.844 1 62.12 34 TYR B C 1
ATOM 2822 O O . TYR B 1 34 ? -5.512 32.062 14.312 1 62.12 34 TYR B O 1
ATOM 2830 N N . ARG B 1 35 ? -3.889 30.766 13.766 1 59.94 35 ARG B N 1
ATOM 2831 C CA . ARG B 1 35 ? -4.352 29.672 14.609 1 59.94 35 ARG B CA 1
ATOM 2832 C C . ARG B 1 35 ? -3.271 29.234 15.594 1 59.94 35 ARG B C 1
ATOM 2834 O O . ARG B 1 35 ? -2.08 29.359 15.305 1 59.94 35 ARG B O 1
ATOM 2841 N N . PRO B 1 36 ? -3.787 29.031 16.828 1 58.31 36 PRO B N 1
ATOM 2842 C CA . PRO B 1 36 ? -2.773 28.5 17.75 1 58.31 36 PRO B CA 1
ATOM 2843 C C . PRO B 1 36 ? -1.99 27.344 17.125 1 58.31 36 PRO B C 1
ATOM 2845 O O . PRO B 1 36 ? -2.555 26.531 16.391 1 58.31 36 PRO B O 1
ATOM 2848 N N . ASN B 1 37 ? -0.648 27.531 17.266 1 57.34 37 ASN B N 1
ATOM 2849 C CA . ASN B 1 37 ? 0.15 26.422 16.734 1 57.34 37 ASN B CA 1
ATOM 2850 C C . ASN B 1 37 ? -0.135 25.125 17.484 1 57.34 37 ASN B C 1
ATOM 2852 O O . ASN B 1 37 ? -0.821 25.125 18.516 1 57.34 37 ASN B O 1
ATOM 2856 N N . ARG B 1 38 ? 0.224 24.031 16.828 1 56.12 38 ARG B N 1
ATOM 2857 C CA . ARG B 1 38 ? -0.055 22.703 17.375 1 56.12 38 ARG B CA 1
ATOM 2858 C C . ARG B 1 38 ? 0.39 22.594 18.828 1 56.12 38 ARG B C 1
ATOM 2860 O O . ARG B 1 38 ? -0.308 22 19.656 1 56.12 38 ARG B O 1
ATOM 2867 N N . ALA B 1 39 ? 1.557 23.25 19.078 1 50.72 39 ALA B N 1
ATOM 2868 C CA . ALA B 1 39 ? 2.08 23.188 20.438 1 50.72 39 ALA B CA 1
ATOM 2869 C C . ALA B 1 39 ? 1.153 23.891 21.406 1 50.72 39 ALA B C 1
ATOM 2871 O O . ALA B 1 39 ? 0.875 23.391 22.5 1 50.72 39 ALA B O 1
ATOM 2872 N N . ALA B 1 40 ? 0.768 25.047 21.078 1 54.03 40 ALA B N 1
ATOM 2873 C CA . ALA B 1 40 ? -0.133 25.812 21.938 1 54.03 40 ALA B CA 1
ATOM 2874 C C . ALA B 1 40 ? -1.473 25.094 22.094 1 54.03 40 ALA B C 1
ATOM 2876 O O . ALA B 1 40 ? -2.051 25.078 23.188 1 54.03 40 ALA B O 1
ATOM 2877 N N . ARG B 1 41 ? -1.853 24.469 21.031 1 56.09 41 ARG B N 1
ATOM 2878 C CA . ARG B 1 41 ? -3.121 23.75 21.078 1 56.09 41 ARG B CA 1
ATOM 2879 C C . ARG B 1 41 ? -3.02 22.5 21.953 1 56.09 41 ARG B C 1
ATOM 2881 O O . ARG B 1 41 ? -3.953 22.188 22.688 1 56.09 41 ARG B O 1
ATOM 2888 N N . GLN B 1 42 ? -1.869 21.797 21.75 1 56.59 42 GLN B N 1
ATOM 2889 C CA . GLN B 1 42 ? -1.666 20.609 22.562 1 56.59 42 GLN B CA 1
ATOM 2890 C C . GLN B 1 42 ? -1.753 20.938 24.047 1 56.59 42 GLN B C 1
ATOM 2892 O O . GLN B 1 42 ? -2.328 20.172 24.828 1 56.59 42 GLN B O 1
ATOM 2897 N N . LEU B 1 43 ? -1.055 21.969 24.453 1 50.62 43 LEU B N 1
ATOM 2898 C CA . LEU B 1 43 ? -1.062 22.391 25.859 1 50.62 43 LEU B CA 1
ATOM 2899 C C . LEU B 1 43 ? -2.477 22.719 26.328 1 50.62 43 LEU B C 1
ATOM 2901 O O . LEU B 1 43 ? -2.84 22.453 27.469 1 50.62 43 LEU B O 1
ATOM 2905 N N . ARG B 1 44 ? -3.133 23.219 25.438 1 49.75 44 ARG B N 1
ATOM 2906 C CA . ARG B 1 44 ? -4.461 23.672 25.844 1 49.75 44 ARG B CA 1
ATOM 2907 C C . ARG B 1 44 ? -5.484 22.547 25.703 1 49.75 44 ARG B C 1
ATOM 2909 O O . ARG B 1 44 ? -6.344 22.375 26.578 1 49.75 44 ARG B O 1
ATOM 2916 N N . THR B 1 45 ? -5.379 21.781 24.594 1 52.25 45 THR B N 1
ATOM 2917 C CA . THR B 1 45 ? -6.516 20.938 24.25 1 52.25 45 THR B CA 1
ATOM 2918 C C . THR B 1 45 ? -6.207 19.469 24.547 1 52.25 45 THR B C 1
ATOM 2920 O O . THR B 1 45 ? -7.109 18.641 24.578 1 52.25 45 THR B O 1
ATOM 2923 N N . GLY B 1 46 ? -4.918 19.172 24.875 1 55.19 46 GLY B N 1
ATOM 2924 C CA . GLY B 1 46 ? -4.586 17.766 25.078 1 55.19 46 GLY B CA 1
ATOM 2925 C C . GLY B 1 46 ? -4.539 16.969 23.797 1 55.19 46 GLY B C 1
ATOM 2926 O O . GLY B 1 46 ? -4.625 15.742 23.812 1 55.19 46 GLY B O 1
ATOM 2927 N N . LYS B 1 47 ? -4.57 17.609 22.734 1 57.56 47 LYS B N 1
ATOM 2928 C CA . LYS B 1 47 ? -4.652 16.906 21.469 1 57.56 47 LYS B CA 1
ATOM 2929 C C . LYS B 1 47 ? -3.342 16.188 21.156 1 57.56 47 LYS B C 1
ATOM 2931 O O . LYS B 1 47 ? -2.271 16.625 21.578 1 57.56 47 LYS B O 1
ATOM 2936 N N . PRO B 1 48 ? -3.537 15.039 20.438 1 61.44 48 PRO B N 1
ATOM 2937 C CA . PRO B 1 48 ? -2.344 14.227 20.188 1 61.44 48 PRO B CA 1
ATOM 2938 C C . PRO B 1 48 ? -1.264 14.992 19.422 1 61.44 48 PRO B C 1
ATOM 2940 O O . PRO B 1 48 ? -1.575 15.891 18.641 1 61.44 48 PRO B O 1
ATOM 2943 N N . GLN B 1 49 ? -0.091 14.68 19.859 1 83.25 49 GLN B N 1
ATOM 2944 C CA . GLN B 1 49 ? 1.077 15.133 19.109 1 83.25 49 GLN B CA 1
ATOM 2945 C C . GLN B 1 49 ? 1.15 14.469 17.734 1 83.25 49 GLN B C 1
ATOM 2947 O O . GLN B 1 49 ? 0.475 13.469 17.5 1 83.25 49 GLN B O 1
ATOM 2952 N N . VAL B 1 50 ? 1.687 15.172 16.781 1 90.5 50 VAL B N 1
ATOM 2953 C CA . VAL B 1 50 ? 1.71 14.672 15.406 1 90.5 50 VAL B CA 1
ATOM 2954 C C . VAL B 1 50 ? 3.152 14.594 14.914 1 90.5 50 VAL B C 1
ATOM 2956 O O . VAL B 1 50 ? 3.965 15.477 15.203 1 90.5 50 VAL B O 1
ATOM 2959 N N . ILE B 1 51 ? 3.521 13.523 14.281 1 94.81 51 ILE B N 1
ATOM 2960 C CA . ILE B 1 51 ? 4.777 13.461 13.539 1 94.81 51 ILE B CA 1
ATOM 2961 C C . ILE B 1 51 ? 4.484 13.328 12.047 1 94.81 51 ILE B C 1
ATOM 2963 O O . ILE B 1 51 ? 3.379 12.953 11.656 1 94.81 51 ILE B O 1
ATOM 2967 N N . GLY B 1 52 ? 5.449 13.734 11.234 1 96.75 52 GLY B N 1
ATOM 2968 C CA . GLY B 1 52 ? 5.352 13.547 9.797 1 96.75 52 GLY B CA 1
ATOM 2969 C C . GLY B 1 52 ? 6.055 12.297 9.305 1 96.75 52 GLY B C 1
ATOM 2970 O O . GLY B 1 52 ? 7.09 11.906 9.852 1 96.75 52 GLY B O 1
ATOM 2971 N N . LEU B 1 53 ? 5.496 11.672 8.383 1 98 53 LEU B N 1
ATOM 2972 C CA . LEU B 1 53 ? 6.098 10.57 7.648 1 98 53 LEU B CA 1
ATOM 2973 C C . LEU B 1 53 ? 6.059 10.836 6.145 1 98 53 LEU B C 1
ATOM 2975 O O . LEU B 1 53 ? 4.98 10.898 5.551 1 98 53 LEU B O 1
ATOM 2979 N N . VAL B 1 54 ? 7.223 11.039 5.531 1 97 54 VAL B N 1
ATOM 2980 C CA . VAL B 1 54 ? 7.324 11.289 4.098 1 97 54 VAL B CA 1
ATOM 2981 C C . VAL B 1 54 ? 7.953 10.078 3.408 1 97 54 VAL B C 1
ATOM 2983 O O . VAL B 1 54 ? 9.109 9.742 3.656 1 97 54 VAL B O 1
ATOM 2986 N N . VAL B 1 55 ? 7.16 9.414 2.613 1 96.12 55 VAL B N 1
ATOM 2987 C CA . VAL B 1 55 ? 7.637 8.227 1.919 1 96.12 55 VAL B CA 1
ATOM 2988 C C . VAL B 1 55 ? 7.613 8.461 0.411 1 96.12 55 VAL B C 1
ATOM 2990 O O . VAL B 1 55 ? 6.973 9.398 -0.067 1 96.12 55 VAL B O 1
ATOM 2993 N N . PRO B 1 56 ? 8.344 7.594 -0.363 1 92.75 56 PRO B N 1
ATOM 2994 C CA . PRO B 1 56 ? 8.266 7.727 -1.819 1 92.75 56 PRO B CA 1
ATOM 2995 C C . PRO B 1 56 ? 6.844 7.547 -2.352 1 92.75 56 PRO B C 1
ATOM 2997 O O . PRO B 1 56 ? 6.328 8.422 -3.053 1 92.75 56 PRO B O 1
ATOM 3000 N N . SER B 1 57 ? 6.246 6.418 -2.037 1 92.94 57 SER B N 1
ATOM 3001 C CA . SER B 1 57 ? 4.871 6.18 -2.459 1 92.94 57 SER B CA 1
ATOM 3002 C C . SER B 1 57 ? 4.281 4.961 -1.756 1 92.94 57 SER B C 1
ATOM 3004 O O . SER B 1 57 ? 4.852 3.869 -1.812 1 92.94 57 SER B O 1
ATOM 3006 N N . VAL B 1 58 ? 3.111 5.152 -1.239 1 93.44 58 VAL B N 1
ATOM 3007 C CA . VAL B 1 58 ? 2.439 4.031 -0.595 1 93.44 58 VAL B CA 1
ATOM 3008 C C . VAL B 1 58 ? 1.815 3.125 -1.654 1 93.44 58 VAL B C 1
ATOM 3010 O O . VAL B 1 58 ? 1.219 2.096 -1.327 1 93.44 58 VAL B O 1
ATOM 3013 N N . GLY B 1 59 ? 2.004 3.508 -2.912 1 89.62 59 GLY B N 1
ATOM 3014 C CA . GLY B 1 59 ? 1.686 2.564 -3.971 1 89.62 59 GLY B CA 1
ATOM 3015 C C . GLY B 1 59 ? 2.537 1.309 -3.928 1 89.62 59 GLY B C 1
ATOM 3016 O O . GLY B 1 59 ? 2.145 0.269 -4.461 1 89.62 59 GLY B O 1
ATOM 3017 N N . ASN B 1 60 ? 3.652 1.406 -3.418 1 91.81 60 ASN B N 1
ATOM 3018 C CA . ASN B 1 60 ? 4.473 0.256 -3.057 1 91.81 60 ASN B CA 1
ATOM 3019 C C . ASN B 1 60 ? 4.129 -0.261 -1.663 1 91.81 60 ASN B C 1
ATOM 3021 O O . ASN B 1 60 ? 4.266 0.463 -0.676 1 91.81 60 ASN B O 1
ATOM 3025 N N . PRO B 1 61 ? 3.768 -1.563 -1.582 1 92.69 61 PRO B N 1
ATOM 3026 C CA . PRO B 1 61 ? 3.332 -2.127 -0.302 1 92.69 61 PRO B CA 1
ATOM 3027 C C . PRO B 1 61 ? 4.395 -2.004 0.789 1 92.69 61 PRO B C 1
ATOM 3029 O O . PRO B 1 61 ? 4.062 -1.983 1.978 1 92.69 61 PRO B O 1
ATOM 3032 N N . TYR B 1 62 ? 5.637 -1.911 0.453 1 94.75 62 TYR B N 1
ATOM 3033 C CA . TYR B 1 62 ? 6.691 -1.739 1.446 1 94.75 62 TYR B CA 1
ATOM 3034 C C . TYR B 1 62 ? 6.453 -0.487 2.281 1 94.75 62 TYR B C 1
ATOM 3036 O O . TYR B 1 62 ? 6.555 -0.525 3.51 1 94.75 62 TYR B O 1
ATOM 3044 N N . TRP B 1 63 ? 6.098 0.555 1.614 1 95.75 63 TRP B N 1
ATOM 3045 C CA . TRP B 1 63 ? 5.934 1.835 2.295 1 95.75 63 TRP B CA 1
ATOM 3046 C C . TRP B 1 63 ? 4.613 1.879 3.057 1 95.75 63 TRP B C 1
ATOM 3048 O O . TRP B 1 63 ? 4.512 2.531 4.098 1 95.75 63 TRP B O 1
ATOM 3058 N N . GLY B 1 64 ? 3.602 1.232 2.527 1 94.19 64 GLY B N 1
ATOM 3059 C CA . GLY B 1 64 ? 2.377 1.084 3.295 1 94.19 64 GLY B CA 1
ATOM 3060 C C . GLY B 1 64 ? 2.576 0.334 4.598 1 94.19 64 GLY B C 1
ATOM 3061 O O . GLY B 1 64 ? 2.023 0.716 5.633 1 94.19 64 GLY B O 1
ATOM 3062 N N . ALA B 1 65 ? 3.361 -0.689 4.539 1 94.19 65 ALA B N 1
ATOM 3063 C CA . ALA B 1 65 ? 3.676 -1.464 5.734 1 94.19 65 ALA B CA 1
ATOM 3064 C C . ALA B 1 65 ? 4.465 -0.628 6.738 1 94.19 65 ALA B C 1
ATOM 3066 O O . ALA B 1 65 ? 4.199 -0.673 7.941 1 94.19 65 ALA B O 1
ATOM 3067 N N . LEU B 1 66 ? 5.414 0.11 6.227 1 96.62 66 LEU B N 1
ATOM 3068 C CA . LEU B 1 66 ? 6.168 0.991 7.113 1 96.62 66 LEU B CA 1
ATOM 3069 C C . LEU B 1 66 ? 5.242 1.964 7.832 1 96.62 66 LEU B C 1
ATOM 3071 O O . LEU B 1 66 ? 5.359 2.16 9.047 1 96.62 66 LEU B O 1
ATOM 3075 N N . ALA B 1 67 ? 4.383 2.596 7.043 1 96.19 67 ALA B N 1
ATOM 3076 C CA . ALA B 1 67 ? 3.445 3.561 7.617 1 96.19 67 ALA B CA 1
ATOM 3077 C C . ALA B 1 67 ? 2.658 2.941 8.766 1 96.19 67 ALA B C 1
ATOM 3079 O O . ALA B 1 67 ? 2.508 3.557 9.828 1 96.19 67 ALA B O 1
ATOM 3080 N N . ARG B 1 68 ? 2.229 1.751 8.57 1 93.19 68 ARG B N 1
ATOM 3081 C CA . ARG B 1 68 ? 1.461 1.06 9.602 1 93.19 68 ARG B CA 1
ATOM 3082 C C . ARG B 1 68 ? 2.295 0.861 10.859 1 93.19 68 ARG B C 1
ATOM 3084 O O . ARG B 1 68 ? 1.813 1.089 11.977 1 93.19 68 ARG B O 1
ATOM 3091 N N . HIS B 1 69 ? 3.496 0.439 10.719 1 95.44 69 HIS B N 1
ATOM 3092 C CA . HIS B 1 69 ? 4.352 0.151 11.859 1 95.44 69 HIS B CA 1
ATOM 3093 C C . HIS B 1 69 ? 4.75 1.432 12.586 1 95.44 69 HIS B C 1
ATOM 3095 O O . HIS B 1 69 ? 4.816 1.457 13.82 1 95.44 69 HIS B O 1
ATOM 3101 N N . VAL B 1 70 ? 5.027 2.492 11.812 1 96.81 70 VAL B N 1
ATOM 3102 C CA . VAL B 1 70 ? 5.355 3.771 12.43 1 96.81 70 VAL B CA 1
ATOM 3103 C C . VAL B 1 70 ? 4.145 4.293 13.203 1 96.81 70 VAL B C 1
ATOM 3105 O O . VAL B 1 70 ? 4.285 4.797 14.32 1 96.81 70 VAL B O 1
ATOM 3108 N N . GLU B 1 71 ? 3.02 4.188 12.602 1 94.38 71 GLU B N 1
ATOM 3109 C CA . GLU B 1 71 ? 1.787 4.637 13.242 1 94.38 71 GLU B CA 1
ATOM 3110 C C . GLU B 1 71 ? 1.514 3.855 14.523 1 94.38 71 GLU B C 1
ATOM 3112 O O . GLU B 1 71 ? 1.095 4.434 15.531 1 94.38 71 GLU B O 1
ATOM 3117 N N . ALA B 1 72 ? 1.709 2.549 14.461 1 92.44 72 ALA B N 1
ATOM 3118 C CA . ALA B 1 72 ? 1.515 1.728 15.656 1 92.44 72 ALA B CA 1
ATOM 3119 C C . ALA B 1 72 ? 2.449 2.162 16.781 1 92.44 72 ALA B C 1
ATOM 3121 O O . ALA B 1 72 ? 2.029 2.277 17.938 1 92.44 72 ALA B O 1
ATOM 3122 N N . ALA B 1 73 ? 3.676 2.395 16.453 1 93.5 73 ALA B N 1
ATOM 3123 C CA . ALA B 1 73 ? 4.648 2.857 17.438 1 93.5 73 ALA B CA 1
ATOM 3124 C C . ALA B 1 73 ? 4.266 4.227 18 1 93.5 73 ALA B C 1
ATOM 3126 O O . ALA B 1 73 ? 4.379 4.477 19.203 1 93.5 73 ALA B O 1
ATOM 3127 N N . ALA B 1 74 ? 3.793 5.109 17.109 1 93.5 74 ALA B N 1
ATOM 3128 C CA . ALA B 1 74 ? 3.426 6.473 17.484 1 93.5 74 ALA B CA 1
ATOM 3129 C C . ALA B 1 74 ? 2.191 6.488 18.391 1 93.5 74 ALA B C 1
ATOM 3131 O O . ALA B 1 74 ? 2.148 7.211 19.375 1 93.5 74 ALA B O 1
ATOM 3132 N N . LEU B 1 75 ? 1.275 5.707 18.047 1 88.62 75 LEU B N 1
ATOM 3133 C CA . LEU B 1 75 ? 0.001 5.684 18.75 1 88.62 75 LEU B CA 1
ATOM 3134 C C . LEU B 1 75 ? 0.195 5.25 20.203 1 88.62 75 LEU B C 1
ATOM 3136 O O . LEU B 1 75 ? -0.494 5.742 21.109 1 88.62 75 LEU B O 1
ATOM 3140 N N . THR B 1 76 ? 1.084 4.328 20.438 1 88.94 76 THR B N 1
ATOM 3141 C CA . THR B 1 76 ? 1.358 3.846 21.781 1 88.94 76 THR B CA 1
ATOM 3142 C C . THR B 1 76 ? 1.85 4.984 22.672 1 88.94 76 THR B C 1
ATOM 3144 O O . THR B 1 76 ? 1.771 4.898 23.906 1 88.94 76 THR B O 1
ATOM 3147 N N . GLN B 1 77 ? 2.246 6.02 22.078 1 88.75 77 GLN B N 1
ATOM 3148 C CA . GLN B 1 77 ? 2.779 7.152 22.828 1 88.75 77 GLN B CA 1
ATOM 3149 C C . GLN B 1 77 ? 1.9 8.391 22.672 1 88.75 77 GLN B C 1
ATOM 3151 O O . GLN B 1 77 ? 2.32 9.5 22.984 1 88.75 77 GLN B O 1
ATOM 3156 N N . GLY B 1 78 ? 0.715 8.156 22.047 1 86.81 78 GLY B N 1
ATOM 3157 C CA . GLY B 1 78 ? -0.263 9.227 21.938 1 86.81 78 GLY B CA 1
ATOM 3158 C C . GLY B 1 78 ? -0.019 10.141 20.75 1 86.81 78 GLY B C 1
ATOM 3159 O O . GLY B 1 78 ? -0.468 11.289 20.75 1 86.81 78 GLY B O 1
ATOM 3160 N N . TYR B 1 79 ? 0.785 9.688 19.766 1 90.5 79 TYR B N 1
ATOM 3161 C CA . TYR B 1 79 ? 1.055 10.469 18.562 1 90.5 79 TYR B CA 1
ATOM 3162 C C . TYR B 1 79 ? 0.207 9.984 17.391 1 90.5 79 TYR B C 1
ATOM 3164 O O . TYR B 1 79 ? -0.102 8.797 17.281 1 90.5 79 TYR B O 1
ATOM 3172 N N . HIS B 1 80 ? -0.112 10.953 16.516 1 91.31 80 HIS B N 1
ATOM 3173 C CA . HIS B 1 80 ? -0.65 10.648 15.203 1 91.31 80 HIS B CA 1
ATOM 3174 C C . HIS B 1 80 ? 0.397 10.867 14.117 1 91.31 80 HIS B C 1
ATOM 3176 O O . HIS B 1 80 ? 1.438 11.477 14.359 1 91.31 80 HIS B O 1
ATOM 3182 N N . VAL B 1 81 ? 0.093 10.266 12.984 1 95.19 81 VAL B N 1
ATOM 3183 C CA . VAL B 1 81 ? 1.054 10.367 11.891 1 95.19 81 VAL B CA 1
ATOM 3184 C C . VAL B 1 81 ? 0.381 10.984 10.664 1 95.19 81 VAL B C 1
ATOM 3186 O O . VAL B 1 81 ? -0.694 10.539 10.25 1 95.19 81 VAL B O 1
ATOM 3189 N N . LEU B 1 82 ? 0.955 12.07 10.148 1 95.06 82 LEU B N 1
ATOM 3190 C CA . LEU B 1 82 ? 0.584 12.586 8.836 1 95.06 82 LEU B CA 1
ATOM 3191 C C . LEU B 1 82 ? 1.513 12.047 7.758 1 95.06 82 LEU B C 1
ATOM 3193 O O . LEU B 1 82 ? 2.723 12.273 7.801 1 95.06 82 LEU B O 1
ATOM 3197 N N . LEU B 1 83 ? 0.896 11.336 6.859 1 96.81 83 LEU B N 1
ATOM 3198 C CA . LEU B 1 83 ? 1.645 10.617 5.836 1 96.81 83 LEU B CA 1
ATOM 3199 C C . LEU B 1 83 ? 1.629 11.383 4.516 1 96.81 83 LEU B C 1
ATOM 3201 O O . LEU B 1 83 ? 0.587 11.898 4.102 1 96.81 83 LEU B O 1
ATOM 3205 N N . CYS B 1 84 ? 2.836 11.453 3.871 1 95.69 84 CYS B N 1
ATOM 3206 C CA . CYS B 1 84 ? 2.994 12.164 2.611 1 95.69 84 CYS B CA 1
ATOM 3207 C C . CYS B 1 84 ? 3.744 11.32 1.591 1 95.69 84 CYS B C 1
ATOM 3209 O O . CYS B 1 84 ? 4.715 10.641 1.935 1 95.69 84 CYS B O 1
ATOM 3211 N N . ASN B 1 85 ? 3.252 11.367 0.331 1 94.44 85 ASN B N 1
ATOM 3212 C CA . ASN B 1 85 ? 3.945 10.719 -0.777 1 94.44 85 ASN B CA 1
ATOM 3213 C C . ASN B 1 85 ? 4.781 11.711 -1.575 1 94.44 85 ASN B C 1
ATOM 3215 O O . ASN B 1 85 ? 4.238 12.586 -2.256 1 94.44 85 ASN B O 1
ATOM 3219 N N . SER B 1 86 ? 6.102 11.5 -1.58 1 91.25 86 SER B N 1
ATOM 3220 C CA . SER B 1 86 ? 6.969 12.406 -2.32 1 91.25 86 SER B CA 1
ATOM 3221 C C . SER B 1 86 ? 7.105 11.977 -3.777 1 91.25 86 SER B C 1
ATOM 3223 O O . SER B 1 86 ? 7.559 12.758 -4.621 1 91.25 86 SER B O 1
ATOM 3225 N N . GLU B 1 87 ? 6.816 10.672 -4.078 1 87.75 87 GLU B N 1
ATOM 3226 C CA . GLU B 1 87 ? 6.938 10.086 -5.41 1 87.75 87 GLU B CA 1
ATOM 3227 C C . GLU B 1 87 ? 8.344 10.273 -5.965 1 87.75 87 GLU B C 1
ATOM 3229 O O . GLU B 1 87 ? 8.523 10.516 -7.16 1 87.75 87 GLU B O 1
ATOM 3234 N N . ARG B 1 88 ? 9.297 10.344 -5.047 1 84.19 88 ARG B N 1
ATOM 3235 C CA . ARG B 1 88 ? 10.719 10.453 -5.344 1 84.19 88 ARG B CA 1
ATOM 3236 C C . ARG B 1 88 ? 11.031 11.75 -6.086 1 84.19 88 ARG B C 1
ATOM 3238 O O . ARG B 1 88 ? 12.023 11.828 -6.812 1 84.19 88 ARG B O 1
ATOM 3245 N N . ASP B 1 89 ? 10.148 12.68 -5.992 1 85.5 89 ASP B N 1
ATOM 3246 C CA . ASP B 1 89 ? 10.375 14.016 -6.543 1 85.5 89 ASP B CA 1
ATOM 3247 C C . ASP B 1 89 ? 10.984 14.945 -5.496 1 85.5 89 ASP B C 1
ATOM 3249 O O . ASP B 1 89 ? 10.367 15.219 -4.465 1 85.5 89 ASP B O 1
ATOM 3253 N N . PRO B 1 90 ? 12.164 15.422 -5.797 1 85.25 90 PRO B N 1
ATOM 3254 C CA . PRO B 1 90 ? 12.859 16.234 -4.793 1 85.25 90 PRO B CA 1
ATOM 3255 C C . PRO B 1 90 ? 12.078 17.484 -4.395 1 85.25 90 PRO B C 1
ATOM 3257 O O . PRO B 1 90 ? 12.07 17.859 -3.223 1 85.25 90 PRO B O 1
ATOM 3260 N N . GLU B 1 91 ? 11.484 18.109 -5.355 1 86.44 91 GLU B N 1
ATOM 3261 C CA . GLU B 1 91 ? 10.727 19.312 -5.059 1 86.44 91 GLU B CA 1
ATOM 3262 C C . GLU B 1 91 ? 9.5 19.016 -4.215 1 86.44 91 GLU B C 1
ATOM 3264 O O . GLU B 1 91 ? 9.188 19.734 -3.268 1 86.44 91 GLU B O 1
ATOM 3269 N N . ARG B 1 92 ? 8.852 17.969 -4.535 1 87.5 92 ARG B N 1
ATOM 3270 C CA . ARG B 1 92 ? 7.691 17.547 -3.752 1 87.5 92 ARG B CA 1
ATOM 3271 C C . ARG B 1 92 ? 8.094 17.203 -2.324 1 87.5 92 ARG B C 1
ATOM 3273 O O . ARG B 1 92 ? 7.398 17.562 -1.371 1 87.5 92 ARG B O 1
ATOM 3280 N N . GLU B 1 93 ? 9.18 16.5 -2.24 1 90.88 93 GLU B N 1
ATOM 3281 C CA . GLU B 1 93 ? 9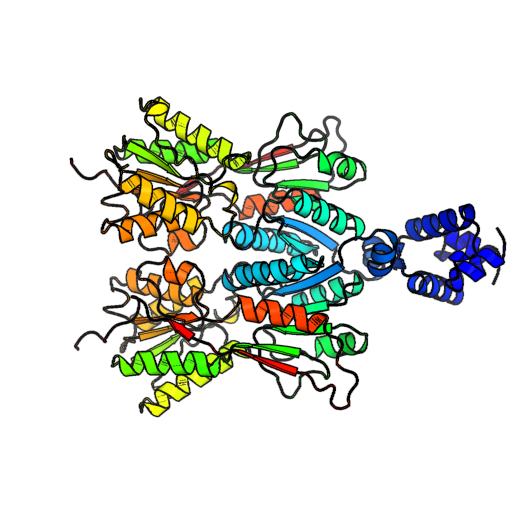.695 16.141 -0.925 1 90.88 93 GLU B CA 1
ATOM 3282 C C . GLU B 1 93 ? 9.969 17.359 -0.07 1 90.88 93 GLU B C 1
ATOM 3284 O O . GLU B 1 93 ? 9.555 17.438 1.088 1 90.88 93 GLU B O 1
ATOM 3289 N N . ARG B 1 94 ? 10.625 18.344 -0.646 1 88.38 94 ARG B N 1
ATOM 3290 C CA . ARG B 1 94 ? 10.945 19.578 0.062 1 88.38 94 ARG B CA 1
ATOM 3291 C C . ARG B 1 94 ? 9.672 20.297 0.493 1 88.38 94 ARG B C 1
ATOM 3293 O O . ARG B 1 94 ? 9.578 20.781 1.625 1 88.38 94 ARG B O 1
ATOM 3300 N N . GLN B 1 95 ? 8.797 20.328 -0.383 1 88 95 GLN B N 1
ATOM 3301 C CA . GLN B 1 95 ? 7.551 21.047 -0.11 1 88 95 GLN B CA 1
ATOM 3302 C C . GLN B 1 95 ? 6.785 20.391 1.036 1 88 95 GLN B C 1
ATOM 3304 O O . GLN B 1 95 ? 6.227 21.094 1.891 1 88 95 GLN B O 1
ATOM 3309 N N . TYR B 1 96 ? 6.734 19.109 1.03 1 91.56 96 TYR B N 1
ATOM 3310 C CA . TYR B 1 96 ? 6.051 18.406 2.113 1 91.56 96 TYR B CA 1
ATOM 3311 C C . TYR B 1 96 ? 6.742 18.672 3.447 1 91.56 96 TYR B C 1
ATOM 3313 O O . TYR B 1 96 ? 6.078 18.906 4.457 1 91.56 96 TYR B O 1
ATOM 3321 N N . VAL B 1 97 ? 8.031 18.594 3.473 1 92.19 97 VAL B N 1
ATOM 3322 C CA . VAL B 1 97 ? 8.766 18.812 4.711 1 92.19 97 VAL B CA 1
ATOM 3323 C C . VAL B 1 97 ? 8.5 20.234 5.207 1 92.19 97 VAL B C 1
ATOM 3325 O O . VAL B 1 97 ? 8.195 20.438 6.387 1 92.19 97 VAL B O 1
ATOM 3328 N N . ASP B 1 98 ? 8.562 21.156 4.27 1 85.62 98 ASP B N 1
ATOM 3329 C CA . ASP B 1 98 ? 8.32 22.562 4.621 1 85.62 98 ASP B CA 1
ATOM 3330 C C . ASP B 1 98 ? 6.906 22.75 5.168 1 85.62 98 ASP B C 1
ATOM 3332 O O . ASP B 1 98 ? 6.703 23.469 6.145 1 85.62 98 ASP B O 1
ATOM 3336 N N . GLU B 1 99 ? 6.012 22.141 4.5 1 84.25 99 GLU B N 1
ATOM 3337 C CA . GLU B 1 99 ? 4.613 22.234 4.91 1 84.25 99 GLU B CA 1
ATOM 3338 C C . GLU B 1 99 ? 4.414 21.672 6.316 1 84.25 99 GLU B C 1
ATOM 3340 O O . GLU B 1 99 ? 3.75 22.297 7.148 1 84.25 99 GLU B O 1
ATOM 3345 N N . LEU B 1 100 ? 4.941 20.547 6.625 1 89.31 100 LEU B N 1
ATOM 3346 C CA . LEU B 1 100 ? 4.816 19.922 7.93 1 89.31 100 LEU B CA 1
ATOM 3347 C C . LEU B 1 100 ? 5.434 20.781 9.023 1 89.31 100 LEU B C 1
ATOM 3349 O O . LEU B 1 100 ? 4.832 20.984 10.078 1 89.31 100 LEU B O 1
ATOM 3353 N N . VAL B 1 101 ? 6.57 21.328 8.719 1 85.69 101 VAL B N 1
ATOM 3354 C CA . VAL B 1 101 ? 7.27 22.172 9.688 1 85.69 101 VAL B CA 1
ATOM 3355 C C . VAL B 1 101 ? 6.469 23.453 9.93 1 85.69 101 VAL B C 1
ATOM 3357 O O . VAL B 1 101 ? 6.336 23.906 11.07 1 85.69 101 VAL B O 1
ATOM 3360 N N . SER B 1 102 ? 5.984 23.953 8.875 1 78 102 SER B N 1
ATOM 3361 C CA . SER B 1 102 ? 5.188 25.172 8.984 1 78 102 SER B CA 1
ATOM 3362 C C . SER B 1 102 ? 3.936 24.938 9.82 1 78 102 SER B C 1
ATOM 3364 O O . SER B 1 102 ? 3.438 25.859 10.469 1 78 102 SER B O 1
ATOM 3366 N N . ASP B 1 103 ? 3.486 23.734 9.836 1 77.62 103 ASP B N 1
ATOM 3367 C CA . ASP B 1 103 ? 2.289 23.375 10.586 1 77.62 103 ASP B CA 1
ATOM 3368 C C . ASP B 1 103 ? 2.633 23.031 12.031 1 77.62 103 ASP B C 1
ATOM 3370 O O . ASP B 1 103 ? 1.775 22.578 12.789 1 77.62 103 ASP B O 1
ATOM 3374 N N . GLY B 1 104 ? 3.873 23.172 12.359 1 78.69 104 GLY B N 1
ATOM 3375 C CA . GLY B 1 104 ? 4.277 23.031 13.75 1 78.69 104 GLY B CA 1
ATOM 3376 C C . GLY B 1 104 ? 4.801 21.656 14.086 1 78.69 104 GLY B C 1
ATOM 3377 O O . GLY B 1 104 ? 5.07 21.344 15.25 1 78.69 104 GLY B O 1
ATOM 3378 N N . ILE B 1 105 ? 4.941 20.844 13.109 1 87.25 105 ILE B N 1
ATOM 3379 C CA . ILE B 1 105 ? 5.465 19.516 13.336 1 87.25 105 ILE B CA 1
ATOM 3380 C C . ILE B 1 105 ? 6.98 19.562 13.508 1 87.25 105 ILE B C 1
ATOM 3382 O O . ILE B 1 105 ? 7.676 20.203 12.703 1 87.25 105 ILE B O 1
ATOM 3386 N N . ARG B 1 106 ? 7.453 18.875 14.523 1 89.06 106 ARG B N 1
ATOM 3387 C CA . ARG B 1 106 ? 8.875 19 14.836 1 89.06 106 ARG B CA 1
ATOM 3388 C C . ARG B 1 106 ? 9.562 17.641 14.773 1 89.06 106 ARG B C 1
ATOM 3390 O O . ARG B 1 106 ? 10.758 17.531 15.047 1 89.06 106 ARG B O 1
ATOM 3397 N N . GLY B 1 107 ? 8.914 16.594 14.477 1 94 107 GLY B N 1
ATOM 3398 C CA . GLY B 1 107 ? 9.453 15.266 14.227 1 94 107 GLY B CA 1
ATOM 3399 C C . GLY B 1 107 ? 9.008 14.68 12.898 1 94 107 GLY B C 1
ATOM 3400 O O . GLY B 1 107 ? 7.805 14.555 12.641 1 94 107 GLY B O 1
ATOM 3401 N N . ILE B 1 108 ? 9.969 14.328 12.031 1 96.25 108 ILE B N 1
ATOM 3402 C CA . ILE B 1 108 ? 9.648 13.789 10.711 1 96.25 108 ILE B CA 1
ATOM 3403 C C . ILE B 1 108 ? 10.508 12.562 10.43 1 96.25 108 ILE B C 1
ATOM 3405 O O . ILE B 1 108 ? 11.719 12.578 10.68 1 96.25 108 ILE B O 1
ATOM 3409 N N . VAL B 1 109 ? 9.883 11.5 10.078 1 97.56 109 VAL B N 1
ATOM 3410 C CA . VAL B 1 109 ? 10.578 10.383 9.438 1 97.56 109 VAL B CA 1
ATOM 3411 C C . VAL B 1 109 ? 10.586 10.578 7.926 1 97.56 109 VAL B C 1
ATOM 3413 O O . VAL B 1 109 ? 9.523 10.594 7.293 1 97.56 109 VAL B O 1
ATOM 3416 N N . LEU B 1 110 ? 11.758 10.727 7.359 1 96.69 110 LEU B N 1
ATOM 3417 C CA . LEU B 1 110 ? 11.922 11.023 5.941 1 96.69 110 LEU B CA 1
ATOM 3418 C C . LEU B 1 110 ? 12.547 9.844 5.203 1 96.69 110 LEU B C 1
ATOM 3420 O O . LEU B 1 110 ? 13.688 9.461 5.48 1 96.69 110 LEU B O 1
ATOM 3424 N N . CYS B 1 111 ? 11.758 9.242 4.344 1 94.81 111 CYS B N 1
ATOM 3425 C CA . CYS B 1 111 ? 12.25 8.172 3.482 1 94.81 111 CYS B CA 1
ATOM 3426 C C . CYS B 1 111 ? 12.641 8.719 2.113 1 94.81 111 CYS B C 1
ATOM 3428 O O . CYS B 1 111 ? 11.914 8.539 1.137 1 94.81 111 CYS B O 1
ATOM 3430 N N . SER B 1 112 ? 13.812 9.258 2.033 1 85.06 112 SER B N 1
ATOM 3431 C CA . SER B 1 112 ? 14.258 10.008 0.861 1 85.06 112 SER B CA 1
ATOM 3432 C C . SER B 1 112 ? 14.93 9.094 -0.158 1 85.06 112 SER B C 1
ATOM 3434 O O . SER B 1 112 ? 15.641 8.164 0.213 1 85.06 112 SER B O 1
ATOM 3436 N N . SER B 1 113 ? 14.586 9.414 -1.381 1 75.62 113 SER B N 1
ATOM 3437 C CA . SER B 1 113 ? 15.297 8.75 -2.471 1 75.62 113 SER B CA 1
ATOM 3438 C C . SER B 1 113 ? 16.438 9.617 -3.006 1 75.62 113 SER B C 1
ATOM 3440 O O . SER B 1 113 ? 17.109 9.234 -3.965 1 75.62 113 SER B O 1
ATOM 3442 N N . LEU B 1 114 ? 16.672 10.695 -2.32 1 78.31 114 LEU B N 1
ATOM 3443 C CA . LEU B 1 114 ? 17.703 11.625 -2.777 1 78.31 114 LEU B CA 1
ATOM 3444 C C . LEU B 1 114 ? 19.078 11.242 -2.219 1 78.31 114 LEU B C 1
ATOM 3446 O O . LEU B 1 114 ? 19.172 10.781 -1.08 1 78.31 114 LEU B O 1
ATOM 3450 N N . PRO B 1 115 ? 20.047 11.523 -3.033 1 78 115 PRO B N 1
ATOM 3451 C CA . PRO B 1 115 ? 21.391 11.195 -2.561 1 78 115 PRO B CA 1
ATOM 3452 C C . PRO B 1 115 ? 21.891 12.141 -1.465 1 78 115 PRO B C 1
ATOM 3454 O O . PRO B 1 115 ? 22.719 11.75 -0.64 1 78 115 PRO B O 1
ATOM 3457 N N . SER B 1 116 ? 21.391 13.32 -1.515 1 83.31 116 SER B N 1
ATOM 3458 C CA . SER B 1 116 ? 21.812 14.305 -0.523 1 83.31 116 SER B CA 1
ATOM 3459 C C . SER B 1 116 ? 20.609 14.891 0.218 1 83.31 116 SER B C 1
ATOM 3461 O O . SER B 1 116 ? 19.531 15.023 -0.35 1 83.31 116 SER B O 1
ATOM 3463 N N . LEU B 1 117 ? 20.875 15.172 1.543 1 87.06 117 LEU B N 1
ATOM 3464 C CA . LEU B 1 117 ? 19.828 15.773 2.357 1 87.06 117 LEU B CA 1
ATOM 3465 C C . LEU B 1 117 ? 20.234 17.172 2.83 1 87.06 117 LEU B C 1
ATOM 3467 O O . LEU B 1 117 ? 19.828 17.609 3.906 1 87.06 117 LEU B O 1
ATOM 3471 N N . GLU B 1 118 ? 20.922 17.797 1.969 1 83.12 118 GLU B N 1
ATOM 3472 C CA . GLU B 1 118 ? 21.375 19.156 2.291 1 83.12 118 GLU B CA 1
ATOM 3473 C C . GLU B 1 118 ? 20.188 20.109 2.389 1 83.12 118 GLU B C 1
ATOM 3475 O O . GLU B 1 118 ? 20.219 21.062 3.168 1 83.12 118 GLU B O 1
ATOM 3480 N N . HIS B 1 119 ? 19.203 19.812 1.708 1 81.94 119 HIS B N 1
ATOM 3481 C CA . HIS B 1 119 ? 18.062 20.719 1.617 1 81.94 119 HIS B CA 1
ATOM 3482 C C . HIS B 1 119 ? 17.312 20.781 2.943 1 81.94 119 HIS B C 1
ATOM 3484 O O . HIS B 1 119 ? 16.531 21.719 3.174 1 81.94 119 HIS B O 1
ATOM 3490 N N . VAL B 1 120 ? 17.547 19.828 3.826 1 85 120 VAL B N 1
ATOM 3491 C CA . VAL B 1 120 ? 16.828 19.828 5.098 1 85 120 VAL B CA 1
ATOM 3492 C C . VAL B 1 120 ? 17.75 20.312 6.211 1 85 120 VAL B C 1
ATOM 3494 O O . VAL B 1 120 ? 17.344 20.375 7.375 1 85 120 VAL B O 1
ATOM 3497 N N . ALA B 1 121 ? 18.984 20.688 5.938 1 86.81 121 ALA B N 1
ATOM 3498 C CA . ALA B 1 121 ? 20 21.047 6.934 1 86.81 121 ALA B CA 1
ATOM 3499 C C . ALA B 1 121 ? 19.531 22.219 7.793 1 86.81 121 ALA B C 1
ATOM 3501 O O . ALA B 1 121 ? 19.625 22.172 9.023 1 86.81 121 ALA B O 1
ATOM 3502 N N . SER B 1 122 ? 19.016 23.188 7.184 1 86.5 122 SER B N 1
ATOM 3503 C CA . SER B 1 122 ? 18.594 24.375 7.898 1 86.5 122 SER B CA 1
ATOM 3504 C C . SER B 1 122 ? 17.453 24.078 8.852 1 86.5 122 SER B C 1
ATOM 3506 O O . SER B 1 122 ? 17.328 24.703 9.906 1 86.5 122 SER B O 1
ATOM 3508 N N . LEU B 1 123 ? 16.656 23.172 8.5 1 87.06 123 LEU B N 1
ATOM 3509 C CA . LEU B 1 123 ? 15.516 22.812 9.328 1 87.06 123 LEU B CA 1
ATOM 3510 C C . LEU B 1 123 ? 15.969 22.109 10.602 1 87.06 123 LEU B C 1
ATOM 3512 O O . LEU B 1 123 ? 15.328 22.25 11.648 1 87.06 123 LEU B O 1
ATOM 3516 N N . LEU B 1 124 ? 17 21.375 10.5 1 87.44 124 LEU B N 1
ATOM 3517 C CA . LEU B 1 124 ? 17.578 20.719 11.672 1 87.44 124 LEU B CA 1
ATOM 3518 C C . LEU B 1 124 ? 18.125 21.75 12.648 1 87.44 124 LEU B C 1
ATOM 3520 O O . LEU B 1 124 ? 17.938 21.625 13.867 1 87.44 124 LEU B O 1
ATOM 3524 N N . ASP B 1 125 ? 18.672 22.766 12.102 1 83.69 125 ASP B N 1
ATOM 3525 C CA . ASP B 1 125 ? 19.203 23.844 12.914 1 83.69 125 ASP B CA 1
ATOM 3526 C C . ASP B 1 125 ? 18.094 24.578 13.664 1 83.69 125 ASP B C 1
ATOM 3528 O O . ASP B 1 125 ? 18.312 25.125 14.742 1 83.69 125 ASP B O 1
ATOM 3532 N N . ASP B 1 126 ? 16.938 24.469 13.078 1 82.38 126 ASP B N 1
ATOM 3533 C CA . ASP B 1 126 ? 15.805 25.188 13.641 1 82.38 126 ASP B CA 1
ATOM 3534 C C . ASP B 1 126 ? 15.023 24.297 14.609 1 82.38 126 ASP B C 1
ATOM 3536 O O . ASP B 1 126 ? 13.906 24.641 15.008 1 82.38 126 ASP B O 1
ATOM 3540 N N . GLY B 1 127 ? 15.602 23.125 14.891 1 83.94 127 GLY B N 1
ATOM 3541 C CA . GLY B 1 127 ? 15.008 22.312 15.945 1 83.94 127 GLY B CA 1
ATOM 3542 C C . GLY B 1 127 ? 14.227 21.125 15.422 1 83.94 127 GLY B C 1
ATOM 3543 O O . GLY B 1 127 ? 13.695 20.344 16.203 1 83.94 127 GLY B O 1
ATOM 3544 N N . LEU B 1 128 ? 14.156 20.969 14.125 1 87.94 128 LEU B N 1
ATOM 3545 C CA . LEU B 1 128 ? 13.5 19.797 13.578 1 87.94 128 LEU B CA 1
ATOM 3546 C C . LEU B 1 128 ? 14.289 18.531 13.898 1 87.94 128 LEU B C 1
ATOM 3548 O O . LEU B 1 128 ? 15.508 18.5 13.734 1 87.94 128 LEU B O 1
ATOM 3552 N N . ARG B 1 129 ? 13.633 17.578 14.469 1 92.69 129 ARG B N 1
ATOM 3553 C CA . ARG B 1 129 ? 14.211 16.25 14.586 1 92.69 129 ARG B CA 1
ATOM 3554 C C . ARG B 1 129 ? 13.859 15.391 13.375 1 92.69 129 ARG B C 1
ATOM 3556 O O . ARG B 1 129 ? 12.68 15.141 13.102 1 92.69 129 ARG B O 1
ATOM 3563 N N . LEU B 1 130 ? 14.875 14.961 12.688 1 93.81 130 LEU B N 1
ATOM 3564 C CA . LEU B 1 130 ? 14.68 14.25 11.43 1 93.81 130 LEU B CA 1
ATOM 3565 C C . LEU B 1 130 ? 15.367 12.891 11.461 1 93.81 130 LEU B C 1
ATOM 3567 O O . LEU B 1 130 ? 16.531 12.789 11.828 1 93.81 130 LEU B O 1
ATOM 3571 N N . VAL B 1 131 ? 14.633 11.898 11.172 1 95.5 131 VAL B N 1
ATOM 3572 C CA . VAL B 1 131 ? 15.18 10.562 10.945 1 95.5 131 VAL B CA 1
ATOM 3573 C C . VAL B 1 131 ? 15.164 10.242 9.453 1 95.5 131 VAL B C 1
ATOM 3575 O O . VAL B 1 131 ? 14.102 10.25 8.828 1 95.5 131 VAL B O 1
ATOM 3578 N N . ALA B 1 132 ? 16.297 10.086 8.867 1 95.31 132 ALA B N 1
ATOM 3579 C CA . ALA B 1 132 ? 16.406 9.555 7.512 1 95.31 132 ALA B CA 1
ATOM 3580 C C . ALA B 1 132 ? 16.281 8.031 7.512 1 95.31 132 ALA B C 1
ATOM 3582 O O . ALA B 1 132 ? 17.141 7.34 8.062 1 95.31 132 ALA B O 1
ATOM 3583 N N . PHE B 1 133 ? 15.234 7.543 6.91 1 96.25 133 PHE B N 1
ATOM 3584 C CA . PHE B 1 133 ? 14.922 6.121 6.945 1 96.25 133 PHE B CA 1
ATOM 3585 C C . PHE B 1 133 ? 15.312 5.445 5.637 1 96.25 133 PHE B C 1
ATOM 3587 O O . PHE B 1 133 ? 15.172 6.035 4.562 1 96.25 133 PHE B O 1
ATOM 3594 N N . ASP B 1 134 ? 15.852 4.172 5.68 1 94.25 134 ASP B N 1
ATOM 3595 C CA . ASP B 1 134 ? 16.203 3.311 4.551 1 94.25 134 ASP B CA 1
ATOM 3596 C C . ASP B 1 134 ? 17.422 3.834 3.818 1 94.25 134 ASP B C 1
ATOM 3598 O O . ASP B 1 134 ? 17.5 3.758 2.59 1 94.25 134 ASP B O 1
ATOM 3602 N N . ARG B 1 135 ? 18.266 4.469 4.512 1 90 135 ARG B N 1
ATOM 3603 C CA . ARG B 1 135 ? 19.562 4.91 3.996 1 90 135 ARG B CA 1
ATOM 3604 C C . ARG B 1 135 ? 20.609 4.934 5.098 1 90 135 ARG B C 1
ATOM 3606 O O . ARG B 1 135 ? 20.297 5.23 6.254 1 90 135 ARG B O 1
ATOM 3613 N N . THR B 1 136 ? 21.797 4.637 4.719 1 90.25 136 THR B N 1
ATOM 3614 C CA . THR B 1 136 ? 22.906 4.719 5.66 1 90.25 136 THR B CA 1
ATOM 3615 C C . THR B 1 136 ? 23.484 6.129 5.699 1 90.25 136 THR B C 1
ATOM 3617 O O . THR B 1 136 ? 23.219 6.934 4.801 1 90.25 136 THR B O 1
ATOM 3620 N N . ALA B 1 137 ? 24.203 6.352 6.746 1 89.31 137 ALA B N 1
ATOM 3621 C CA . ALA B 1 137 ? 24.828 7.66 6.93 1 89.31 137 ALA B CA 1
ATOM 3622 C C . ALA B 1 137 ? 25.781 7.984 5.777 1 89.31 137 ALA B C 1
ATOM 3624 O O . ALA B 1 137 ? 26.5 7.113 5.297 1 89.31 137 ALA B O 1
ATOM 3625 N N . GLN B 1 138 ? 25.609 9.172 5.316 1 88.5 138 GLN B N 1
ATOM 3626 C CA . GLN B 1 138 ? 26.5 9.68 4.27 1 88.5 138 GLN B CA 1
ATOM 3627 C C . GLN B 1 138 ? 27.438 10.75 4.82 1 88.5 138 GLN B C 1
ATOM 3629 O O . GLN B 1 138 ? 27.125 11.414 5.805 1 88.5 138 GLN B O 1
ATOM 3634 N N . ALA B 1 139 ? 28.531 10.938 4.168 1 85.94 139 ALA B N 1
ATOM 3635 C CA . ALA B 1 139 ? 29.562 11.867 4.633 1 85.94 139 ALA B CA 1
ATOM 3636 C C . ALA B 1 139 ? 29.031 13.297 4.648 1 85.94 139 ALA B C 1
ATOM 3638 O O . ALA B 1 139 ? 29.422 14.102 5.5 1 85.94 139 ALA B O 1
ATOM 3639 N N . ASP B 1 140 ? 28.141 13.555 3.75 1 86.56 140 ASP B N 1
ATOM 3640 C CA . ASP B 1 140 ? 27.656 14.922 3.609 1 86.56 140 ASP B CA 1
ATOM 3641 C C . ASP B 1 140 ? 26.328 15.125 4.328 1 86.56 140 ASP B C 1
ATOM 3643 O O . ASP B 1 140 ? 25.672 16.141 4.148 1 86.56 140 ASP B O 1
ATOM 3647 N N . ASP B 1 141 ? 26 14.211 5.152 1 89.69 141 ASP B N 1
ATOM 3648 C CA . ASP B 1 141 ? 24.766 14.375 5.914 1 89.69 141 ASP B CA 1
ATOM 3649 C C . ASP B 1 141 ? 24.891 15.531 6.91 1 89.69 141 ASP B C 1
ATOM 3651 O O . ASP B 1 141 ? 25.953 15.742 7.5 1 89.69 141 ASP B O 1
ATOM 3655 N N . PRO B 1 142 ? 23.812 16.297 7.055 1 87.5 142 PRO B N 1
ATOM 3656 C CA . PRO B 1 142 ? 23.844 17.328 8.094 1 87.5 142 PRO B CA 1
ATOM 3657 C C . PRO B 1 142 ? 24.062 16.766 9.492 1 87.5 142 PRO B C 1
ATOM 3659 O O . PRO B 1 142 ? 23.656 15.625 9.766 1 87.5 142 PRO B O 1
ATOM 3662 N N . ALA B 1 143 ? 24.656 17.672 10.32 1 82.94 143 ALA B N 1
ATOM 3663 C CA . ALA B 1 143 ? 24.859 17.281 11.719 1 82.94 143 ALA B CA 1
ATOM 3664 C C . ALA B 1 143 ? 23.516 17.031 12.414 1 82.94 143 ALA B C 1
ATOM 3666 O O . ALA B 1 143 ? 22.547 17.766 12.188 1 82.94 143 ALA B O 1
ATOM 3667 N N . GLY B 1 144 ? 23.422 16.016 13.117 1 84 144 GLY B N 1
ATOM 3668 C CA . GLY B 1 144 ? 22.219 15.758 13.891 1 84 144 GLY B CA 1
ATOM 3669 C C . GLY B 1 144 ? 21.266 14.805 13.203 1 84 144 GLY B C 1
ATOM 3670 O O . GLY B 1 144 ? 20.281 14.367 13.805 1 84 144 GLY B O 1
ATOM 3671 N N . LEU B 1 145 ? 21.547 14.555 11.953 1 89.31 145 LEU B N 1
ATOM 3672 C CA . LEU B 1 145 ? 20.688 13.625 11.227 1 89.31 145 LEU B CA 1
ATOM 3673 C C . LEU B 1 145 ? 20.859 12.211 11.766 1 89.31 145 LEU B C 1
ATOM 3675 O O . LEU B 1 145 ? 21.969 11.766 12.023 1 89.31 145 LEU B O 1
ATOM 3679 N N . ILE B 1 146 ? 19.75 11.57 12 1 91.25 146 ILE B N 1
ATOM 3680 C CA . ILE B 1 146 ? 19.75 10.172 12.414 1 91.25 146 ILE B CA 1
ATOM 3681 C C . ILE B 1 146 ? 19.328 9.289 11.25 1 91.25 146 ILE B C 1
ATOM 3683 O O . ILE B 1 146 ? 18.312 9.539 10.609 1 91.25 146 ILE B O 1
ATOM 3687 N N . ASN B 1 147 ? 20.109 8.32 10.969 1 93.88 147 ASN B N 1
ATOM 3688 C CA . ASN B 1 147 ? 19.797 7.363 9.914 1 93.88 147 ASN B CA 1
ATOM 3689 C C . ASN B 1 147 ? 19.359 6.02 10.492 1 93.88 147 ASN B C 1
ATOM 3691 O O . ASN B 1 147 ? 19.953 5.531 11.453 1 93.88 147 ASN B O 1
ATOM 3695 N N . VAL B 1 148 ? 18.281 5.492 10.023 1 95.94 148 VAL B N 1
ATOM 3696 C CA . VAL B 1 148 ? 17.812 4.145 10.328 1 95.94 148 VAL B CA 1
ATOM 3697 C C . VAL B 1 148 ? 17.703 3.324 9.047 1 95.94 148 VAL B C 1
ATOM 3699 O O . VAL B 1 148 ? 17.016 3.717 8.109 1 95.94 148 VAL B O 1
ATOM 3702 N N . SER B 1 149 ? 18.391 2.258 8.977 1 96.25 149 SER B N 1
ATOM 3703 C CA . SER B 1 149 ? 18.406 1.472 7.75 1 96.25 149 SER B CA 1
ATOM 3704 C C . SER B 1 149 ? 18.703 0.005 8.031 1 96.25 149 SER B C 1
ATOM 3706 O O . SER B 1 149 ? 19.266 -0.327 9.086 1 96.25 149 SER B O 1
ATOM 3708 N N . VAL B 1 150 ? 18.25 -0.821 7.18 1 97.38 150 VAL B N 1
ATOM 3709 C CA . VAL B 1 150 ? 18.781 -2.176 7.125 1 97.38 150 VAL B CA 1
ATOM 3710 C C . VAL B 1 150 ? 20.125 -2.168 6.398 1 97.38 150 VAL B C 1
ATOM 3712 O O . VAL B 1 150 ? 20.422 -1.238 5.648 1 97.38 150 VAL B O 1
ATOM 3715 N N . ASP B 1 151 ? 20.969 -3.098 6.703 1 97.19 151 ASP B N 1
ATOM 3716 C CA . ASP B 1 151 ? 22.203 -3.229 5.949 1 97.19 151 ASP B CA 1
ATOM 3717 C C . ASP B 1 151 ? 21.953 -3.785 4.551 1 97.19 151 ASP B C 1
ATOM 3719 O O . ASP B 1 151 ? 22 -5 4.344 1 97.19 151 ASP B O 1
ATOM 3723 N N . ASN B 1 152 ? 21.672 -2.904 3.67 1 97.06 152 ASN B N 1
ATOM 3724 C CA . ASN B 1 152 ? 21.312 -3.256 2.299 1 97.06 152 ASN B CA 1
ATOM 3725 C C . ASN B 1 152 ? 22.422 -4.062 1.621 1 97.06 152 ASN B C 1
ATOM 3727 O O . ASN B 1 152 ? 22.141 -5.02 0.897 1 97.06 152 ASN B O 1
ATOM 3731 N N . ALA B 1 153 ? 23.656 -3.676 1.822 1 97.12 153 ALA B N 1
ATOM 3732 C CA . ALA B 1 153 ? 24.781 -4.359 1.192 1 97.12 153 ALA B CA 1
ATOM 3733 C C . ALA B 1 153 ? 24.891 -5.805 1.667 1 97.12 153 ALA B C 1
ATOM 3735 O O . ALA B 1 153 ? 25.031 -6.723 0.855 1 97.12 153 ALA B O 1
ATOM 3736 N N . ILE B 1 154 ? 24.719 -6 2.938 1 97.94 154 ILE B N 1
ATOM 3737 C CA . ILE B 1 154 ? 24.812 -7.344 3.5 1 97.94 154 ILE B CA 1
ATOM 3738 C C . ILE B 1 154 ? 23.625 -8.188 3.021 1 97.94 154 ILE B C 1
ATOM 3740 O O . ILE B 1 154 ? 23.797 -9.352 2.666 1 97.94 154 ILE B O 1
ATOM 3744 N N . GLY B 1 155 ? 22.453 -7.59 3.014 1 98.62 155 GLY B N 1
ATOM 3745 C CA . GLY B 1 155 ? 21.297 -8.312 2.523 1 98.62 155 GLY B CA 1
ATOM 3746 C C . GLY B 1 155 ? 21.453 -8.797 1.095 1 98.62 155 GLY B C 1
ATOM 3747 O O . GLY B 1 155 ? 21.141 -9.953 0.787 1 98.62 155 GLY B O 1
ATOM 3748 N N . ALA B 1 156 ? 21.953 -7.926 0.287 1 98.12 156 ALA B N 1
ATOM 3749 C CA . ALA B 1 156 ? 22.125 -8.273 -1.121 1 98.12 156 ALA B CA 1
ATOM 3750 C C . ALA B 1 156 ? 23.266 -9.273 -1.306 1 98.12 156 ALA B C 1
ATOM 3752 O O . ALA B 1 156 ? 23.219 -10.125 -2.195 1 98.12 156 ALA B O 1
ATOM 3753 N N . GLU B 1 157 ? 24.266 -9.133 -0.488 1 98.44 157 GLU B N 1
ATOM 3754 C CA . GLU B 1 157 ? 25.375 -10.094 -0.516 1 98.44 157 GLU B CA 1
ATOM 3755 C C . GLU B 1 157 ? 24.891 -11.492 -0.161 1 98.44 157 GLU B C 1
ATOM 3757 O O . GLU B 1 157 ? 25.266 -12.469 -0.814 1 98.44 157 GLU B O 1
ATOM 3762 N N . LEU B 1 158 ? 24.047 -11.594 0.849 1 98.69 158 LEU B N 1
ATOM 3763 C CA . LEU B 1 158 ? 23.453 -12.875 1.24 1 98.69 158 LEU B CA 1
ATOM 3764 C C . LEU B 1 158 ? 22.688 -13.492 0.08 1 98.69 158 LEU B C 1
ATOM 3766 O O . LEU B 1 158 ? 22.781 -14.695 -0.164 1 98.69 158 LEU B O 1
ATOM 3770 N N . MET B 1 159 ? 21.969 -12.641 -0.637 1 98.81 159 MET B N 1
ATOM 3771 C CA . MET B 1 159 ? 21.188 -13.141 -1.766 1 98.81 159 MET B CA 1
ATOM 3772 C C . MET B 1 159 ? 22.094 -13.602 -2.898 1 98.81 159 MET B C 1
ATOM 3774 O O . MET B 1 159 ? 21.875 -14.656 -3.488 1 98.81 159 MET B O 1
ATOM 3778 N N . GLY B 1 160 ? 23.109 -12.789 -3.18 1 98.06 160 GLY B N 1
ATOM 3779 C CA . GLY B 1 160 ? 24.078 -13.203 -4.176 1 98.06 160 GLY B CA 1
ATOM 3780 C C . GLY B 1 160 ? 24.719 -14.539 -3.857 1 98.06 160 GLY B C 1
ATOM 3781 O O . GLY B 1 160 ? 24.812 -15.422 -4.719 1 98.06 160 GLY B O 1
ATOM 3782 N N . ASP B 1 161 ? 25.109 -14.695 -2.643 1 98.5 161 ASP B N 1
ATOM 3783 C CA . ASP B 1 161 ? 25.719 -15.945 -2.184 1 98.5 161 ASP B CA 1
ATOM 3784 C C . ASP B 1 161 ? 24.75 -17.109 -2.352 1 98.5 161 ASP B C 1
ATOM 3786 O O . ASP B 1 161 ? 25.141 -18.203 -2.766 1 98.5 161 ASP B O 1
ATOM 3790 N N . HIS B 1 162 ? 23.516 -16.875 -2.008 1 98.81 162 HIS B N 1
ATOM 3791 C CA . HIS B 1 162 ? 22.5 -17.891 -2.123 1 98.81 162 HIS B CA 1
ATOM 3792 C C . HIS B 1 162 ? 22.344 -18.375 -3.564 1 98.81 162 HIS B C 1
ATOM 3794 O O . HIS B 1 162 ? 22.375 -19.578 -3.836 1 98.81 162 HIS B O 1
ATOM 3800 N N . LEU B 1 163 ? 22.234 -17.438 -4.484 1 98.06 163 LEU B N 1
ATOM 3801 C CA . LEU B 1 163 ? 22.016 -17.781 -5.887 1 98.06 163 LEU B CA 1
ATOM 3802 C C . LEU B 1 163 ? 23.234 -18.5 -6.457 1 98.06 163 LEU B C 1
ATOM 3804 O O . LEU B 1 163 ? 23.078 -19.469 -7.203 1 98.06 163 LEU B O 1
ATOM 3808 N N . VAL B 1 164 ? 24.422 -18.109 -6.074 1 97.38 164 VAL B N 1
ATOM 3809 C CA . VAL B 1 164 ? 25.656 -18.75 -6.516 1 97.38 164 VAL B CA 1
ATOM 3810 C C . VAL B 1 164 ? 25.734 -20.156 -5.934 1 97.38 164 VAL B C 1
ATOM 3812 O O . VAL B 1 164 ? 26.141 -21.094 -6.621 1 97.38 164 VAL B O 1
ATOM 3815 N N . SER B 1 165 ? 25.359 -20.266 -4.684 1 98.19 165 SER B N 1
ATOM 3816 C CA . SER B 1 165 ? 25.438 -21.547 -4.008 1 98.19 165 SER B CA 1
ATOM 3817 C C . SER B 1 165 ? 24.5 -22.562 -4.656 1 98.19 165 SER B C 1
ATOM 3819 O O . SER B 1 165 ? 24.734 -23.766 -4.578 1 98.19 165 SER B O 1
ATOM 3821 N N . LEU B 1 166 ? 23.422 -22.109 -5.289 1 98.19 166 LEU B N 1
ATOM 3822 C CA . LEU B 1 166 ? 22.484 -22.984 -5.992 1 98.19 166 LEU B CA 1
ATOM 3823 C C . LEU B 1 166 ? 23.062 -23.438 -7.32 1 98.19 166 LEU B C 1
ATOM 3825 O O . LEU B 1 166 ? 22.531 -24.359 -7.957 1 98.19 166 LEU B O 1
ATOM 3829 N N . GLY B 1 167 ? 24.172 -22.734 -7.781 1 97.06 167 GLY B N 1
ATOM 3830 C CA . GLY B 1 167 ? 24.859 -23.156 -9 1 97.06 167 GLY B CA 1
ATOM 3831 C C . GLY B 1 167 ? 24.703 -22.156 -10.133 1 97.06 167 GLY B C 1
ATOM 3832 O O . GLY B 1 167 ? 25.203 -22.391 -11.234 1 97.06 167 GLY B O 1
ATOM 3833 N N . HIS B 1 168 ? 24.047 -21.031 -9.906 1 96.31 168 HIS B N 1
ATOM 3834 C CA . HIS B 1 168 ? 23.844 -20.047 -10.961 1 96.31 168 HIS B CA 1
ATOM 3835 C C . HIS B 1 168 ? 25.125 -19.281 -11.266 1 96.31 168 HIS B C 1
ATOM 3837 O O . HIS B 1 168 ? 25.859 -18.922 -10.352 1 96.31 168 HIS B O 1
ATOM 3843 N N . ARG B 1 169 ? 25.344 -19.031 -12.539 1 93.94 169 ARG B N 1
ATOM 3844 C CA . ARG B 1 169 ? 26.516 -18.266 -12.977 1 93.94 169 ARG B CA 1
ATOM 3845 C C . ARG B 1 169 ? 26.094 -17.094 -13.859 1 93.94 169 ARG B C 1
ATOM 3847 O O . ARG B 1 169 ? 26.812 -16.094 -13.961 1 93.94 169 ARG B O 1
ATOM 3854 N N . ARG B 1 170 ? 24.969 -17.219 -14.578 1 93.81 170 ARG B N 1
ATOM 3855 C CA . ARG B 1 170 ? 24.359 -16.125 -15.32 1 93.81 170 ARG B CA 1
ATOM 3856 C C . ARG B 1 170 ? 23.234 -15.484 -14.523 1 93.81 170 ARG B C 1
ATOM 3858 O O . ARG B 1 170 ? 22.078 -15.867 -14.664 1 93.81 170 ARG B O 1
ATOM 3865 N N . ILE B 1 171 ? 23.625 -14.539 -13.781 1 95.31 171 ILE B N 1
ATOM 3866 C CA . ILE B 1 171 ? 22.688 -13.914 -12.852 1 95.31 171 ILE B CA 1
ATOM 3867 C C . ILE B 1 171 ? 22.484 -12.445 -13.227 1 95.31 171 ILE B C 1
ATOM 3869 O O . ILE B 1 171 ? 23.453 -11.719 -13.445 1 95.31 171 ILE B O 1
ATOM 3873 N N . ALA B 1 172 ? 21.266 -12.016 -13.328 1 95.25 172 ALA B N 1
ATOM 3874 C CA . ALA B 1 172 ? 20.953 -10.625 -13.648 1 95.25 172 ALA B CA 1
ATOM 3875 C C . ALA B 1 172 ? 20.453 -9.875 -12.414 1 95.25 172 ALA B C 1
ATOM 3877 O O . ALA B 1 172 ? 19.844 -10.469 -11.523 1 95.25 172 ALA B O 1
ATOM 3878 N N . PHE B 1 173 ? 20.781 -8.609 -12.367 1 95 173 PHE B N 1
ATOM 3879 C CA . PHE B 1 173 ? 20.219 -7.676 -11.398 1 95 173 PHE B CA 1
ATOM 3880 C C . PHE B 1 173 ? 19.25 -6.711 -12.086 1 95 173 PHE B C 1
ATOM 3882 O O . PHE B 1 173 ? 19.625 -6.016 -13.031 1 95 173 PHE B O 1
ATOM 3889 N N . VAL B 1 174 ? 18.016 -6.719 -11.609 1 93.31 174 VAL B N 1
ATOM 3890 C CA . VAL B 1 174 ? 17 -5.867 -12.234 1 93.31 174 VAL B CA 1
ATOM 3891 C C . VAL B 1 174 ? 16.578 -4.766 -11.258 1 93.31 174 VAL B C 1
ATOM 3893 O O . VAL B 1 174 ? 16.094 -5.047 -10.164 1 93.31 174 VAL B O 1
ATOM 3896 N N . SER B 1 175 ? 16.812 -3.58 -11.656 1 89.88 175 SER B N 1
ATOM 3897 C CA . SER B 1 175 ? 16.484 -2.406 -10.859 1 89.88 175 SER B CA 1
ATOM 3898 C C . SER B 1 175 ? 16.094 -1.228 -11.742 1 89.88 175 SER B C 1
ATOM 3900 O O . SER B 1 175 ? 16.422 -1.203 -12.93 1 89.88 175 SER B O 1
ATOM 3902 N N . GLY B 1 176 ? 15.195 -0.444 -11.227 1 80.31 176 GLY B N 1
ATOM 3903 C CA . GLY B 1 176 ? 15.117 0.873 -11.844 1 80.31 176 GLY B CA 1
ATOM 3904 C C . GLY B 1 176 ? 16.344 1.725 -11.578 1 80.31 176 GLY B C 1
ATOM 3905 O O . GLY B 1 176 ? 17.453 1.204 -11.469 1 80.31 176 GLY B O 1
ATOM 3906 N N . SER B 1 177 ? 16.109 3.02 -11.492 1 75.69 177 SER B N 1
ATOM 3907 C CA . SER B 1 177 ? 17.234 3.912 -11.211 1 75.69 177 SER B CA 1
ATOM 3908 C C . SER B 1 177 ? 17.953 3.508 -9.938 1 75.69 177 SER B C 1
ATOM 3910 O O . SER B 1 177 ? 17.328 3.25 -8.914 1 75.69 177 SER B O 1
ATOM 3912 N N . ILE B 1 178 ? 19.281 3.396 -10.039 1 74.12 178 ILE B N 1
ATOM 3913 C CA . ILE B 1 178 ? 20.125 3.049 -8.891 1 74.12 178 ILE B CA 1
ATOM 3914 C C . ILE B 1 178 ? 20.766 4.309 -8.328 1 74.12 178 ILE B C 1
ATOM 3916 O O . ILE B 1 178 ? 22 4.355 -8.156 1 74.12 178 ILE B O 1
ATOM 3920 N N . ARG B 1 179 ? 19.938 5.266 -8.078 1 76.94 179 ARG B N 1
ATOM 3921 C CA . ARG B 1 179 ? 20.5 6.531 -7.621 1 76.94 179 ARG B CA 1
ATOM 3922 C C . ARG B 1 179 ? 20.312 6.707 -6.117 1 76.94 179 ARG B C 1
ATOM 3924 O O . ARG B 1 179 ? 21.031 7.477 -5.48 1 76.94 179 ARG B O 1
ATOM 3931 N N . SER B 1 180 ? 19.438 5.98 -5.613 1 83.31 180 SER B N 1
ATOM 3932 C CA . SER B 1 180 ? 19.234 6.078 -4.172 1 83.31 180 SER B CA 1
ATOM 3933 C C . SER B 1 180 ? 20.297 5.277 -3.418 1 83.31 180 SER B C 1
ATOM 3935 O O . SER B 1 180 ? 20.859 4.324 -3.961 1 83.31 180 SER B O 1
ATOM 3937 N N . ILE B 1 181 ? 20.578 5.645 -2.264 1 87.62 181 ILE B N 1
ATOM 3938 C CA . ILE B 1 181 ? 21.641 5.055 -1.46 1 87.62 181 ILE B CA 1
ATOM 3939 C C . ILE B 1 181 ? 21.344 3.574 -1.227 1 87.62 181 ILE B C 1
ATOM 3941 O O . ILE B 1 181 ? 22.234 2.729 -1.387 1 87.62 181 ILE B O 1
ATOM 3945 N N . ASN B 1 182 ? 20.125 3.209 -0.813 1 91.31 182 ASN B N 1
ATOM 3946 C CA . ASN B 1 182 ? 19.766 1.828 -0.514 1 91.31 182 ASN B CA 1
ATOM 3947 C C . ASN B 1 182 ? 19.938 0.927 -1.733 1 91.31 182 ASN B C 1
ATOM 3949 O O . ASN B 1 182 ? 20.469 -0.177 -1.624 1 91.31 182 ASN B O 1
ATOM 3953 N N . ARG B 1 183 ? 19.578 1.354 -2.908 1 89.94 183 ARG B N 1
ATOM 3954 C CA . ARG B 1 183 ? 19.672 0.557 -4.129 1 89.94 183 ARG B CA 1
ATOM 3955 C C . ARG B 1 183 ? 21.125 0.375 -4.551 1 89.94 183 ARG B C 1
ATOM 3957 O O . ARG B 1 183 ? 21.516 -0.7 -5.016 1 89.94 183 ARG B O 1
ATOM 3964 N N . THR B 1 184 ? 21.891 1.462 -4.453 1 90.19 184 THR B N 1
ATOM 3965 C CA . THR B 1 184 ? 23.312 1.377 -4.75 1 90.19 184 THR B CA 1
ATOM 3966 C C . THR B 1 184 ? 24 0.354 -3.844 1 90.19 184 THR B C 1
ATOM 3968 O O . THR B 1 184 ? 24.797 -0.457 -4.309 1 90.19 184 THR B O 1
ATOM 3971 N N . GLU B 1 185 ? 23.641 0.415 -2.646 1 93.31 185 GLU B N 1
ATOM 3972 C CA . GLU B 1 185 ? 24.234 -0.5 -1.671 1 93.31 185 GLU B CA 1
ATOM 3973 C C . GLU B 1 185 ? 23.828 -1.944 -1.962 1 93.31 185 GLU B C 1
ATOM 3975 O O . GLU B 1 185 ? 24.656 -2.857 -1.835 1 93.31 185 GLU B O 1
ATOM 3980 N N . ARG B 1 186 ? 22.594 -2.182 -2.305 1 94.94 186 ARG B N 1
ATOM 3981 C CA . ARG B 1 186 ? 22.156 -3.521 -2.67 1 94.94 186 ARG B CA 1
ATOM 3982 C C . ARG B 1 186 ? 22.938 -4.051 -3.865 1 94.94 186 ARG B C 1
ATOM 3984 O O . ARG B 1 186 ? 23.406 -5.191 -3.852 1 94.94 186 ARG B O 1
ATOM 3991 N N . PHE B 1 187 ? 23.094 -3.18 -4.844 1 93.75 187 PHE B N 1
ATOM 3992 C CA . PHE B 1 187 ? 23.828 -3.59 -6.039 1 93.75 187 PHE B CA 1
ATOM 3993 C C . PHE B 1 187 ? 25.266 -3.922 -5.699 1 93.75 187 PHE B C 1
ATOM 3995 O O . PHE B 1 187 ? 25.812 -4.93 -6.164 1 93.75 187 PHE B O 1
ATOM 4002 N N . GLN B 1 188 ? 25.875 -3.107 -4.895 1 93.56 188 GLN B N 1
ATOM 4003 C CA . GLN B 1 188 ? 27.266 -3.322 -4.508 1 93.56 188 GLN B CA 1
ATOM 4004 C C . GLN B 1 188 ? 27.422 -4.629 -3.734 1 93.56 188 GLN B C 1
ATOM 4006 O O . GLN B 1 188 ? 28.375 -5.371 -3.955 1 93.56 188 GLN B O 1
ATOM 4011 N N . GLY B 1 189 ? 26.5 -4.852 -2.799 1 96.56 189 GLY B N 1
ATOM 4012 C CA . GLY B 1 189 ? 26.531 -6.102 -2.061 1 96.56 189 GLY B CA 1
ATOM 4013 C C . GLY B 1 189 ? 26.391 -7.324 -2.949 1 96.56 189 GLY B C 1
ATOM 4014 O O . GLY B 1 189 ? 27.094 -8.312 -2.777 1 96.56 189 GLY B O 1
ATOM 4015 N N . PHE B 1 190 ? 25.516 -7.191 -3.904 1 96.38 190 PHE B N 1
ATOM 4016 C CA . PHE B 1 190 ? 25.281 -8.25 -4.871 1 96.38 190 PHE B CA 1
ATOM 4017 C C . PHE B 1 190 ? 26.531 -8.539 -5.688 1 96.38 190 PHE B C 1
ATOM 4019 O O . PHE B 1 190 ? 26.938 -9.695 -5.832 1 96.38 190 PHE B O 1
ATOM 4026 N N . LEU B 1 191 ? 27.172 -7.523 -6.133 1 95.31 191 LEU B N 1
ATOM 4027 C CA . LEU B 1 191 ? 28.391 -7.656 -6.934 1 95.31 191 LEU B CA 1
ATOM 4028 C C . LEU B 1 191 ? 29.5 -8.305 -6.125 1 95.31 191 LEU B C 1
ATOM 4030 O O . LEU B 1 191 ? 30.281 -9.094 -6.66 1 95.31 191 LEU B O 1
ATOM 4034 N N . ARG B 1 192 ? 29.625 -7.965 -4.898 1 96 192 ARG B N 1
ATOM 4035 C CA . ARG B 1 192 ? 30.656 -8.539 -4.039 1 96 192 ARG B CA 1
ATOM 4036 C C . ARG B 1 192 ? 30.5 -10.047 -3.938 1 96 192 ARG B C 1
ATOM 4038 O O . ARG B 1 192 ? 31.5 -10.781 -3.988 1 96 192 ARG B O 1
ATOM 4045 N N . ALA B 1 193 ? 29.266 -10.492 -3.752 1 97.19 193 ALA B N 1
ATOM 4046 C CA . ALA B 1 193 ? 29.016 -11.922 -3.682 1 97.19 193 ALA B CA 1
ATOM 4047 C C . ALA B 1 193 ? 29.422 -12.625 -4.977 1 97.19 193 ALA B C 1
ATOM 4049 O O . ALA B 1 193 ? 30.031 -13.688 -4.945 1 97.19 193 ALA B O 1
ATOM 4050 N N . LEU B 1 194 ? 29.109 -12.008 -6.094 1 96.19 194 LEU B N 1
ATOM 4051 C CA . LEU B 1 194 ? 29.406 -12.602 -7.387 1 96.19 194 LEU B CA 1
ATOM 4052 C C . LEU B 1 194 ? 30.922 -12.633 -7.633 1 96.19 194 LEU B C 1
ATOM 4054 O O . LEU B 1 194 ? 31.438 -13.625 -8.141 1 96.19 194 LEU B O 1
ATOM 4058 N N . GLU B 1 195 ? 31.547 -11.562 -7.27 1 95.25 195 GLU B N 1
ATOM 4059 C CA . GLU B 1 195 ? 33 -11.484 -7.422 1 95.25 195 GLU B CA 1
ATOM 4060 C C . GLU B 1 195 ? 33.688 -12.586 -6.621 1 95.25 195 GLU B C 1
ATOM 4062 O O . GLU B 1 195 ? 34.656 -13.203 -7.105 1 95.25 195 GLU B O 1
ATOM 4067 N N . ARG B 1 196 ? 33.219 -12.812 -5.477 1 95.62 196 ARG B N 1
ATOM 4068 C CA . ARG B 1 196 ? 33.812 -13.852 -4.621 1 95.62 196 ARG B CA 1
ATOM 4069 C C . ARG B 1 196 ? 33.656 -15.227 -5.25 1 95.62 196 ARG B C 1
ATOM 4071 O O . ARG B 1 196 ? 34.469 -16.125 -5.02 1 95.62 196 ARG B O 1
ATOM 4078 N N . ALA B 1 197 ? 32.625 -15.383 -6.016 1 95.38 197 ALA B N 1
ATOM 4079 C CA . ALA B 1 197 ? 32.344 -16.656 -6.668 1 95.38 197 ALA B CA 1
ATOM 4080 C C . ALA B 1 197 ? 33.062 -16.75 -8.023 1 95.38 197 ALA B C 1
ATOM 4082 O O . ALA B 1 197 ? 32.875 -17.719 -8.758 1 95.38 197 ALA B O 1
ATOM 4083 N N . GLY B 1 198 ? 33.781 -15.711 -8.414 1 94.75 198 GLY B N 1
ATOM 4084 C CA . GLY B 1 198 ? 34.531 -15.711 -9.648 1 94.75 198 GLY B CA 1
ATOM 4085 C C . GLY B 1 198 ? 33.75 -15.227 -10.844 1 94.75 198 GLY B C 1
ATOM 4086 O O . GLY B 1 198 ? 34.156 -15.422 -11.992 1 94.75 198 GLY B O 1
ATOM 4087 N N . ILE B 1 199 ? 32.625 -14.648 -10.641 1 92.75 199 ILE B N 1
ATOM 4088 C CA . ILE B 1 199 ? 31.844 -14.07 -11.719 1 92.75 199 ILE B CA 1
ATOM 4089 C C . ILE B 1 199 ? 32.219 -12.602 -11.906 1 92.75 199 ILE B C 1
ATOM 4091 O O . ILE B 1 199 ? 32.062 -11.789 -10.992 1 92.75 199 ILE B O 1
ATOM 4095 N N . ALA B 1 200 ? 32.688 -12.289 -13.117 1 86.62 200 ALA B N 1
ATOM 4096 C CA . ALA B 1 200 ? 33.156 -10.938 -13.391 1 86.62 200 ALA B CA 1
ATOM 4097 C C . ALA B 1 200 ? 32 -9.961 -13.555 1 86.62 200 ALA B C 1
ATOM 4099 O O . ALA B 1 200 ? 30.938 -10.336 -14.062 1 86.62 200 ALA B O 1
ATOM 4100 N N . ARG B 1 201 ? 32.219 -8.711 -13.211 1 80.75 201 ARG B N 1
ATOM 4101 C CA . ARG B 1 201 ? 31.219 -7.652 -13.242 1 80.75 201 ARG B CA 1
ATOM 4102 C C . ARG B 1 201 ? 30.609 -7.512 -14.633 1 80.75 201 ARG B C 1
ATOM 4104 O O . ARG B 1 201 ? 29.406 -7.379 -14.773 1 80.75 201 ARG B O 1
ATOM 4111 N N . PRO B 1 202 ? 31.453 -7.598 -15.609 1 74.88 202 PRO B N 1
ATOM 4112 C CA . PRO B 1 202 ? 30.891 -7.465 -16.953 1 74.88 202 PRO B CA 1
ATOM 4113 C C . PRO B 1 202 ? 29.938 -8.602 -17.312 1 74.88 202 PRO B C 1
ATOM 4115 O O . PRO B 1 202 ? 29.141 -8.477 -18.25 1 74.88 202 PRO B O 1
ATOM 4118 N N . ASP B 1 203 ? 30.016 -9.586 -16.562 1 75.94 203 ASP B N 1
ATOM 4119 C CA . ASP B 1 203 ? 29.172 -10.75 -16.828 1 75.94 203 ASP B CA 1
ATOM 4120 C C . ASP B 1 203 ? 27.828 -10.648 -16.109 1 75.94 203 ASP B C 1
ATOM 4122 O O . ASP B 1 203 ? 26.922 -11.438 -16.359 1 75.94 203 ASP B O 1
ATOM 4126 N N . VAL B 1 204 ? 27.875 -9.656 -15.266 1 77.75 204 VAL B N 1
ATOM 4127 C CA . VAL B 1 204 ? 26.625 -9.438 -14.562 1 77.75 204 VAL B CA 1
ATOM 4128 C C . VAL B 1 204 ? 25.688 -8.594 -15.422 1 77.75 204 VAL B C 1
ATOM 4130 O O . VAL B 1 204 ? 26.047 -7.492 -15.852 1 77.75 204 VAL B O 1
ATOM 4133 N N . VAL B 1 205 ? 24.547 -9.141 -15.719 1 73.31 205 VAL B N 1
ATOM 4134 C CA . VAL B 1 205 ? 23.578 -8.422 -16.547 1 73.31 205 VAL B CA 1
ATOM 4135 C C . VAL B 1 205 ? 22.812 -7.418 -15.703 1 73.31 205 VAL B C 1
ATOM 4137 O O . VAL B 1 205 ? 22.25 -7.777 -14.664 1 73.31 205 VAL B O 1
ATOM 4140 N N . THR B 1 206 ? 23.062 -6.211 -15.93 1 77.25 206 THR B N 1
ATOM 4141 C CA . THR B 1 206 ? 22.266 -5.164 -15.312 1 77.25 206 THR B CA 1
ATOM 4142 C C . THR B 1 206 ? 21.312 -4.539 -16.328 1 77.25 206 THR B C 1
ATOM 4144 O O . THR B 1 206 ? 21.672 -4.348 -17.484 1 77.25 206 THR B O 1
ATOM 4147 N N . TRP B 1 207 ? 20.062 -4.68 -15.969 1 66.38 207 TRP B N 1
ATOM 4148 C CA . TRP B 1 207 ? 19.125 -4.07 -16.906 1 66.38 207 TRP B CA 1
ATOM 4149 C C . TRP B 1 207 ? 19.234 -2.549 -16.875 1 66.38 207 TRP B C 1
ATOM 4151 O O . TRP B 1 207 ? 19.016 -1.934 -15.82 1 66.38 207 TRP B O 1
ATOM 4161 N N . PRO B 1 208 ? 19.953 -2.012 -17.938 1 56.56 208 PRO B N 1
ATOM 4162 C CA . PRO B 1 208 ? 20.266 -0.581 -18 1 56.56 208 PRO B CA 1
ATOM 4163 C C . PRO B 1 208 ? 19.016 0.296 -17.891 1 56.56 208 PRO B C 1
ATOM 4165 O O . PRO B 1 208 ? 19.125 1.506 -17.672 1 56.56 208 PRO B O 1
ATOM 4168 N N . GLY B 1 209 ? 17.969 0.026 -17.438 1 53.09 209 GLY B N 1
ATOM 4169 C CA . GLY B 1 209 ? 16.812 0.897 -17.562 1 53.09 209 GLY B CA 1
ATOM 4170 C C . GLY B 1 209 ? 16.609 1.442 -18.969 1 53.09 209 GLY B C 1
ATOM 4171 O O . GLY B 1 209 ? 17.578 1.835 -19.625 1 53.09 209 GLY B O 1
ATOM 4172 N N . SER B 1 210 ? 16.109 0.796 -19.938 1 46.28 210 SER B N 1
ATOM 4173 C CA . SER B 1 210 ? 15.945 1.633 -21.125 1 46.28 210 SER B CA 1
ATOM 4174 C C . SER B 1 210 ? 15.688 3.086 -20.734 1 46.28 210 SER B C 1
ATOM 4176 O O . SER B 1 210 ? 15.312 3.375 -19.609 1 46.28 210 SER B O 1
ATOM 4178 N N . ILE B 1 211 ? 15.961 4.117 -21.578 1 43.25 211 ILE B N 1
ATOM 4179 C CA . ILE B 1 211 ? 15.578 5.523 -21.5 1 43.25 211 ILE B CA 1
ATOM 4180 C C . ILE B 1 211 ? 14.328 5.668 -20.641 1 43.25 211 ILE B C 1
ATOM 4182 O O . ILE B 1 211 ? 13.883 6.789 -20.375 1 43.25 211 ILE B O 1
ATOM 4186 N N . VAL B 1 212 ? 13.641 4.684 -20.484 1 44.5 212 VAL B N 1
ATOM 4187 C CA . VAL B 1 212 ? 12.328 4.719 -19.828 1 44.5 212 VAL B CA 1
ATOM 4188 C C . VAL B 1 212 ? 12.508 4.848 -18.328 1 44.5 212 VAL B C 1
ATOM 4190 O O . VAL B 1 212 ? 11.531 4.949 -17.578 1 44.5 212 VAL B O 1
ATOM 4193 N N . ASP B 1 213 ? 13.703 4.707 -17.828 1 50.03 213 ASP B N 1
ATOM 4194 C CA . ASP B 1 213 ? 14.062 4.539 -16.422 1 50.03 213 ASP B CA 1
ATOM 4195 C C . ASP B 1 213 ? 13.555 5.711 -15.586 1 50.03 213 ASP B C 1
ATOM 4197 O O . ASP B 1 213 ? 13.148 5.523 -14.445 1 50.03 213 ASP B O 1
ATOM 4201 N N . SER B 1 214 ? 13.711 6.875 -16.281 1 51.69 214 SER B N 1
ATOM 4202 C CA . SER B 1 214 ? 13.328 8.062 -15.516 1 51.69 214 SER B CA 1
ATOM 4203 C C . SER B 1 214 ? 11.836 8.07 -15.227 1 51.69 214 SER B C 1
ATOM 4205 O O . SER B 1 214 ? 11.367 8.844 -14.383 1 51.69 214 SER B O 1
ATOM 4207 N N . THR B 1 215 ? 11.195 6.965 -15.875 1 54.72 215 THR B N 1
ATOM 4208 C CA . THR B 1 215 ? 9.734 7.066 -15.836 1 54.72 215 THR B CA 1
ATOM 4209 C C . THR B 1 215 ? 9.156 6.121 -14.789 1 54.72 215 THR B C 1
ATOM 4211 O O . THR B 1 215 ? 7.965 6.199 -14.477 1 54.72 215 THR B O 1
ATOM 4214 N N . PHE B 1 216 ? 10.125 5.387 -14.203 1 55.88 216 PHE B N 1
ATOM 4215 C CA . PHE B 1 216 ? 9.508 4.402 -13.32 1 55.88 216 PHE B CA 1
ATOM 4216 C C . PHE B 1 216 ? 9.672 4.805 -11.859 1 55.88 216 PHE B C 1
ATOM 4218 O O . PHE B 1 216 ? 10.797 4.98 -11.383 1 55.88 216 PHE B O 1
ATOM 4225 N N . GLY B 1 217 ? 8.57 5.012 -11.367 1 65.5 217 GLY B N 1
ATOM 4226 C CA . GLY B 1 217 ? 8.516 5.246 -9.93 1 65.5 217 GLY B CA 1
ATOM 4227 C C . GLY B 1 217 ? 8.141 4.008 -9.141 1 65.5 217 GLY B C 1
ATOM 4228 O O . GLY B 1 217 ? 8.242 2.889 -9.648 1 65.5 217 GLY B O 1
ATOM 4229 N N . ASP B 1 218 ? 7.98 4.105 -7.938 1 70.88 218 ASP B N 1
ATOM 4230 C CA . ASP B 1 218 ? 7.652 3.031 -7.008 1 70.88 218 ASP B CA 1
ATOM 4231 C C . ASP B 1 218 ? 6.414 2.266 -7.469 1 70.88 218 ASP B C 1
ATOM 4233 O O . ASP B 1 218 ? 6.352 1.04 -7.344 1 70.88 218 ASP B O 1
ATOM 4237 N N . VAL B 1 219 ? 5.625 2.951 -8.156 1 73.69 219 VAL B N 1
ATOM 4238 C CA . VAL B 1 219 ? 4.34 2.369 -8.531 1 73.69 219 VAL B CA 1
ATOM 4239 C C . VAL B 1 219 ? 4.512 1.484 -9.758 1 73.69 219 VAL B C 1
ATOM 4241 O O . VAL B 1 219 ? 3.734 0.553 -9.977 1 73.69 219 VAL B O 1
ATOM 4244 N N . GLU B 1 220 ? 5.539 1.728 -10.438 1 84.19 220 GLU B N 1
ATOM 4245 C CA . GLU B 1 220 ? 5.738 0.996 -11.68 1 84.19 220 GLU B CA 1
ATOM 4246 C C . GLU B 1 220 ? 6.805 -0.086 -11.523 1 84.19 220 GLU B C 1
ATOM 4248 O O . GLU B 1 220 ? 7.309 -0.619 -12.508 1 84.19 220 GLU B O 1
ATOM 4253 N N . ALA B 1 221 ? 7.066 -0.416 -10.336 1 89.38 221 ALA B N 1
ATOM 4254 C CA . ALA B 1 221 ? 8.148 -1.359 -10.062 1 89.38 221 ALA B CA 1
ATOM 4255 C C . ALA B 1 221 ? 7.875 -2.709 -10.719 1 89.38 221 ALA B C 1
ATOM 4257 O O . ALA B 1 221 ? 8.773 -3.305 -11.328 1 89.38 221 ALA B O 1
ATOM 4258 N N . ALA B 1 222 ? 6.68 -3.17 -10.625 1 93 222 ALA B N 1
ATOM 4259 C CA . ALA B 1 222 ? 6.344 -4.461 -11.219 1 93 222 ALA B CA 1
ATOM 4260 C C . ALA B 1 222 ? 6.445 -4.41 -12.734 1 93 222 ALA B C 1
ATOM 4262 O O . ALA B 1 222 ? 6.957 -5.344 -13.359 1 93 222 ALA B O 1
ATOM 4263 N N . GLU B 1 223 ? 5.949 -3.338 -13.281 1 91.31 223 GLU B N 1
ATOM 4264 C CA . GLU B 1 223 ? 6.023 -3.182 -14.734 1 91.31 223 GLU B CA 1
ATOM 4265 C C . GLU B 1 223 ? 7.473 -3.115 -15.203 1 91.31 223 GLU B C 1
ATOM 4267 O O . GLU B 1 223 ? 7.82 -3.676 -16.25 1 91.31 223 GLU B O 1
ATOM 4272 N N . LEU B 1 224 ? 8.227 -2.439 -14.461 1 91.06 224 LEU B N 1
ATOM 4273 C CA . LEU B 1 224 ? 9.656 -2.381 -14.75 1 91.06 224 LEU B CA 1
ATOM 4274 C C . LEU B 1 224 ? 10.266 -3.777 -14.758 1 91.06 224 LEU B C 1
ATOM 4276 O O . LEU B 1 224 ? 11.023 -4.125 -15.664 1 91.06 224 LEU B O 1
ATOM 4280 N N . GLY B 1 225 ? 9.984 -4.562 -13.773 1 94.44 225 GLY B N 1
ATOM 4281 C CA . GLY B 1 225 ? 10.469 -5.934 -13.711 1 94.44 225 GLY B CA 1
ATOM 4282 C C . GLY B 1 225 ? 10.039 -6.773 -14.898 1 94.44 225 GLY B C 1
ATOM 4283 O O . GLY B 1 225 ? 10.828 -7.547 -15.438 1 94.44 225 GLY B O 1
ATOM 4284 N N . ARG B 1 226 ? 8.82 -6.566 -15.273 1 93.81 226 ARG B N 1
ATOM 4285 C CA . ARG B 1 226 ? 8.266 -7.324 -16.391 1 93.81 226 ARG B CA 1
ATOM 4286 C C . ARG B 1 226 ? 8.977 -6.969 -17.703 1 93.81 226 ARG B C 1
ATOM 4288 O O . ARG B 1 226 ? 9.406 -7.855 -18.438 1 93.81 226 ARG B O 1
ATOM 4295 N N . VAL B 1 227 ? 9.117 -5.695 -17.969 1 91.81 227 VAL B N 1
ATOM 4296 C CA . VAL B 1 227 ? 9.719 -5.219 -19.203 1 91.81 227 VAL B CA 1
ATOM 4297 C C . VAL B 1 227 ? 11.188 -5.633 -19.266 1 91.81 227 VAL B C 1
ATOM 4299 O O . VAL B 1 227 ? 11.648 -6.16 -20.281 1 91.81 227 VAL B O 1
ATOM 4302 N N . ALA B 1 228 ? 11.875 -5.387 -18.188 1 92.44 228 ALA B N 1
ATOM 4303 C CA . ALA B 1 228 ? 13.289 -5.73 -18.125 1 92.44 228 ALA B CA 1
ATOM 4304 C C . ALA B 1 228 ? 13.516 -7.219 -18.375 1 92.44 228 ALA B C 1
ATOM 4306 O O . ALA B 1 228 ? 14.398 -7.602 -19.141 1 92.44 228 ALA B O 1
ATOM 4307 N N . THR B 1 229 ? 12.766 -8.031 -17.781 1 95.5 229 THR B N 1
ATOM 4308 C CA . THR B 1 229 ? 12.938 -9.484 -17.859 1 95.5 229 THR B CA 1
ATOM 4309 C C . THR B 1 229 ? 12.562 -10 -19.234 1 95.5 229 THR B C 1
ATOM 4311 O O . THR B 1 229 ? 13.203 -10.922 -19.75 1 95.5 229 THR B O 1
ATOM 4314 N N . THR B 1 230 ? 11.508 -9.453 -19.797 1 95.12 230 THR B N 1
ATOM 4315 C CA . THR B 1 230 ? 11.156 -9.82 -21.156 1 95.12 230 THR B CA 1
ATOM 4316 C C . THR B 1 230 ? 12.344 -9.609 -22.109 1 95.12 230 THR B C 1
ATOM 4318 O O . THR B 1 230 ? 12.648 -10.469 -22.938 1 95.12 230 THR B O 1
ATOM 4321 N N . GLU B 1 231 ? 13 -8.484 -21.922 1 92.19 231 GLU B N 1
ATOM 4322 C CA . GLU B 1 231 ? 14.172 -8.18 -22.734 1 92.19 231 GLU B CA 1
ATOM 4323 C C . GLU B 1 231 ? 15.312 -9.148 -22.438 1 92.19 231 GLU B C 1
ATOM 4325 O O . GLU B 1 231 ? 15.969 -9.641 -23.359 1 92.19 231 GLU B O 1
ATOM 4330 N N . LEU B 1 232 ? 15.547 -9.43 -21.188 1 93 232 LEU B N 1
ATOM 4331 C CA . LEU B 1 232 ? 16.641 -10.289 -20.766 1 93 232 LEU B CA 1
ATOM 4332 C C . LEU B 1 232 ? 16.453 -11.711 -21.297 1 93 232 LEU B C 1
ATOM 4334 O O . LEU B 1 232 ? 17.422 -12.352 -21.734 1 93 232 LEU B O 1
ATOM 4338 N N . LEU B 1 233 ? 15.273 -12.203 -21.266 1 94.88 233 LEU B N 1
ATOM 4339 C CA . LEU B 1 233 ? 14.992 -13.586 -21.641 1 94.88 233 LEU B CA 1
ATOM 4340 C C . LEU B 1 233 ? 15.047 -13.758 -23.156 1 94.88 233 LEU B C 1
ATOM 4342 O O . LEU B 1 233 ? 15.211 -14.875 -23.656 1 94.88 233 LEU B O 1
ATOM 4346 N N . SER B 1 234 ? 14.867 -12.672 -23.844 1 92.56 234 SER B N 1
ATOM 4347 C CA . SER B 1 234 ? 14.875 -12.719 -25.297 1 92.56 234 SER B CA 1
ATOM 4348 C C . SER B 1 234 ? 16.297 -12.617 -25.859 1 92.56 234 SER B C 1
ATOM 4350 O O . SER B 1 234 ? 16.5 -12.734 -27.062 1 92.56 234 SER B O 1
ATOM 4352 N N . GLY B 1 235 ? 17.234 -12.383 -25.047 1 88.56 235 GLY B N 1
ATOM 4353 C CA . GLY B 1 235 ? 18.625 -12.25 -25.469 1 88.56 235 GLY B CA 1
ATOM 4354 C C . GLY B 1 235 ? 19.297 -13.578 -25.734 1 88.56 235 GLY B C 1
ATOM 4355 O O . GLY B 1 235 ? 18.719 -14.641 -25.5 1 88.56 235 GLY B O 1
ATOM 4356 N N . PRO B 1 236 ? 20.516 -13.562 -26.219 1 88.94 236 PRO B N 1
ATOM 4357 C CA . PRO B 1 236 ? 21.234 -14.781 -26.609 1 88.94 236 PRO B CA 1
ATOM 4358 C C . PRO B 1 236 ? 21.688 -15.609 -25.406 1 88.94 236 PRO B C 1
ATOM 4360 O O . PRO B 1 236 ? 21.844 -16.828 -25.516 1 88.94 236 PRO B O 1
ATOM 4363 N N . ASN B 1 237 ? 21.953 -14.953 -24.328 1 89.94 237 ASN B N 1
ATOM 4364 C CA . ASN B 1 237 ? 22.359 -15.633 -23.094 1 89.94 237 ASN B CA 1
ATOM 4365 C C . ASN B 1 237 ? 21.469 -15.258 -21.922 1 89.94 237 ASN B C 1
ATOM 4367 O O . ASN B 1 237 ? 21.906 -14.594 -20.984 1 89.94 237 ASN B O 1
ATOM 4371 N N . PRO B 1 238 ? 20.281 -15.773 -21.938 1 93.5 238 PRO B N 1
ATOM 4372 C CA . PRO B 1 238 ? 19.359 -15.398 -20.859 1 93.5 238 PRO B CA 1
ATOM 4373 C C . PRO B 1 238 ? 19.844 -15.844 -19.484 1 93.5 238 PRO B C 1
ATOM 4375 O O . PRO B 1 238 ? 20.438 -16.922 -19.344 1 93.5 238 PRO B O 1
ATOM 4378 N N . PRO B 1 239 ? 19.594 -15.047 -18.5 1 95.25 239 PRO B N 1
ATOM 4379 C CA . PRO B 1 239 ? 19.953 -15.445 -17.141 1 95.25 239 PRO B CA 1
ATOM 4380 C C . PRO B 1 239 ? 19.141 -16.625 -16.625 1 95.25 239 PRO B C 1
ATOM 4382 O O . PRO B 1 239 ? 18 -16.828 -17.047 1 95.25 239 PRO B O 1
ATOM 4385 N N . THR B 1 240 ? 19.797 -17.391 -15.758 1 96.38 240 THR B N 1
ATOM 4386 C CA . THR B 1 240 ? 19.094 -18.484 -15.094 1 96.38 240 THR B CA 1
ATOM 4387 C C . THR B 1 240 ? 18.578 -18.031 -13.727 1 96.38 240 THR B C 1
ATOM 4389 O O . THR B 1 240 ? 17.812 -18.75 -13.086 1 96.38 240 THR B O 1
ATOM 4392 N N . ALA B 1 241 ? 19.062 -16.844 -13.281 1 97.25 241 ALA B N 1
ATOM 4393 C CA . ALA B 1 241 ? 18.594 -16.25 -12.039 1 97.25 241 ALA B CA 1
ATOM 4394 C C . ALA B 1 241 ? 18.5 -14.727 -12.164 1 97.25 241 ALA B C 1
ATOM 4396 O O . ALA B 1 241 ? 19.344 -14.102 -12.828 1 97.25 241 ALA B O 1
ATOM 4397 N N . ILE B 1 242 ? 17.484 -14.18 -11.57 1 97.44 242 ILE B N 1
ATOM 4398 C CA . ILE B 1 242 ? 17.297 -12.734 -11.562 1 97.44 242 ILE B CA 1
ATOM 4399 C C . ILE B 1 242 ? 17.078 -12.25 -10.133 1 97.44 242 ILE B C 1
ATOM 4401 O O . ILE B 1 242 ? 16.172 -12.727 -9.438 1 97.44 242 ILE B O 1
ATOM 4405 N N . PHE B 1 243 ? 17.953 -11.391 -9.664 1 97.75 243 PHE B N 1
ATOM 4406 C CA . PHE B 1 243 ? 17.781 -10.68 -8.406 1 97.75 243 PHE B CA 1
ATOM 4407 C C . PHE B 1 243 ? 17.219 -9.289 -8.641 1 97.75 243 PHE B C 1
ATOM 4409 O O . PHE B 1 243 ? 17.891 -8.422 -9.195 1 97.75 243 PHE B O 1
ATOM 4416 N N . ALA B 1 244 ? 15.945 -9.109 -8.25 1 96.94 244 ALA B N 1
ATOM 4417 C CA . ALA B 1 244 ? 15.297 -7.805 -8.391 1 96.94 244 ALA B CA 1
ATOM 4418 C C . ALA B 1 244 ? 15.586 -6.922 -7.176 1 96.94 244 ALA B C 1
ATOM 4420 O O . ALA B 1 244 ? 15.711 -7.418 -6.055 1 96.94 244 ALA B O 1
ATOM 4421 N N . VAL B 1 245 ? 15.555 -5.66 -7.344 1 94.62 245 VAL B N 1
ATOM 4422 C CA . VAL B 1 245 ? 15.969 -4.691 -6.332 1 94.62 245 VAL B CA 1
ATOM 4423 C C . VAL B 1 245 ? 15 -4.734 -5.148 1 94.62 245 VAL B C 1
ATOM 4425 O O . VAL B 1 245 ? 15.383 -4.41 -4.023 1 94.62 245 VAL B O 1
ATOM 4428 N N . ASN B 1 246 ? 13.781 -5.125 -5.391 1 95.5 246 ASN B N 1
ATOM 4429 C CA . ASN B 1 246 ? 12.781 -5.293 -4.348 1 95.5 246 ASN B CA 1
ATOM 4430 C C . ASN B 1 246 ? 11.688 -6.273 -4.77 1 95.5 246 ASN B C 1
ATOM 4432 O O . ASN B 1 246 ? 11.695 -6.766 -5.902 1 95.5 246 ASN B O 1
ATOM 4436 N N . ASP B 1 247 ? 10.82 -6.57 -3.9 1 97.06 247 ASP B N 1
ATOM 4437 C CA . ASP B 1 247 ? 9.828 -7.621 -4.102 1 97.06 247 ASP B CA 1
ATOM 4438 C C . ASP B 1 247 ? 8.852 -7.25 -5.215 1 97.06 247 ASP B C 1
ATOM 4440 O O . ASP B 1 247 ? 8.445 -8.109 -6.004 1 97.06 247 ASP B O 1
ATOM 4444 N N . MET B 1 248 ? 8.43 -6.016 -5.281 1 95.25 248 MET B N 1
ATOM 4445 C CA . MET B 1 248 ? 7.488 -5.617 -6.32 1 95.25 248 MET B CA 1
ATOM 4446 C C . MET B 1 248 ? 8.094 -5.801 -7.707 1 95.25 248 MET B C 1
ATOM 4448 O O . MET B 1 248 ? 7.43 -6.285 -8.625 1 95.25 248 MET B O 1
ATOM 4452 N N . THR B 1 249 ? 9.32 -5.395 -7.871 1 94.88 249 THR B N 1
ATOM 4453 C CA . THR B 1 249 ? 10.031 -5.648 -9.125 1 94.88 249 THR B CA 1
ATOM 4454 C C . THR B 1 249 ? 10.133 -7.145 -9.398 1 94.88 249 THR B C 1
ATOM 4456 O O . THR B 1 249 ? 9.93 -7.59 -10.531 1 94.88 249 THR B O 1
ATOM 4459 N N . ALA B 1 250 ? 10.406 -7.918 -8.352 1 97.56 250 ALA B N 1
ATOM 4460 C CA . ALA B 1 250 ? 10.539 -9.367 -8.484 1 97.56 250 ALA B CA 1
ATOM 4461 C C . ALA B 1 250 ? 9.227 -9.992 -8.953 1 97.56 250 ALA B C 1
ATOM 4463 O O . ALA B 1 250 ? 9.242 -10.938 -9.758 1 97.56 250 ALA B O 1
ATOM 4464 N N . ILE B 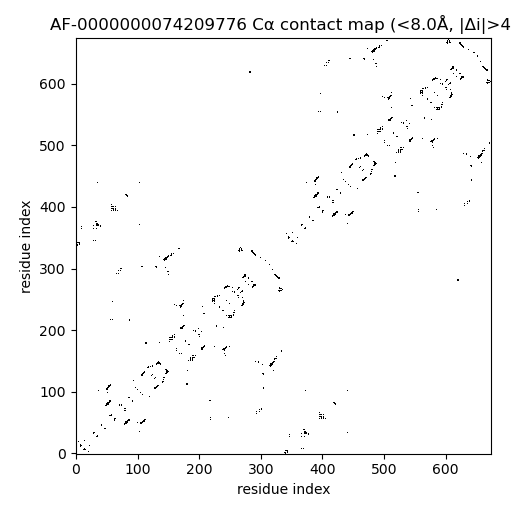1 251 ? 8.156 -9.492 -8.445 1 96.44 251 ILE B N 1
ATOM 4465 C CA . ILE B 1 251 ? 6.855 -10 -8.852 1 96.44 251 ILE B CA 1
ATOM 4466 C C . ILE B 1 251 ? 6.633 -9.734 -10.336 1 96.44 251 ILE B C 1
ATOM 4468 O O . ILE B 1 251 ? 6.102 -10.586 -11.055 1 96.44 251 ILE B O 1
ATOM 4472 N N . GLY B 1 252 ? 7.051 -8.562 -10.789 1 95.69 252 GLY B N 1
ATOM 4473 C CA . GLY B 1 252 ? 7.023 -8.289 -12.219 1 95.69 252 GLY B CA 1
ATOM 4474 C C . GLY B 1 252 ? 7.898 -9.227 -13.023 1 95.69 252 GLY B C 1
ATOM 4475 O O . GLY B 1 252 ? 7.52 -9.656 -14.117 1 95.69 252 GLY B O 1
ATOM 4476 N N . VAL B 1 253 ? 9.039 -9.539 -12.5 1 97.06 253 VAL B N 1
ATOM 4477 C CA . VAL B 1 253 ? 9.938 -10.5 -13.117 1 97.06 253 VAL B CA 1
ATOM 4478 C C . VAL B 1 253 ? 9.242 -11.852 -13.242 1 97.06 253 VAL B C 1
ATOM 4480 O O . VAL B 1 253 ? 9.281 -12.477 -14.305 1 97.06 253 VAL B O 1
ATOM 4483 N N . CYS B 1 254 ? 8.625 -12.297 -12.188 1 97.75 254 CYS B N 1
ATOM 4484 C CA . CYS B 1 254 ? 7.918 -13.57 -12.195 1 97.75 254 CYS B CA 1
ATOM 4485 C C . CYS B 1 254 ? 6.867 -13.609 -13.297 1 97.75 254 CYS B C 1
ATOM 4487 O O . CYS B 1 254 ? 6.723 -14.617 -13.984 1 97.75 254 CYS B O 1
ATOM 4489 N N . ARG B 1 255 ? 6.176 -12.5 -13.398 1 96 255 ARG B N 1
ATOM 4490 C CA . ARG B 1 255 ? 5.148 -12.43 -14.438 1 96 255 ARG B CA 1
ATOM 4491 C C . ARG B 1 255 ? 5.758 -12.602 -15.828 1 96 255 ARG B C 1
ATOM 4493 O O . ARG B 1 255 ? 5.234 -13.352 -16.656 1 96 255 ARG B O 1
ATOM 4500 N N . ALA B 1 256 ? 6.812 -11.922 -16.078 1 96.75 256 ALA B N 1
ATOM 4501 C CA . ALA B 1 256 ? 7.48 -12 -17.375 1 96.75 256 ALA B CA 1
ATOM 4502 C C . ALA B 1 256 ? 7.973 -13.422 -17.656 1 96.75 256 ALA B C 1
ATOM 4504 O O . ALA B 1 256 ? 7.891 -13.898 -18.797 1 96.75 256 ALA B O 1
ATOM 4505 N N . VAL B 1 257 ? 8.516 -14.102 -16.656 1 97.62 257 VAL B N 1
ATOM 4506 C CA . VAL B 1 257 ? 8.984 -15.477 -16.797 1 97.62 257 VAL B CA 1
ATOM 4507 C C . VAL B 1 257 ? 7.828 -16.375 -17.219 1 97.62 257 VAL B C 1
ATOM 4509 O O . VAL B 1 257 ? 7.957 -17.172 -18.141 1 97.62 257 VAL B O 1
ATOM 4512 N N . ARG B 1 258 ? 6.723 -16.172 -16.594 1 95.88 258 ARG B N 1
ATOM 4513 C CA . ARG B 1 258 ? 5.543 -16.953 -16.922 1 95.88 258 ARG B CA 1
ATOM 4514 C C . ARG B 1 258 ? 5.031 -16.641 -18.312 1 95.88 258 ARG B C 1
ATOM 4516 O O . ARG B 1 258 ? 4.621 -17.531 -19.062 1 95.88 258 ARG B O 1
ATOM 4523 N N . ASP B 1 259 ? 5.051 -15.367 -18.641 1 95.25 259 ASP B N 1
ATOM 4524 C CA . ASP B 1 259 ? 4.613 -14.945 -19.969 1 95.25 259 ASP B CA 1
ATOM 4525 C C . ASP B 1 259 ? 5.457 -15.609 -21.062 1 95.25 259 ASP B C 1
ATOM 4527 O O . ASP B 1 259 ? 4.977 -15.836 -22.172 1 95.25 259 ASP B O 1
ATOM 4531 N N . ALA B 1 260 ? 6.66 -15.938 -20.75 1 96.81 260 ALA B N 1
ATOM 4532 C CA . ALA B 1 260 ? 7.586 -16.562 -21.688 1 96.81 260 ALA B CA 1
ATOM 4533 C C . ALA B 1 260 ? 7.398 -18.078 -21.734 1 96.81 260 ALA B C 1
ATOM 4535 O O . ALA B 1 260 ? 8.117 -18.781 -22.438 1 96.81 260 ALA B O 1
ATOM 4536 N N . GLY B 1 261 ? 6.461 -18.547 -20.938 1 95.81 261 GLY B N 1
ATOM 4537 C CA . GLY B 1 261 ? 6.184 -19.984 -20.906 1 95.81 261 GLY B CA 1
ATOM 4538 C C . GLY B 1 261 ? 7.145 -20.75 -20.016 1 95.81 261 GLY B C 1
ATOM 4539 O O . GLY B 1 261 ? 7.273 -21.969 -20.141 1 95.81 261 GLY B O 1
ATOM 4540 N N . LEU B 1 262 ? 7.891 -20.016 -19.156 1 97 262 LEU B N 1
ATOM 4541 C CA . LEU B 1 262 ? 8.867 -20.625 -18.25 1 97 262 LEU B CA 1
ATOM 4542 C C . LEU B 1 262 ? 8.328 -20.703 -16.828 1 97 262 LEU B C 1
ATOM 4544 O O . LEU B 1 262 ? 7.363 -20.016 -16.484 1 97 262 LEU B O 1
ATOM 4548 N N . GLU B 1 263 ? 8.969 -21.531 -16.016 1 96.56 263 GLU B N 1
ATOM 4549 C CA . GLU B 1 263 ? 8.531 -21.703 -14.641 1 96.56 263 GLU B CA 1
ATOM 4550 C C . GLU B 1 263 ? 9.508 -21.062 -13.664 1 96.56 263 GLU B C 1
ATOM 4552 O O . GLU B 1 263 ? 10.703 -21.344 -13.68 1 96.56 263 GLU B O 1
ATOM 4557 N N . VAL B 1 264 ? 8.969 -20.25 -12.828 1 97.69 264 VAL B N 1
ATOM 4558 C CA . VAL B 1 264 ? 9.766 -19.609 -11.797 1 97.69 264 VAL B CA 1
ATOM 4559 C C . VAL B 1 264 ? 10.242 -20.641 -10.781 1 97.69 264 VAL B C 1
ATOM 4561 O O . VAL B 1 264 ? 9.453 -21.469 -10.32 1 97.69 264 VAL B O 1
ATOM 4564 N N . GLY B 1 265 ? 11.477 -20.562 -10.344 1 97.81 265 GLY B N 1
ATOM 4565 C CA . GLY B 1 265 ? 12.031 -21.484 -9.367 1 97.81 265 GLY B CA 1
ATOM 4566 C C . GLY B 1 265 ? 12.578 -22.75 -10 1 97.81 265 GLY B C 1
ATOM 4567 O O . GLY B 1 265 ? 13.367 -23.469 -9.383 1 97.81 265 GLY B O 1
ATOM 4568 N N . ARG B 1 266 ? 12.188 -23 -11.242 1 96.94 266 ARG B N 1
ATOM 4569 C CA . ARG B 1 266 ? 12.656 -24.188 -11.961 1 96.94 266 ARG B CA 1
ATOM 4570 C C . ARG B 1 266 ? 13.484 -23.781 -13.18 1 96.94 266 ARG B C 1
ATOM 4572 O O . ARG B 1 266 ? 14.633 -24.203 -13.312 1 96.94 266 ARG B O 1
ATOM 4579 N N . ASP B 1 267 ? 12.891 -23 -14.086 1 97.5 267 ASP B N 1
ATOM 4580 C CA . ASP B 1 267 ? 13.602 -22.547 -15.273 1 97.5 267 ASP B CA 1
ATOM 4581 C C . ASP B 1 267 ? 14.43 -21.297 -14.992 1 97.5 267 ASP B C 1
ATOM 4583 O O . ASP B 1 267 ? 15.516 -21.125 -15.539 1 97.5 267 ASP B O 1
ATOM 4587 N N . VAL B 1 268 ? 13.836 -20.422 -14.211 1 98.06 268 VAL B N 1
ATOM 4588 C CA . VAL B 1 268 ? 14.484 -19.188 -13.805 1 98.06 268 VAL B CA 1
ATOM 4589 C C . VAL B 1 268 ? 14.258 -18.938 -12.32 1 98.06 268 VAL B C 1
ATOM 4591 O O . VAL B 1 268 ? 13.117 -18.938 -11.852 1 98.06 268 VAL B O 1
ATOM 4594 N N . SER B 1 269 ? 15.352 -18.781 -11.578 1 98.75 269 SER B N 1
ATOM 4595 C CA . SER B 1 269 ? 15.234 -18.359 -10.188 1 98.75 269 SER B CA 1
ATOM 4596 C C . SER B 1 269 ? 14.984 -16.859 -10.078 1 98.75 269 SER B C 1
ATOM 4598 O O . SER B 1 269 ? 15.602 -16.062 -10.797 1 98.75 269 SER B O 1
ATOM 4600 N N . VAL B 1 270 ? 14.023 -16.5 -9.258 1 98.75 270 VAL B N 1
ATOM 4601 C CA . VAL B 1 270 ? 13.695 -15.094 -9.047 1 98.75 270 VAL B CA 1
ATOM 4602 C C . VAL B 1 270 ? 13.758 -14.758 -7.559 1 98.75 270 VAL B C 1
ATOM 4604 O O . VAL B 1 270 ? 13.234 -15.508 -6.727 1 98.75 270 VAL B O 1
ATOM 4607 N N . ALA B 1 271 ? 14.391 -13.703 -7.238 1 98.81 271 ALA B N 1
ATOM 4608 C CA . ALA B 1 271 ? 14.523 -13.266 -5.852 1 98.81 271 ALA B CA 1
ATOM 4609 C C . ALA B 1 271 ? 14.25 -11.766 -5.727 1 98.81 271 ALA B C 1
ATOM 4611 O O . ALA B 1 271 ? 14.438 -11.016 -6.684 1 98.81 271 ALA B O 1
ATOM 4612 N N . GLY B 1 272 ? 13.797 -11.367 -4.574 1 98.5 272 GLY B N 1
ATOM 4613 C CA . GLY B 1 272 ? 13.531 -9.969 -4.305 1 98.5 272 GLY B CA 1
ATOM 4614 C C . GLY B 1 272 ? 14.172 -9.469 -3.021 1 98.5 272 GLY B C 1
ATOM 4615 O O . GLY B 1 272 ? 15.195 -10.008 -2.584 1 98.5 272 GLY B O 1
ATOM 4616 N N . PHE B 1 273 ? 13.711 -8.391 -2.492 1 98.31 273 PHE B N 1
ATOM 4617 C CA . PHE B 1 273 ? 14.164 -7.719 -1.279 1 98.31 273 PHE B CA 1
ATOM 4618 C C . PHE B 1 273 ? 13.016 -6.969 -0.615 1 98.31 273 PHE B C 1
ATOM 4620 O O . PHE B 1 273 ? 12.258 -6.262 -1.284 1 98.31 273 PHE B O 1
ATOM 4627 N N . ASP B 1 274 ? 12.875 -7.07 0.705 1 97.81 274 ASP B N 1
ATOM 4628 C CA . ASP B 1 274 ? 11.891 -6.383 1.54 1 97.81 274 ASP B CA 1
ATOM 4629 C C . ASP B 1 274 ? 11.125 -7.371 2.412 1 97.81 274 ASP B C 1
ATOM 4631 O O . ASP B 1 274 ? 11 -7.172 3.623 1 97.81 274 ASP B O 1
ATOM 4635 N N . ASP B 1 275 ? 10.594 -8.43 1.758 1 98 275 ASP B N 1
ATOM 4636 C CA . ASP B 1 275 ? 9.719 -9.445 2.334 1 98 275 ASP B CA 1
ATOM 4637 C C . ASP B 1 275 ? 8.336 -8.875 2.635 1 98 275 ASP B C 1
ATOM 4639 O O . ASP B 1 275 ? 7.844 -8.984 3.758 1 98 275 ASP B O 1
ATOM 4643 N N . ILE B 1 276 ? 7.762 -8.211 1.647 1 95.06 276 ILE B N 1
ATOM 4644 C CA . ILE B 1 276 ? 6.391 -7.738 1.773 1 95.06 276 ILE B CA 1
ATOM 4645 C C . ILE B 1 276 ? 5.438 -8.93 1.886 1 95.06 276 ILE B C 1
ATOM 4647 O O . ILE B 1 276 ? 5.812 -10.062 1.576 1 95.06 276 ILE B O 1
ATOM 4651 N N . VAL B 1 277 ? 4.238 -8.711 2.289 1 91.38 277 VAL B N 1
ATOM 4652 C CA . VAL B 1 277 ? 3.273 -9.773 2.568 1 91.38 277 VAL B CA 1
ATOM 4653 C C . VAL B 1 277 ? 3.057 -10.617 1.317 1 91.38 277 VAL B C 1
ATOM 4655 O O . VAL B 1 277 ? 2.807 -11.82 1.41 1 91.38 277 VAL B O 1
ATOM 4658 N N . LEU B 1 278 ? 3.197 -10.078 0.199 1 92.12 278 LEU B N 1
ATOM 4659 C CA . LEU B 1 278 ? 2.957 -10.742 -1.078 1 92.12 278 LEU B CA 1
ATOM 4660 C C . LEU B 1 278 ? 4.023 -11.797 -1.354 1 92.12 278 LEU B C 1
ATOM 4662 O O . LEU B 1 278 ? 3.791 -12.734 -2.117 1 92.12 278 LEU B O 1
ATOM 4666 N N . ALA B 1 279 ? 5.16 -11.594 -0.815 1 95.56 279 ALA B N 1
ATOM 4667 C CA . ALA B 1 279 ? 6.258 -12.523 -1.057 1 95.56 279 ALA B CA 1
ATOM 4668 C C . ALA B 1 279 ? 5.891 -13.938 -0.613 1 95.56 279 ALA B C 1
ATOM 4670 O O . ALA B 1 279 ? 6.266 -14.914 -1.262 1 95.56 279 ALA B O 1
ATOM 4671 N N . GLU B 1 280 ? 5.117 -14.008 0.455 1 93.06 280 GLU B N 1
ATOM 4672 C CA . GLU B 1 280 ? 4.691 -15.305 0.967 1 93.06 280 GLU B CA 1
ATOM 4673 C C . GLU B 1 280 ? 3.428 -15.789 0.262 1 93.06 280 GLU B C 1
ATOM 4675 O O . GLU B 1 280 ? 3.24 -17 0.07 1 93.06 280 GLU B O 1
ATOM 4680 N N . LEU B 1 281 ? 2.637 -14.867 -0.214 1 90.81 281 LEU B N 1
ATOM 4681 C CA . LEU B 1 281 ? 1.321 -15.211 -0.744 1 90.81 281 LEU B CA 1
ATOM 4682 C C . LEU B 1 281 ? 1.403 -15.547 -2.229 1 90.81 281 LEU B C 1
ATOM 4684 O O . LEU B 1 281 ? 0.546 -16.266 -2.756 1 90.81 281 LEU B O 1
ATOM 4688 N N . TYR B 1 282 ? 2.391 -15.047 -2.883 1 89.81 282 TYR B N 1
ATOM 4689 C CA . TYR B 1 282 ? 2.566 -15.25 -4.316 1 89.81 282 TYR B CA 1
ATOM 4690 C C . TYR B 1 282 ? 2.883 -16.703 -4.621 1 89.81 282 TYR B C 1
ATOM 4692 O O . TYR B 1 282 ? 3.258 -17.469 -3.729 1 89.81 282 TYR B O 1
ATOM 4700 N N . SER B 1 283 ? 2.531 -17.125 -5.879 1 89.75 283 SER B N 1
ATOM 4701 C CA . SER B 1 283 ? 2.891 -18.453 -6.34 1 89.75 283 SER B CA 1
ATOM 4702 C C . SER B 1 283 ? 3.818 -18.391 -7.551 1 89.75 283 SER B C 1
ATOM 4704 O O . SER B 1 283 ? 3.439 -17.891 -8.602 1 89.75 283 SER B O 1
ATOM 4706 N N . PRO B 1 284 ? 5.031 -19 -7.422 1 94.19 284 PRO B N 1
ATOM 4707 C CA . PRO B 1 284 ? 5.594 -19.578 -6.199 1 94.19 284 PRO B CA 1
ATOM 4708 C C . PRO B 1 284 ? 5.965 -18.531 -5.164 1 94.19 284 PRO B C 1
ATOM 4710 O O . PRO B 1 284 ? 6.184 -17.359 -5.516 1 94.19 284 PRO B O 1
ATOM 4713 N N . ALA B 1 285 ? 5.969 -18.938 -3.869 1 96.12 285 ALA B N 1
ATOM 4714 C CA . ALA B 1 285 ? 6.398 -18 -2.822 1 96.12 285 ALA B CA 1
ATOM 4715 C C . ALA B 1 285 ? 7.793 -17.453 -3.111 1 96.12 285 ALA B C 1
ATOM 4717 O O . ALA B 1 285 ? 8.672 -18.188 -3.561 1 96.12 285 ALA B O 1
ATOM 4718 N N . LEU B 1 286 ? 7.992 -16.234 -2.838 1 98.19 286 LEU B N 1
ATOM 4719 C CA . LEU B 1 286 ? 9.141 -15.484 -3.352 1 98.19 286 LEU B CA 1
ATOM 4720 C C . LEU B 1 286 ? 10.305 -15.539 -2.369 1 98.19 286 LEU B C 1
ATOM 4722 O O . LEU B 1 286 ? 10.156 -15.18 -1.199 1 98.19 286 LEU B O 1
ATOM 4726 N N . THR B 1 287 ? 11.477 -16.062 -2.787 1 98.88 287 THR B N 1
ATOM 4727 C CA . THR B 1 287 ? 12.727 -15.891 -2.053 1 98.88 287 THR B CA 1
ATOM 4728 C C . THR B 1 287 ? 13.094 -14.414 -1.967 1 98.88 287 THR B C 1
ATOM 4730 O O . THR B 1 287 ? 13.07 -13.703 -2.975 1 98.88 287 THR B O 1
ATOM 4733 N N . THR B 1 288 ? 13.359 -13.922 -0.768 1 98.88 288 THR B N 1
ATOM 4734 C CA . THR B 1 288 ? 13.57 -12.492 -0.578 1 98.88 288 THR B CA 1
ATOM 4735 C C . THR B 1 288 ? 14.477 -12.234 0.625 1 98.88 288 THR B C 1
ATOM 4737 O O . THR B 1 288 ? 14.922 -13.172 1.285 1 98.88 288 THR B O 1
ATOM 4740 N N . VAL B 1 289 ? 14.93 -11.023 0.771 1 98.88 289 VAL B N 1
ATOM 4741 C CA . VAL B 1 289 ? 15.633 -10.57 1.969 1 98.88 289 VAL B CA 1
ATOM 4742 C C . VAL B 1 289 ? 14.672 -9.805 2.873 1 98.88 289 VAL B C 1
ATOM 4744 O O . VAL B 1 289 ? 14.062 -8.82 2.451 1 98.88 289 VAL B O 1
ATOM 4747 N N . ARG B 1 290 ? 14.531 -10.273 4.062 1 98.69 290 ARG B N 1
ATOM 4748 C CA . ARG B 1 290 ? 13.609 -9.664 5.012 1 98.69 290 ARG B CA 1
ATOM 4749 C C . ARG B 1 290 ? 14.273 -8.539 5.789 1 98.69 290 ARG B C 1
ATOM 4751 O O . ARG B 1 290 ? 15.406 -8.688 6.266 1 98.69 290 ARG B O 1
ATOM 4758 N N . GLN B 1 291 ? 13.633 -7.414 5.824 1 98.19 291 GLN B N 1
ATOM 4759 C CA . GLN B 1 291 ? 14 -6.309 6.707 1 98.19 291 GLN B CA 1
ATOM 4760 C C . GLN B 1 291 ? 13.18 -6.34 7.996 1 98.19 291 GLN B C 1
ATOM 4762 O O . GLN B 1 291 ? 11.969 -6.559 7.961 1 98.19 291 GLN B O 1
ATOM 4767 N N . PRO B 1 292 ? 13.82 -6.215 9.117 1 97.69 292 PRO B N 1
ATOM 4768 C CA . PRO B 1 292 ? 13.047 -6.168 10.359 1 97.69 292 PRO B CA 1
ATOM 4769 C C . PRO B 1 292 ? 12.281 -4.855 10.523 1 97.69 292 PRO B C 1
ATOM 4771 O O . PRO B 1 292 ? 12.594 -4.07 11.422 1 97.69 292 PRO B O 1
ATOM 4774 N N . MET B 1 293 ? 11.273 -4.684 9.844 1 96.06 293 MET B N 1
ATOM 4775 C CA . MET B 1 293 ? 10.555 -3.426 9.648 1 96.06 293 MET B CA 1
ATOM 4776 C C . MET B 1 293 ? 9.953 -2.938 10.961 1 96.06 293 MET B C 1
ATOM 4778 O O . MET B 1 293 ? 9.984 -1.74 11.258 1 96.06 293 MET B O 1
ATOM 4782 N N . LYS B 1 294 ? 9.32 -3.844 11.695 1 95.81 294 LYS B N 1
ATOM 4783 C CA . LYS B 1 294 ? 8.711 -3.463 12.969 1 95.81 294 LYS B CA 1
ATOM 4784 C C . LYS B 1 294 ? 9.727 -2.811 13.898 1 95.81 294 LYS B C 1
ATOM 4786 O O . LYS B 1 294 ? 9.469 -1.755 14.477 1 95.81 294 LYS B O 1
ATOM 4791 N N . GLU B 1 295 ? 10.859 -3.447 13.984 1 97 295 GLU B N 1
ATOM 4792 C CA . GLU B 1 295 ? 11.922 -2.928 14.828 1 97 295 GLU B CA 1
ATOM 4793 C C . GLU B 1 295 ? 12.469 -1.611 14.289 1 97 295 GLU B C 1
ATOM 4795 O O . GLU B 1 295 ? 12.75 -0.686 15.055 1 97 295 GLU B O 1
ATOM 4800 N N . MET B 1 296 ? 12.641 -1.553 13.023 1 97.38 296 MET B N 1
ATOM 4801 C CA . MET B 1 296 ? 13.164 -0.349 12.375 1 97.38 296 MET B CA 1
ATOM 4802 C C . MET B 1 296 ? 12.211 0.826 12.57 1 97.38 296 MET B C 1
ATOM 4804 O O . MET B 1 296 ? 12.641 1.94 12.867 1 97.38 296 MET B O 1
ATOM 4808 N N . ALA B 1 297 ? 10.922 0.573 12.375 1 97.25 297 ALA B N 1
ATOM 4809 C CA . ALA B 1 297 ? 9.914 1.614 12.555 1 97.25 297 ALA B CA 1
ATOM 4810 C C . ALA B 1 297 ? 9.898 2.125 13.992 1 97.25 297 ALA B C 1
ATOM 4812 O O . ALA B 1 297 ? 9.828 3.334 14.227 1 97.25 297 ALA B O 1
ATOM 4813 N N . ALA B 1 298 ? 9.953 1.207 14.945 1 96.06 298 ALA B N 1
ATOM 4814 C CA . ALA B 1 298 ? 10 1.57 16.359 1 96.06 298 ALA B CA 1
ATOM 4815 C C . ALA B 1 298 ? 11.234 2.404 16.672 1 96.06 298 ALA B C 1
ATOM 4817 O O . ALA B 1 298 ? 11.156 3.381 17.422 1 96.06 298 ALA B O 1
ATOM 4818 N N . ALA B 1 299 ? 12.352 1.997 16.125 1 95.62 299 ALA B N 1
ATOM 4819 C CA . ALA B 1 299 ? 13.602 2.727 16.328 1 95.62 299 ALA B CA 1
ATOM 4820 C C . ALA B 1 299 ? 13.508 4.141 15.758 1 95.62 299 ALA B C 1
ATOM 4822 O O . ALA B 1 299 ? 14 5.094 16.359 1 95.62 299 ALA B O 1
ATOM 4823 N N . ALA B 1 300 ? 12.922 4.242 14.57 1 96.31 300 ALA B N 1
ATOM 4824 C CA . ALA B 1 300 ? 12.758 5.551 13.945 1 96.31 300 ALA B CA 1
ATOM 4825 C C . ALA B 1 300 ? 11.93 6.48 14.828 1 96.31 300 ALA B C 1
ATOM 4827 O O . ALA B 1 300 ? 12.297 7.637 15.047 1 96.31 300 ALA B O 1
ATOM 4828 N N . PHE B 1 301 ? 10.82 5.965 15.336 1 95.69 301 PHE B N 1
ATOM 4829 C CA . PHE B 1 301 ? 9.961 6.773 16.203 1 95.69 301 PHE B CA 1
ATOM 4830 C C . PHE B 1 301 ? 10.688 7.164 17.469 1 95.69 301 PHE B C 1
ATOM 4832 O O . PHE B 1 301 ? 10.617 8.312 17.906 1 95.69 301 PHE B O 1
ATOM 4839 N N . ARG B 1 302 ? 11.375 6.188 18.078 1 93.56 302 ARG B N 1
ATOM 4840 C CA . ARG B 1 302 ? 12.117 6.449 19.312 1 93.56 302 ARG B CA 1
ATOM 4841 C C . ARG B 1 302 ? 13.172 7.527 19.094 1 93.56 302 ARG B C 1
ATOM 4843 O O . ARG B 1 302 ? 13.383 8.375 19.969 1 93.56 302 ARG B O 1
ATOM 4850 N N . ALA B 1 303 ? 13.789 7.477 17.969 1 92.69 303 ALA B N 1
ATOM 4851 C CA . ALA B 1 303 ? 14.859 8.414 17.672 1 92.69 303 ALA B CA 1
ATOM 4852 C C . ALA B 1 303 ? 14.336 9.844 17.594 1 92.69 303 ALA B C 1
ATOM 4854 O O . ALA B 1 303 ? 15.07 10.797 17.859 1 92.69 303 ALA B O 1
ATOM 4855 N N . LEU B 1 304 ? 13.078 10.023 17.219 1 92.19 304 LEU B N 1
ATOM 4856 C CA . LEU B 1 304 ? 12.484 11.352 17.141 1 92.19 304 LEU B CA 1
ATOM 4857 C C . LEU B 1 304 ? 12.32 11.961 18.531 1 92.19 304 LEU B C 1
ATOM 4859 O O . LEU B 1 304 ? 12.234 13.18 18.672 1 92.19 304 LEU B O 1
ATOM 4863 N N . HIS B 1 305 ? 12.156 11.188 19.547 1 83.5 305 HIS B N 1
ATOM 4864 C CA . HIS B 1 305 ? 11.734 11.695 20.844 1 83.5 305 HIS B CA 1
ATOM 4865 C C . HIS B 1 305 ? 12.836 11.516 21.891 1 83.5 305 HIS B C 1
ATOM 4867 O O . HIS B 1 305 ? 12.727 12.031 23.016 1 83.5 305 HIS B O 1
ATOM 4873 N N . GLU B 1 306 ? 13.688 10.672 21.75 1 72.5 306 GLU B N 1
ATOM 4874 C CA . GLU B 1 306 ? 14.766 10.508 22.734 1 72.5 306 GLU B CA 1
ATOM 4875 C C . GLU B 1 306 ? 15.734 11.688 22.672 1 72.5 306 GLU B C 1
ATOM 4877 O O . GLU B 1 306 ? 16.141 12.125 21.594 1 72.5 306 GLU B O 1
ATOM 4882 N N . PRO B 1 307 ? 15.648 12.422 23.953 1 57.66 307 PRO B N 1
ATOM 4883 C CA . PRO B 1 307 ? 16.594 13.531 24.031 1 57.66 307 PRO B CA 1
ATOM 4884 C C . PRO B 1 307 ? 18.016 13.125 23.641 1 57.66 307 PRO B C 1
ATOM 4886 O O . PRO B 1 307 ? 18.406 11.969 23.812 1 57.66 307 PRO B O 1
ATOM 4889 N N . GLU B 1 308 ? 18.547 13.797 22.641 1 51.91 308 GLU B N 1
ATOM 4890 C CA . GLU B 1 308 ? 19.984 13.602 22.438 1 51.91 308 GLU B CA 1
ATOM 4891 C C . GLU B 1 308 ? 20.734 13.562 23.781 1 51.91 308 GLU B C 1
ATOM 4893 O O . GLU B 1 308 ? 20.531 14.43 24.625 1 51.91 308 GLU B O 1
ATOM 4898 N N . ASP B 1 309 ? 20.781 12.594 24.484 1 46.94 309 ASP B N 1
ATOM 4899 C CA . ASP B 1 309 ? 21.656 12.688 25.656 1 46.94 309 ASP B CA 1
ATOM 4900 C C . ASP B 1 309 ? 22.688 13.805 25.484 1 46.94 309 ASP B C 1
ATOM 4902 O O . ASP B 1 309 ? 23.188 14.023 24.375 1 46.94 309 ASP B O 1
ATOM 4906 N N . ASP B 1 310 ? 22.641 14.898 26.391 1 43.25 310 ASP B N 1
ATOM 4907 C CA . ASP B 1 310 ? 23.578 16 26.516 1 43.25 310 ASP B CA 1
ATOM 4908 C C . ASP B 1 310 ? 25 15.578 26.141 1 43.25 310 ASP B C 1
ATOM 4910 O O . ASP B 1 310 ? 25.938 16.375 26.219 1 43.25 310 ASP B O 1
ATOM 4914 N N . ASP B 1 311 ? 25.531 14.453 26.609 1 43.47 311 ASP B N 1
ATOM 4915 C CA . ASP B 1 311 ? 26.969 14.398 26.391 1 43.47 311 ASP B CA 1
ATOM 4916 C C . ASP B 1 311 ? 27.328 14.805 24.969 1 43.47 311 ASP B C 1
ATOM 4918 O O . ASP B 1 311 ? 26.484 14.727 24.062 1 43.47 311 ASP B O 1
ATOM 4922 N N . ALA B 1 312 ? 28.672 15.227 24.766 1 40.59 312 ALA B N 1
ATOM 4923 C CA . ALA B 1 312 ? 29.484 15.898 23.766 1 40.59 312 ALA B CA 1
ATOM 4924 C C . ALA B 1 312 ? 29.094 15.477 22.359 1 40.59 312 ALA B C 1
ATOM 4926 O O . ALA B 1 312 ? 29.047 16.312 21.438 1 40.59 312 ALA B O 1
ATOM 4927 N N . SER B 1 313 ? 29.359 14.297 21.75 1 43.5 313 SER B N 1
ATOM 4928 C CA . SER B 1 313 ? 29.484 13.977 20.328 1 43.5 313 SER B CA 1
ATOM 4929 C C . SER B 1 313 ? 28.109 13.82 19.672 1 43.5 313 SER B C 1
ATOM 4931 O O . SER B 1 313 ? 27.547 12.727 19.641 1 43.5 313 SER B O 1
ATOM 4933 N N . SER B 1 314 ? 27.203 14.633 19.875 1 48.75 314 SER B N 1
ATOM 4934 C CA . SER B 1 314 ? 25.875 14.75 19.297 1 48.75 314 SER B CA 1
ATOM 4935 C C . SER B 1 314 ? 25.859 14.375 17.828 1 48.75 314 SER B C 1
ATOM 4937 O O . SER B 1 314 ? 25.531 15.195 16.969 1 48.75 314 SER B O 1
ATOM 4939 N N . ARG B 1 315 ? 26.844 13.742 17.453 1 50.16 315 ARG B N 1
ATOM 4940 C CA . ARG B 1 315 ? 27.031 13.25 16.094 1 50.16 315 ARG B CA 1
ATOM 4941 C C . ARG B 1 315 ? 25.859 12.383 15.648 1 50.16 315 ARG B C 1
ATOM 4943 O O . ARG B 1 315 ? 25.234 11.727 16.469 1 50.16 315 ARG B O 1
ATOM 4950 N N . GLY B 1 316 ? 25.25 12.719 14.633 1 58.53 316 GLY B N 1
ATOM 4951 C CA . GLY B 1 316 ? 24.297 11.875 13.914 1 58.53 316 GLY B CA 1
ATOM 4952 C C . GLY B 1 316 ? 24.484 10.398 14.203 1 58.53 316 GLY B C 1
ATOM 4953 O O . GLY B 1 316 ? 25.594 9.953 14.523 1 58.53 316 GLY B O 1
ATOM 4954 N N . SER B 1 317 ? 23.469 9.695 14.891 1 69.94 317 SER B N 1
ATOM 4955 C CA . SER B 1 317 ? 23.484 8.258 15.133 1 69.94 317 SER B CA 1
ATOM 4956 C C . SER B 1 317 ? 22.812 7.496 14 1 69.94 317 SER B C 1
ATOM 4958 O O . SER B 1 317 ? 21.984 8.062 13.273 1 69.94 317 SER B O 1
ATOM 4960 N N . SER B 1 318 ? 23.547 6.574 13.555 1 84.62 318 SER B N 1
ATOM 4961 C CA . SER B 1 318 ? 23 5.66 12.57 1 84.62 318 SER B CA 1
ATOM 4962 C C . SER B 1 318 ? 22.672 4.305 13.188 1 84.62 318 SER B C 1
ATOM 4964 O O . SER B 1 318 ? 23.453 3.777 13.984 1 84.62 318 SER B O 1
ATOM 4966 N N . LEU B 1 319 ? 21.438 3.926 13.102 1 92.19 319 LEU B N 1
ATOM 4967 C CA . LEU B 1 319 ? 21.047 2.576 13.477 1 92.19 319 LEU B CA 1
ATOM 4968 C C . LEU B 1 319 ? 20.969 1.67 12.25 1 92.19 319 LEU B C 1
ATOM 4970 O O . LEU B 1 319 ? 20.25 1.971 11.297 1 92.19 319 LEU B O 1
ATOM 4974 N N . LEU B 1 320 ? 21.766 0.712 12.266 1 94.75 320 LEU B N 1
ATOM 4975 C CA . LEU B 1 320 ? 21.828 -0.26 11.188 1 94.75 320 LEU B CA 1
ATOM 4976 C C . LEU B 1 320 ? 21.312 -1.622 11.641 1 94.75 320 LEU B C 1
ATOM 4978 O O . LEU B 1 320 ? 21.797 -2.168 12.633 1 94.75 320 LEU B O 1
ATOM 4982 N N . PHE B 1 321 ? 20.328 -2.219 10.945 1 96.94 321 PHE B N 1
ATOM 4983 C CA . PHE B 1 321 ? 19.703 -3.471 11.336 1 96.94 321 PHE B CA 1
ATOM 4984 C C . PHE B 1 321 ? 20.156 -4.613 10.43 1 96.94 321 PHE B C 1
ATOM 4986 O O . PHE B 1 321 ? 20.5 -4.387 9.273 1 96.94 321 PHE B O 1
ATOM 4993 N N . ARG B 1 322 ? 20.109 -5.77 10.961 1 96.81 322 ARG B N 1
ATOM 4994 C CA . ARG B 1 322 ? 20.547 -6.949 10.227 1 96.81 322 ARG B CA 1
ATOM 4995 C C . ARG B 1 322 ? 19.406 -7.527 9.391 1 96.81 322 ARG B C 1
ATOM 4997 O O . ARG B 1 322 ? 18.328 -7.785 9.906 1 96.81 322 ARG B O 1
ATOM 5004 N N . PRO B 1 323 ? 19.656 -7.688 8.078 1 98 323 PRO B N 1
ATOM 5005 C CA . PRO B 1 323 ? 18.672 -8.359 7.23 1 98 323 PRO B CA 1
ATOM 5006 C C . PRO B 1 323 ? 18.688 -9.883 7.391 1 98 323 PRO B C 1
ATOM 5008 O O . PRO B 1 323 ? 19.594 -10.422 8.039 1 98 323 PRO B O 1
ATOM 5011 N N . GLU B 1 324 ? 17.656 -10.547 6.902 1 98.56 324 GLU B N 1
ATOM 5012 C CA . GLU B 1 324 ? 17.562 -12.008 6.91 1 98.56 324 GLU B CA 1
ATOM 5013 C C . GLU B 1 324 ? 17.203 -12.547 5.531 1 98.56 324 GLU B C 1
ATOM 5015 O O . GLU B 1 324 ? 16.25 -12.062 4.902 1 98.56 324 GLU B O 1
ATOM 5020 N N . LEU B 1 325 ? 17.969 -13.477 5.094 1 98.88 325 LEU B N 1
ATOM 5021 C CA . LEU B 1 325 ? 17.609 -14.18 3.867 1 98.88 325 LEU B CA 1
ATOM 5022 C C . LEU B 1 325 ? 16.453 -15.148 4.121 1 98.88 325 LEU B C 1
ATOM 5024 O O . LEU B 1 325 ? 16.547 -16 5.012 1 98.88 325 LEU B O 1
ATOM 5028 N N . VAL B 1 326 ? 15.383 -15.016 3.412 1 98.88 326 VAL B N 1
ATOM 5029 C CA . VAL B 1 326 ? 14.234 -15.914 3.494 1 98.88 326 VAL B CA 1
ATOM 5030 C C . VAL B 1 326 ? 14.102 -16.703 2.193 1 98.88 326 VAL B C 1
ATOM 5032 O O . VAL B 1 326 ? 13.664 -16.172 1.175 1 98.88 326 VAL B O 1
ATOM 5035 N N . VAL B 1 327 ? 14.461 -17.922 2.244 1 98.81 327 VAL B N 1
ATOM 5036 C CA . VAL B 1 327 ? 14.43 -18.781 1.065 1 98.81 327 VAL B CA 1
ATOM 5037 C C . VAL B 1 327 ? 13.055 -19.422 0.936 1 98.81 327 VAL B C 1
ATOM 5039 O O . VAL B 1 327 ? 12.555 -20.031 1.891 1 98.81 327 VAL B O 1
ATOM 5042 N N . ARG B 1 328 ? 12.445 -19.234 -0.271 1 98.19 328 ARG B N 1
ATOM 5043 C CA . ARG B 1 328 ? 11.164 -19.859 -0.564 1 98.19 328 ARG B CA 1
ATOM 5044 C C . ARG B 1 328 ? 11.211 -20.594 -1.901 1 98.19 328 ARG B C 1
ATOM 5046 O O . ARG B 1 328 ? 12.25 -21.141 -2.283 1 98.19 328 ARG B O 1
ATOM 5053 N N . ASP B 1 329 ? 10.102 -20.625 -2.643 1 97.31 329 ASP B N 1
ATOM 5054 C CA . ASP B 1 329 ? 9.961 -21.562 -3.752 1 97.31 329 ASP B CA 1
ATOM 5055 C C . ASP B 1 329 ? 10.391 -20.922 -5.07 1 97.31 329 ASP B C 1
ATOM 5057 O O . ASP B 1 329 ? 10.492 -21.609 -6.09 1 97.31 329 ASP B O 1
ATOM 5061 N N . SER B 1 330 ? 10.734 -19.656 -5.047 1 98.44 330 SER B N 1
ATOM 5062 C CA . SER B 1 330 ? 11 -18.969 -6.305 1 98.44 330 SER B CA 1
ATOM 5063 C C . SER B 1 330 ? 12.461 -19.125 -6.723 1 98.44 330 SER B C 1
ATOM 5065 O O . SER B 1 330 ? 12.883 -18.578 -7.734 1 98.44 330 SER B O 1
ATOM 5067 N N . THR B 1 331 ? 13.305 -19.844 -5.922 1 98.75 331 THR B N 1
ATOM 5068 C CA . THR B 1 331 ? 14.688 -20.109 -6.301 1 98.75 331 THR B CA 1
ATOM 5069 C C . THR B 1 331 ? 14.992 -21.609 -6.246 1 98.75 331 THR B C 1
ATOM 5071 O O . THR B 1 331 ? 14.477 -22.312 -5.379 1 98.75 331 THR B O 1
ATOM 5074 N N . GLY B 1 332 ? 15.734 -22.062 -7.188 1 98.38 332 GLY B N 1
ATOM 5075 C CA . GLY B 1 332 ? 16.203 -23.438 -7.316 1 98.38 332 GLY B CA 1
ATOM 5076 C C . GLY B 1 332 ? 17.438 -23.562 -8.18 1 98.38 332 GLY B C 1
ATOM 5077 O O . GLY B 1 332 ? 17.969 -22.562 -8.672 1 98.38 332 GLY B O 1
ATOM 5078 N N . ARG B 1 333 ? 17.969 -24.797 -8.289 1 97.88 333 ARG B N 1
ATOM 5079 C CA . ARG B 1 333 ? 19.141 -25.047 -9.125 1 97.88 333 ARG B CA 1
ATOM 5080 C C . ARG B 1 333 ? 18.844 -24.734 -10.586 1 97.88 333 ARG B C 1
ATOM 5082 O O . ARG B 1 333 ? 17.719 -24.922 -11.055 1 97.88 333 ARG B O 1
ATOM 5089 N N . PRO B 1 334 ? 19.828 -24.203 -11.273 1 95.75 334 PRO B N 1
ATOM 5090 C CA . PRO B 1 334 ? 19.594 -23.969 -12.703 1 95.75 334 PRO B CA 1
ATOM 5091 C C . PRO B 1 334 ? 19.266 -25.25 -13.461 1 95.75 334 PRO B C 1
ATOM 5093 O O . PRO B 1 334 ? 19.766 -26.328 -13.109 1 95.75 334 PRO B O 1
ATOM 5096 N N . ALA B 1 335 ? 18.422 -25.016 -14.445 1 86.62 335 ALA B N 1
ATOM 5097 C CA . ALA B 1 335 ? 18.109 -26.156 -15.281 1 86.62 335 ALA B CA 1
ATOM 5098 C C . ALA B 1 335 ? 19.344 -26.688 -15.992 1 86.62 335 ALA B C 1
ATOM 5100 O O . ALA B 1 335 ? 20.25 -25.922 -16.344 1 86.62 335 ALA B O 1
ATOM 5101 N N . ALA B 1 336 ? 19.547 -28.016 -16 1 71.56 336 ALA B N 1
ATOM 5102 C CA . ALA B 1 336 ? 20.672 -28.672 -16.641 1 71.56 336 ALA B CA 1
ATOM 5103 C C . ALA B 1 336 ? 20.812 -28.234 -18.094 1 71.56 336 ALA B C 1
ATOM 5105 O O . ALA B 1 336 ? 19.812 -28.078 -18.797 1 71.56 336 ALA B O 1
ATOM 5106 N N . GLU B 1 337 ? 21.844 -27.578 -18.5 1 58.06 337 GLU B N 1
ATOM 5107 C CA . GLU B 1 337 ? 22.125 -27.281 -19.906 1 58.06 337 GLU B CA 1
ATOM 5108 C C . GLU B 1 337 ? 22.188 -28.562 -20.734 1 58.06 337 GLU B C 1
ATOM 5110 O O . GLU B 1 337 ? 22.609 -29.609 -20.234 1 58.06 337 GLU B O 1
#

Nearest PDB structures (foldseek):
  3c3k-assembly1_B  TM=9.092E-01  e=1.258E-22  Actinobacillus succinogenes 130Z
  4zjp-assembly1_A  TM=8.555E-01  e=2.402E-16  Actinobacillus succinogenes 130Z
  1ba2-assembly2_B  TM=6.730E-01  e=1.305E-16  Escherichia coli K-12
  4ywh-assembly2_B  TM=7.793E-01  e=6.098E-15  Actinobacillus succinogenes 130Z
  3m9w-assembly1_A  TM=6.237E-01  e=3.638E-13  Escherichia coli str. K-12 substr. MG1655

Foldseek 3Di:
DDPVLVVCVVVVNLVPDDPVSSVVVQVVCVVVVHDPAPVRCCVVPVAFAEEEEEAQDVLFVLVVVLQVLLQVLRVVVRYHYDYHHQVLPPVSLLVVVVVCVVSPHQEYEYAHQAPADPSCQVVVVVRRQYEHEAAFDDPRHHFLYAYFHAQLLQLLLVVLLVQVVLPWQQEEEEEADCRGRSLVSSVNSNQVNNVVSVRDPVSYHYQPHPVCSVVDTSNCLLVSLQVSLLVQCPDPDHGQEYEYAADSSQNSVQVNCVVVVHHFQAAHATAGEDPRVVQCVDVVRHWYKHDPSSVSSSVSSCSRPPPCPPDDCSGHHYHYHYIHTDDTRRHHRHDDD/DDPVLVVCVVVVNLVPDDPVSSVVVQVVCVVVVHDPAPVRCCVVPVAFAEEEEEAQDVLFVLVVVLQVLLQVLRVVVRYHYDYHHQVLPPVSLLVVVVVCVVSVHQEYEYAHQAPADPSCQVVVVVRRQYEHEAAFDDPRHHFLYAYFHAQLLQLLLVVLLVQVVLPWQQEEEFEFDCRGRSLVSSVNSNQVNNVVSVRDPVSYHYQPHPVCSVVDTSNCLLVSLLVSLLVQCPDPDHGQEYEYAADSSQNSVQVNCVVVVHHFQAAHATAGEDPRVVQCVDVQRHWYKHDPSSVSSSVSSCSRPDPCPPDDCSGHHYHYHYIHTDDTRRHHRHDDD

pLDDT: mean 84.86, std 15.65, range [38.56, 98.88]

Secondary structure (DSSP, 8-state):
--HHHHHHHHTT-GGGS-HHHHHHHHHHHHHTTEEE-HHHHHHHH-PPEEEEEEES-TTSHHHHHHHHHHHHHHHTTTEEEEEEE-TT-HHHHHHHHHHHHHTT--EEEE----S--GGGHHHHHTT-EEEEESS---TTPPTT-EEEEE-HHHHHHHHHHHHHHTT--SEEEE-S---SHHHHHHHHHHHHHHHHTT--GGGSEE----GGGGG--GGGHHHHHHHHHHHHHTSSS--SEEEESSHHHHHHHHHHHHHTT--BTTTBEEE-SB--HHHHHSSSPPBEEEP-HHHHHHHHHHHHHS---SSS-----EEEE--EEE--TT--PPP--/--HHHHHHHHTT-GGGS-HHHHHHHHHHHHHTTEEE-HHHHHHHH-PPEEEEEEES-TTSHHHHHHHHHHHHHHHTTTEEEEEEE-TT-HHHHHHHHHHHHHTT--EEEE----S--GGGHHHHHTT-EEEEESS---TTPPTT-EEEEE-HHHHHHHHHHHHHHTT--SEEEE-S---SHHHHHHHHHHHHHHHHTT--GGGSEE----GGGGG--GGGHHHHHHHHHHHHHTSSS--SEEEESSHHHHHHHHHHHHHTT--BTTTBEEE-SB--HHHHHSSSPPBEEEP-HHHHHHHHHHHHHS---SSS-----EEEE--EEE--TT--PPP--

InterPro domains:
  IPR000843 LacI-type HTH domain [PF00356] (2-37)
  IPR000843 LacI-type HTH domain [PS50932] (1-45)
  IPR000843 LacI-type HTH domain [SM00354] (2-60)
  IPR000843 LacI-type HTH domain [cd01392] (2-45)
  IPR010982 Lambda repressor-like, DNA-binding domain superfamily [G3DSA:1.10.260.40] (1-49)
  IPR010982 Lambda repressor-like, DNA-binding domain superfamily [SSF47413] (2-47)
  IPR028082 Periplasmic binding protein-like I [SSF53822] (50-334)
  IPR046335 Transcriptional regulator LacI/GalR-like, sensor domain [PF13377] (161-331)

Organism: NCBI:txid88382

Solvent-accessible surface area (backbone atoms only — not comparable to full-atom values): 33671 Å² total; per-residue (Å²): 127,57,55,58,57,44,51,26,45,52,65,54,39,51,84,79,42,56,71,69,54,41,52,49,49,52,48,13,40,40,69,59,26,26,33,68,23,50,64,48,38,26,76,69,68,66,49,66,48,55,33,38,35,37,34,36,36,37,53,24,59,62,48,10,46,45,51,51,36,36,39,54,50,33,44,79,73,48,28,45,56,44,34,34,68,27,67,66,33,68,65,50,40,50,50,51,53,50,50,43,44,74,60,53,38,47,30,34,44,37,37,64,56,58,78,66,55,61,88,52,37,66,47,41,75,71,61,39,32,47,28,39,37,58,26,72,80,53,94,74,52,43,83,56,42,26,19,35,20,59,39,37,30,59,35,24,20,54,49,31,42,50,48,43,73,46,62,47,77,43,44,28,42,43,46,65,74,63,64,23,58,41,53,39,31,25,51,51,16,27,49,51,29,34,45,76,73,69,42,54,70,90,61,45,43,61,51,79,37,63,96,56,30,88,71,51,48,64,72,35,29,29,58,49,21,22,54,49,39,46,55,44,62,70,43,95,76,45,52,38,28,37,44,20,72,24,40,55,21,24,46,14,29,50,38,28,40,44,72,71,74,43,45,66,16,46,55,31,20,41,26,25,28,50,56,46,76,56,31,69,52,36,60,59,24,39,16,23,25,32,49,59,52,64,62,50,27,38,50,47,57,47,62,52,66,54,72,73,68,80,67,86,81,64,57,45,51,66,49,74,40,76,47,42,83,42,84,46,51,11,49,45,48,53,57,84,127,128,57,54,58,57,43,50,26,44,52,65,53,39,51,84,78,42,55,70,70,54,40,51,49,49,52,48,14,40,41,69,58,26,26,32,66,25,50,63,47,38,27,76,70,68,67,49,65,49,55,32,39,35,39,35,36,35,38,52,25,60,63,47,10,46,47,50,51,36,34,40,54,50,33,43,78,73,48,28,44,55,44,33,34,66,26,65,68,33,70,68,50,40,51,48,50,52,50,51,43,43,73,59,54,37,47,28,35,40,36,37,63,56,57,79,67,54,62,88,51,38,66,47,40,75,72,62,38,32,47,29,39,37,59,27,74,81,53,93,75,51,44,83,55,41,27,20,37,19,58,39,38,29,58,37,26,20,53,49,32,41,49,49,43,71,45,62,47,78,43,43,28,42,43,45,65,75,64,64,24,58,40,52,40,33,24,52,50,17,28,49,52,28,34,45,75,72,69,43,54,69,88,61,44,45,61,50,78,36,64,94,57,30,90,69,50,47,65,69,34,28,28,58,49,21,22,54,50,39,47,54,44,62,69,42,96,76,44,54,39,28,39,44,20,71,24,39,55,21,25,48,14,29,50,39,28,40,44,74,70,74,41,45,67,16,47,54,30,20,40,26,24,28,50,56,45,76,58,30,70,53,36,58,61,24,40,15,23,23,31,51,60,52,62,61,52,26,40,49,47,58,46,61,52,66,52,71,72,67,81,67,83,80,62,56,45,51,65,49,75,41,76,48,42,83,42,86,43,50,10,48,45,47,51,58,83,128

Radius of gyration: 27.48 Å; Cα contacts (8 Å, |Δi|>4): 1425; chains: 2; bounding box: 67×88×60 Å